Protein AF-A0A3D5WB68-F1 (afdb_monomer)

Nearest PDB structures (foldseek):
  2v7p-assembly1_D  TM=7.667E-01  e=1.329E-14  Thermus thermophilus HB8
  3pqf-assembly1_A  TM=7.451E-01  e=1.057E-14  Bacillus subtilis
  4cl3-assembly1_A  TM=7.354E-01  e=3.321E-14  Chloroflexus aurantiacus Y-400-fl
  1civ-assembly1_A-2  TM=7.216E-01  e=4.623E-13  Flaveria bidentis
  1b8p-assembly1_A  TM=7.689E-01  e=6.076E-12  Aquaspirillum arcticum

Solvent-accessible surface area (backbone atoms only — not comparable to full-atom values): 23400 Å² total; per-residue (Å²): 140,80,90,79,89,87,81,86,86,85,77,93,70,100,64,87,86,81,68,90,89,75,79,71,98,62,72,80,88,81,59,86,83,78,70,57,83,72,53,53,61,59,48,65,67,58,77,42,71,64,68,80,65,42,47,64,47,72,31,91,82,42,59,50,76,86,50,38,28,34,25,36,35,18,34,86,40,69,52,27,40,43,35,52,50,46,39,62,77,65,52,50,54,83,67,36,55,32,40,36,41,25,46,77,55,93,58,79,89,65,81,61,48,67,54,53,54,53,53,50,51,53,56,48,28,72,77,42,80,66,64,71,61,49,74,44,84,41,82,52,51,44,74,43,50,20,33,34,31,38,38,42,53,64,74,74,84,63,78,88,65,86,46,72,72,56,52,57,52,48,49,54,55,33,48,52,53,40,46,55,46,40,49,38,31,64,76,40,48,69,33,78,49,65,33,36,43,36,67,24,62,60,42,40,59,46,30,48,50,38,50,76,72,40,89,43,40,37,9,50,55,17,40,50,49,12,55,49,48,27,49,52,54,33,63,77,66,70,53,57,89,86,57,48,58,45,43,44,21,19,24,38,88,48,70,60,28,54,20,67,39,61,54,62,33,22,51,65,88,35,68,68,53,70,67,61,33,64,66,45,52,69,37,67,38,88,66,75,66,53,64,60,55,38,52,53,42,49,53,30,53,79,70,68,43,88,57,38,63,62,59,46,65,75,45,28,50,63,52,33,66,32,36,49,67,58,50,44,41,62,74,69,48,73,67,37,68,63,49,30,53,45,52,49,50,52,49,42,32,37,70,27,99,46,82,39,81,46,24,32,21,27,77,47,72,63,86,93,44,79,44,41,39,18,40,62,28,36,32,15,25,60,24,59,27,44,51,42,64,87,43,38,67,54,27,67,83,61,41,33,56,61,36,42,52,50,12,53,52,46,49,42,72,71,66,66,63,79,131

Mean predicted aligned error: 9.64 Å

Sequence (419 aa):
MQELHNPCIEFETGKKLVDPKQIGFTFKYMSRCCSTHNEKKNLSRERNYFSKKINYKKDPYGAIGRFKTVTIIGVSGAMGSEILKRILTEHALPDCEKIQLFGRPKNASQGRDKIFYYALIEKLKDGMDGVLPNIEFVDSYDRVDGELIIMCAGKTIPKDTGRASDRTTLMHENKAIFEDCAKSIKENPSRIPEMVIVVSNPNELCTWVFSRYFKRVVAIGPVLDSMRFQREIREELDLPVEISVDGLVGGNHELRGMVIYKSMLRINCEPPTGQILEDISPTLKKNPDVDEVYNKAYEMVQRGSEGVFNYINTYPIPTRLSVKPLIEYYCGERADFPVGIAVIAIIKAFLANVRTLVTLTKRTSLGENEICIGVPLFISKDGIEEIDLDSIENFRAYRDDEQLFRAVEVFKNKYSCPA

Secondary structure (DSSP, 8-state):
-------------------GGG-----TTT-TT---TTHHHHHHHHTTTTTTT--EEPPTT-PPPP-SEEEEETTTSHHHHHHHHHHHHTT--TT--EEEEE---TTTTSS-HHHHHHHHHHHHHHHTTT---EEEEE-SGGG---SEEEE-------TTT--HHHHHHHHHHHHHHHHHHHHHHHHS-SS--SEEEE-SSSHHHHHHHHTTT-S-EEE-HHHHHHHHHHHHHHHHTT--TTS-EE--EEE-SSSS-EEE-GGG-EETTB---HHHHHHHTTTTS--S-HHHHHHHHHHHHHTT-TTHHHHHHTS-HHHHHHHHHHHHHHTT--THHHHHHHHHHHHHHHHSSS-EEEEEEEEEEETTEEEEEEEEEEEETTEEEEE-GGGSTTTTTTTHHHHHHHHHHHHHHHH-S--

Radius of gyration: 22.88 Å; Cα contacts (8 Å, |Δi|>4): 684; chains: 1; bounding box: 59×86×52 Å

Foldseek 3Di:
DDDDDDDDDDDDDDDPPDDPPPDDPDDPQQPPPDDDPVVVVVCVVLQCPCPPQFDWFFQPVWFADQWQEEEEAPCVDLQSVLLVLCCQVVVLRVNHQEYEYEDAAPCPPPPCRVVVVVVSVVVSCVVNVNDDHHYHYDHFLLPDATLEYEYPDADDQDLPPPDPVSVVVRLVRRLVVLLRNLVRCQVRPPHAHNEYEYADPPQFSSQVNNVVRHRHYWYLLFQLLQVLLQVLLCVLVVPDPVKGWGWTWKFGSALALIFTQLLGTDINSHRDDDPSCVSQVVLPDDDDDLVVLQVVLLVCVVVVHPCSLVSQNVHRPSSNSRRVQVSCVSNPHHCSVVSSVSVSSQSNASAAPRWDWHWIFHQDDDPNDGGTMTDIWTHHSGGTMGTPQVSRPCSVVVPSVVSNVRSVVVRCVVPVPDD

pLDDT: mean 81.45, std 21.79, range [21.16, 98.5]

Structure (mmCIF, N/CA/C/O backbone):
data_AF-A0A3D5WB68-F1
#
_entry.id   AF-A0A3D5WB68-F1
#
loop_
_atom_site.group_PDB
_atom_site.id
_atom_site.type_symbol
_atom_site.label_atom_id
_atom_site.label_alt_id
_atom_site.label_comp_id
_atom_site.label_asym_id
_atom_site.label_entity_id
_atom_site.label_seq_id
_atom_site.pdbx_PDB_ins_code
_atom_site.Cartn_x
_atom_site.Cartn_y
_atom_site.Cartn_z
_atom_site.occupancy
_atom_site.B_iso_or_equiv
_atom_site.auth_seq_id
_atom_site.auth_comp_id
_atom_site.auth_asym_id
_atom_site.auth_atom_id
_atom_site.pdbx_PDB_model_num
ATOM 1 N N . MET A 1 1 ? 16.487 -60.489 4.727 1.00 26.53 1 MET A N 1
ATOM 2 C CA . MET A 1 1 ? 17.902 -60.257 5.095 1.00 26.53 1 MET A CA 1
ATOM 3 C C . MET A 1 1 ? 18.490 -59.352 4.026 1.00 26.53 1 MET A C 1
ATOM 5 O O . MET A 1 1 ? 18.529 -59.792 2.893 1.00 26.53 1 MET A O 1
ATOM 9 N N . GLN A 1 2 ? 18.854 -58.095 4.246 1.00 26.25 2 GLN A N 1
ATOM 10 C CA . GLN A 1 2 ? 18.963 -57.282 5.457 1.00 26.25 2 GLN A CA 1
ATOM 11 C C . GLN A 1 2 ? 18.643 -55.830 5.068 1.00 26.25 2 GLN A C 1
ATOM 13 O O . GLN A 1 2 ? 19.237 -55.296 4.136 1.00 26.25 2 GLN A O 1
ATOM 18 N N . GLU A 1 3 ? 17.704 -55.229 5.795 1.00 26.80 3 GLU A N 1
ATOM 19 C CA . GLU A 1 3 ? 17.623 -53.785 6.009 1.00 26.80 3 GLU A CA 1
ATOM 20 C C . GLU A 1 3 ? 18.702 -53.371 7.026 1.00 26.80 3 GLU A C 1
ATOM 22 O O . GLU A 1 3 ? 19.012 -54.131 7.945 1.00 26.80 3 GLU A O 1
ATOM 27 N N . LEU A 1 4 ? 19.234 -52.158 6.876 1.00 22.53 4 LEU A N 1
ATOM 28 C CA . LEU A 1 4 ? 20.011 -51.388 7.862 1.00 22.53 4 LEU A CA 1
ATOM 29 C C . LEU A 1 4 ? 19.562 -49.920 7.666 1.00 22.53 4 LEU A C 1
ATOM 31 O O . LEU A 1 4 ? 19.841 -49.355 6.613 1.00 22.53 4 LEU A O 1
ATOM 35 N N . HIS A 1 5 ? 18.600 -49.387 8.443 1.00 23.22 5 HIS A N 1
ATOM 36 C CA . HIS A 1 5 ? 18.747 -48.606 9.702 1.00 23.22 5 HIS A CA 1
ATOM 37 C C . HIS A 1 5 ? 19.857 -47.531 9.625 1.00 23.22 5 HIS A C 1
ATOM 39 O O . HIS A 1 5 ? 21.001 -47.887 9.372 1.00 23.22 5 HIS A O 1
ATOM 45 N N . ASN A 1 6 ? 19.649 -46.212 9.815 1.00 25.50 6 ASN A N 1
ATOM 46 C CA . ASN A 1 6 ? 18.953 -45.429 10.870 1.00 25.50 6 ASN A CA 1
ATOM 47 C C . ASN A 1 6 ? 19.002 -43.900 10.522 1.00 25.50 6 ASN A C 1
ATOM 49 O O . ASN A 1 6 ? 19.755 -43.562 9.607 1.00 25.50 6 ASN A O 1
ATOM 53 N N . PRO A 1 7 ? 18.412 -42.939 11.288 1.00 26.81 7 PRO A N 1
ATOM 54 C CA . PRO A 1 7 ? 17.330 -43.017 12.279 1.00 26.81 7 PRO A CA 1
ATOM 55 C C . PRO A 1 7 ? 16.188 -41.981 12.072 1.00 26.81 7 PRO A C 1
ATOM 57 O O . PRO A 1 7 ? 16.370 -40.890 11.533 1.00 26.81 7 PRO A O 1
ATOM 60 N N . CYS A 1 8 ? 15.011 -42.329 12.600 1.00 21.16 8 CYS A N 1
ATOM 61 C CA . CYS A 1 8 ? 13.883 -41.438 12.864 1.00 21.16 8 CYS A CA 1
ATOM 62 C C . CYS A 1 8 ? 14.231 -40.326 13.870 1.00 21.16 8 CYS A C 1
ATOM 64 O O . CYS A 1 8 ? 14.886 -40.581 14.879 1.00 21.16 8 CYS A O 1
ATOM 66 N N . ILE A 1 9 ? 13.654 -39.140 13.664 1.00 22.88 9 ILE A N 1
ATOM 67 C CA . ILE A 1 9 ? 13.141 -38.309 14.760 1.00 22.88 9 ILE A CA 1
ATOM 68 C C . ILE A 1 9 ? 11.619 -38.357 14.620 1.00 22.88 9 ILE A C 1
ATOM 70 O O . ILE A 1 9 ? 11.047 -37.742 13.721 1.00 22.88 9 ILE A O 1
ATOM 74 N N . GLU A 1 10 ? 10.984 -39.169 15.463 1.00 22.77 10 GLU A N 1
ATOM 75 C CA . GLU A 1 10 ? 9.537 -39.183 15.6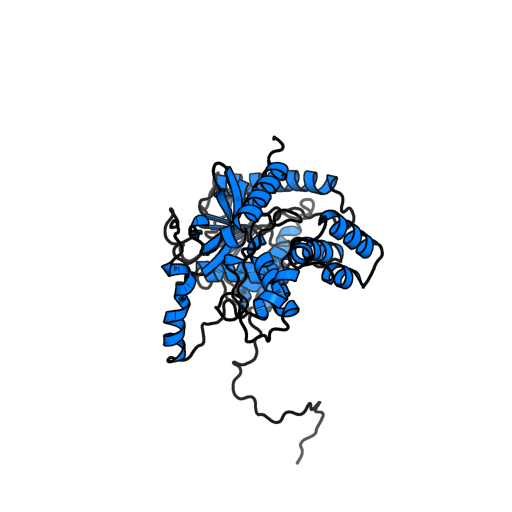61 1.00 22.77 10 GLU A CA 1
ATOM 76 C C . GLU A 1 10 ? 9.144 -37.976 16.518 1.00 22.77 10 GLU A C 1
ATOM 78 O O . GLU A 1 10 ? 9.646 -37.806 17.627 1.00 22.77 10 GLU A O 1
ATOM 83 N N . PHE A 1 11 ? 8.202 -37.173 16.028 1.00 23.62 11 PHE A N 1
ATOM 84 C CA . PHE A 1 11 ? 7.203 -36.575 16.905 1.00 23.62 11 PHE A CA 1
ATOM 85 C C . PHE A 1 11 ? 5.857 -37.193 16.544 1.00 23.62 11 PHE A C 1
ATOM 87 O O . PHE A 1 11 ? 5.378 -37.104 15.411 1.00 23.62 11 PHE A O 1
ATOM 94 N N . GLU A 1 12 ? 5.303 -37.886 17.530 1.00 26.72 12 GLU A N 1
ATOM 95 C CA . GLU A 1 12 ? 4.016 -38.557 17.522 1.00 26.72 12 GLU A CA 1
ATOM 96 C C . GLU A 1 12 ? 2.896 -37.614 17.068 1.00 26.72 12 GLU A C 1
ATOM 98 O O . GLU A 1 12 ? 2.549 -36.665 17.758 1.00 26.72 12 GLU A O 1
ATOM 103 N N . THR A 1 13 ? 2.270 -37.913 15.932 1.00 27.84 13 THR A N 1
ATOM 104 C CA . THR A 1 13 ? 0.804 -37.975 15.817 1.00 27.84 13 THR A CA 1
ATOM 105 C C . THR A 1 13 ? 0.460 -38.884 14.635 1.00 27.84 13 THR A C 1
ATOM 107 O O . THR A 1 13 ? 0.613 -38.533 13.468 1.00 27.84 13 THR A O 1
ATOM 110 N N . GLY A 1 14 ? 0.019 -40.106 14.941 1.00 29.45 14 GLY A N 1
ATOM 111 C CA . GLY A 1 14 ? -0.296 -41.159 13.974 1.00 29.45 14 GLY A CA 1
ATOM 112 C C . GLY A 1 14 ? -1.515 -40.875 13.091 1.00 29.45 14 GLY A C 1
ATOM 113 O O . GLY A 1 14 ? -2.561 -41.504 13.247 1.00 29.45 14 GLY A O 1
ATOM 114 N N . LYS A 1 15 ? -1.375 -39.990 12.100 1.00 28.41 15 LYS A N 1
ATOM 115 C CA . LYS A 1 15 ? -2.268 -39.920 10.934 1.00 28.41 15 LYS A CA 1
ATOM 116 C C . LYS A 1 15 ? -1.447 -39.929 9.648 1.00 28.41 15 LYS A C 1
ATOM 118 O O . LYS A 1 15 ? -0.628 -39.048 9.417 1.00 28.41 15 LYS A O 1
ATOM 123 N N . LYS A 1 16 ? -1.708 -40.914 8.780 1.00 26.38 16 LYS A N 1
ATOM 124 C CA . LYS A 1 16 ? -1.264 -40.891 7.379 1.00 26.38 16 LYS A CA 1
ATOM 125 C C . LYS A 1 16 ? -1.793 -39.610 6.724 1.00 26.38 16 LYS A C 1
ATOM 127 O O . LYS A 1 16 ? -3.000 -39.485 6.531 1.00 26.38 16 LYS A O 1
ATOM 132 N N . LEU A 1 17 ? -0.900 -38.688 6.372 1.00 25.75 17 LEU A N 1
ATOM 133 C CA . LEU A 1 17 ? -1.203 -37.578 5.470 1.00 25.75 17 LEU A CA 1
ATOM 134 C C . LEU A 1 17 ? -1.420 -38.155 4.068 1.00 25.75 17 LEU A C 1
ATOM 136 O O . LEU A 1 17 ? -0.476 -38.501 3.360 1.00 25.75 17 LEU A O 1
ATOM 140 N N . VAL A 1 18 ? -2.686 -38.315 3.698 1.00 29.17 18 VAL A N 1
ATOM 141 C CA . VAL A 1 18 ? -3.109 -38.549 2.319 1.00 29.17 18 VAL A CA 1
ATOM 142 C C . VAL A 1 18 ? -3.513 -37.182 1.766 1.00 29.17 18 VAL A C 1
ATOM 144 O O . VAL A 1 18 ? -4.429 -36.571 2.305 1.00 29.17 18 VAL A O 1
ATOM 147 N N . ASP A 1 19 ? -2.830 -36.756 0.699 1.00 29.81 19 ASP A N 1
ATOM 148 C CA . ASP A 1 19 ? -3.027 -35.545 -0.126 1.00 29.81 19 ASP A CA 1
ATOM 149 C C . ASP A 1 19 ? -1.999 -34.394 0.092 1.00 29.81 19 ASP A C 1
ATOM 151 O O . ASP A 1 19 ? -2.056 -33.674 1.091 1.00 29.81 19 ASP A O 1
ATOM 155 N N . PRO A 1 20 ? -1.086 -34.150 -0.877 1.00 26.00 20 PRO A N 1
ATOM 156 C CA . PRO A 1 20 ? -0.167 -33.002 -0.907 1.00 26.00 20 PRO A CA 1
ATOM 157 C C . PRO A 1 20 ? -0.835 -31.615 -0.973 1.00 26.00 20 PRO A C 1
ATOM 159 O O . PRO A 1 20 ? -0.139 -30.602 -0.973 1.00 26.00 20 PRO A O 1
ATOM 162 N N . LYS A 1 21 ? -2.170 -31.521 -1.014 1.00 32.25 21 LYS A N 1
ATOM 163 C CA . LYS A 1 21 ? -2.915 -30.247 -1.015 1.00 32.25 21 LYS A CA 1
ATOM 164 C C . LYS A 1 21 ? -3.030 -29.542 0.346 1.00 32.25 21 LYS A C 1
ATOM 166 O O . LYS A 1 21 ? -3.719 -28.528 0.428 1.00 32.25 21 LYS A O 1
ATOM 171 N N . GLN A 1 22 ? -2.389 -30.038 1.405 1.00 29.05 22 GLN A N 1
ATOM 172 C CA . GLN A 1 22 ? -2.528 -29.484 2.764 1.00 29.05 22 GLN A CA 1
ATOM 173 C C . GLN A 1 22 ? -1.308 -28.737 3.321 1.00 29.05 22 GLN A C 1
ATOM 175 O O . GLN A 1 22 ? -1.302 -28.388 4.499 1.00 29.05 22 GLN A O 1
ATOM 180 N N . ILE A 1 23 ? -0.305 -28.406 2.505 1.00 25.89 23 ILE A N 1
ATOM 181 C CA . ILE A 1 23 ? 0.820 -27.579 2.964 1.00 25.89 23 ILE A CA 1
ATOM 182 C C . ILE A 1 23 ? 0.810 -26.257 2.201 1.00 25.89 23 ILE A C 1
ATOM 184 O O . ILE A 1 23 ? 1.178 -26.192 1.034 1.00 25.89 23 ILE A O 1
ATOM 188 N N . GLY A 1 24 ? 0.358 -25.195 2.870 1.00 24.08 24 GLY A N 1
ATOM 189 C CA . GLY A 1 24 ? 0.384 -23.846 2.315 1.00 24.08 24 GLY A CA 1
ATOM 190 C C . GLY A 1 24 ? -0.397 -22.849 3.157 1.00 24.08 24 GLY A C 1
ATOM 191 O O . GLY A 1 24 ? -1.539 -22.524 2.830 1.00 24.08 24 GLY A O 1
ATOM 192 N N . PHE A 1 25 ? 0.227 -22.343 4.226 1.00 26.14 25 PHE A N 1
ATOM 193 C CA . PHE A 1 25 ? -0.183 -21.109 4.902 1.00 26.14 25 PHE A CA 1
ATOM 194 C C . PHE A 1 25 ? -0.372 -20.008 3.848 1.00 26.14 25 PHE A C 1
ATOM 196 O O . PHE A 1 25 ? 0.591 -19.420 3.365 1.00 26.14 25 PHE A O 1
ATOM 203 N N . THR A 1 26 ? -1.623 -19.753 3.466 1.00 24.69 26 THR A N 1
ATOM 204 C CA . THR A 1 26 ? -1.976 -18.738 2.474 1.00 24.69 26 THR A CA 1
ATOM 205 C C . THR A 1 26 ? -3.007 -17.812 3.089 1.00 24.69 26 THR A C 1
ATOM 207 O O . THR A 1 26 ? -4.094 -18.248 3.471 1.00 24.69 26 THR A O 1
ATOM 210 N N . PHE A 1 27 ? -2.644 -16.532 3.178 1.00 29.89 27 PHE A N 1
ATOM 211 C CA . PHE A 1 27 ? -3.492 -15.416 3.586 1.00 29.89 27 PHE A CA 1
ATOM 212 C C . PHE A 1 27 ? -4.930 -15.584 3.072 1.00 29.89 27 PHE A C 1
ATOM 214 O O . PHE A 1 27 ? -5.205 -15.566 1.870 1.00 29.89 27 PHE A O 1
ATOM 221 N N . LYS A 1 28 ? -5.858 -15.734 4.020 1.00 31.42 28 LYS A N 1
ATOM 222 C CA . LYS A 1 28 ? -7.269 -16.091 3.806 1.00 31.42 28 LYS A CA 1
ATOM 223 C C . LYS A 1 28 ? -8.103 -14.989 3.135 1.00 31.42 28 LYS A C 1
ATOM 225 O O . LYS A 1 28 ? -9.305 -15.167 2.967 1.00 31.42 28 LYS A O 1
ATOM 230 N N . TYR A 1 29 ? -7.478 -13.883 2.721 1.00 34.78 29 TYR A N 1
ATOM 231 C CA . TYR A 1 29 ? -8.162 -12.768 2.069 1.00 34.78 29 TYR A CA 1
ATOM 232 C C . TYR A 1 29 ? -8.149 -12.800 0.540 1.00 34.78 29 TYR A C 1
ATOM 234 O O . TYR A 1 29 ? -8.860 -12.023 -0.085 1.00 34.78 29 TYR A O 1
ATOM 242 N N . MET A 1 30 ? -7.440 -13.751 -0.081 1.00 31.16 30 MET A N 1
ATOM 243 C CA . MET A 1 30 ? -7.496 -13.941 -1.541 1.00 31.16 30 MET A CA 1
ATOM 244 C C . MET A 1 30 ? -7.534 -15.400 -2.014 1.00 31.16 30 MET A C 1
ATOM 246 O O . MET A 1 30 ? -7.527 -15.658 -3.215 1.00 31.16 30 MET A O 1
ATOM 250 N N . SER A 1 31 ? -7.648 -16.368 -1.099 1.00 27.38 31 SER A N 1
ATOM 251 C CA . SER A 1 31 ? -7.628 -17.806 -1.415 1.00 27.38 31 SER A CA 1
ATOM 252 C C . SER A 1 31 ? -8.966 -18.548 -1.247 1.00 27.38 31 SER A C 1
ATOM 254 O O . SER A 1 31 ? -8.992 -19.774 -1.346 1.00 27.38 31 SER A O 1
ATOM 256 N N . ARG A 1 32 ? -10.121 -17.878 -1.094 1.00 34.34 32 ARG A N 1
ATOM 257 C CA . ARG A 1 32 ? -11.443 -18.564 -1.088 1.00 34.34 32 ARG A CA 1
ATOM 258 C C . ARG A 1 32 ? -11.909 -19.017 -2.494 1.00 34.34 32 ARG A C 1
ATOM 260 O O . ARG A 1 32 ? -13.064 -18.811 -2.868 1.00 34.34 32 ARG A O 1
ATOM 267 N N . CYS A 1 33 ? -11.028 -19.662 -3.265 1.00 30.84 33 CYS A N 1
ATOM 268 C CA . CYS A 1 33 ? -11.356 -20.346 -4.526 1.00 30.84 33 CYS A CA 1
ATOM 269 C C . CYS A 1 33 ? -11.568 -21.865 -4.386 1.00 30.84 33 CYS A C 1
ATOM 271 O O . CYS A 1 33 ? -11.959 -22.506 -5.358 1.00 30.84 33 CYS A O 1
ATOM 273 N N . CYS A 1 34 ? -11.416 -22.442 -3.192 1.00 31.62 34 CYS A N 1
ATOM 274 C CA . CYS A 1 34 ? -11.707 -23.857 -2.952 1.00 31.62 34 CYS A CA 1
ATOM 275 C C . CYS A 1 34 ? -12.851 -24.000 -1.945 1.00 31.62 34 CYS A C 1
ATOM 277 O O . CYS A 1 34 ? -12.616 -24.092 -0.747 1.00 31.62 34 CYS A O 1
ATOM 279 N N . SER A 1 35 ? -14.093 -24.001 -2.430 1.00 29.95 35 SER A N 1
ATOM 280 C CA . SER A 1 35 ? -15.255 -24.399 -1.631 1.00 29.95 35 SER A CA 1
ATOM 281 C C . SER A 1 35 ? -16.192 -25.281 -2.452 1.00 29.95 35 SER A C 1
ATOM 283 O O . SER A 1 35 ? -16.362 -25.103 -3.669 1.00 29.95 35 SER A O 1
ATOM 285 N N . THR A 1 36 ? -16.737 -26.300 -1.793 1.00 39.44 36 THR A N 1
ATOM 286 C CA . THR A 1 36 ? -17.600 -27.316 -2.410 1.00 39.44 36 THR A CA 1
ATOM 287 C C . THR A 1 36 ? -18.930 -26.702 -2.865 1.00 39.44 36 THR A C 1
ATOM 289 O O . THR A 1 36 ? -19.296 -25.586 -2.492 1.00 39.44 36 THR A O 1
ATOM 292 N N . HIS A 1 37 ? -19.673 -27.410 -3.723 1.00 35.75 37 HIS A N 1
ATOM 293 C CA . HIS A 1 37 ? -20.862 -26.879 -4.408 1.00 35.75 37 HIS A CA 1
ATOM 294 C C . HIS A 1 37 ? -21.950 -26.332 -3.452 1.00 35.75 37 HIS A C 1
ATOM 296 O O . HIS A 1 37 ? -22.666 -25.400 -3.819 1.00 35.75 37 HIS A O 1
ATOM 302 N N . ASN A 1 38 ? -22.028 -26.836 -2.212 1.00 29.34 38 ASN A N 1
ATOM 303 C CA . ASN A 1 38 ? -22.981 -26.368 -1.198 1.00 29.34 38 ASN A CA 1
ATOM 304 C C . ASN A 1 38 ? -22.544 -25.080 -0.471 1.00 29.34 38 ASN A C 1
ATOM 306 O O . ASN A 1 38 ? -23.397 -24.257 -0.144 1.00 29.34 38 ASN A O 1
ATOM 310 N N . GLU A 1 39 ? -21.244 -24.822 -0.300 1.00 36.12 39 GLU A N 1
ATOM 311 C CA . GLU A 1 39 ? -20.738 -23.574 0.305 1.00 36.12 39 GLU A CA 1
ATOM 312 C C . GLU A 1 39 ? -20.879 -22.375 -0.648 1.00 36.12 39 GLU A C 1
ATOM 314 O O . GLU A 1 39 ? -21.096 -21.241 -0.216 1.00 36.12 39 GLU A O 1
ATOM 319 N N . LYS A 1 40 ? -20.853 -22.620 -1.966 1.00 35.72 40 LYS A N 1
ATOM 320 C CA . LYS A 1 40 ? -21.068 -21.586 -2.996 1.00 35.72 40 LYS A CA 1
ATOM 321 C C . LYS A 1 40 ? -22.448 -20.920 -2.912 1.00 35.72 40 LYS A C 1
ATOM 323 O O . LYS A 1 40 ? -22.562 -19.740 -3.247 1.00 35.72 40 LYS A O 1
ATOM 328 N N . LYS A 1 41 ? -23.485 -21.628 -2.441 1.00 29.89 41 LYS A N 1
ATOM 329 C CA . LYS A 1 41 ? -24.838 -21.061 -2.280 1.00 29.89 41 LYS A CA 1
ATOM 330 C C . LYS A 1 41 ? -24.919 -20.061 -1.121 1.00 29.89 41 LYS A C 1
ATOM 332 O O . LYS A 1 41 ? -25.504 -18.997 -1.315 1.00 29.89 41 LYS A O 1
ATOM 337 N N . ASN A 1 42 ? -24.270 -20.326 0.015 1.00 31.09 42 ASN A N 1
ATOM 338 C CA . ASN A 1 42 ? -24.211 -19.369 1.132 1.00 31.09 42 ASN A CA 1
ATOM 339 C C . ASN A 1 42 ? -23.279 -18.183 0.823 1.00 31.09 42 ASN A C 1
ATOM 341 O O . ASN A 1 42 ? -23.660 -17.034 1.042 1.00 31.09 42 ASN A O 1
ATOM 345 N N . LEU A 1 43 ? -22.152 -18.429 0.144 1.00 35.06 43 LEU A N 1
ATOM 346 C CA . LEU A 1 43 ? -21.254 -17.379 -0.363 1.00 35.06 43 LEU A CA 1
ATOM 347 C C . LEU A 1 43 ? -21.951 -16.390 -1.316 1.00 35.06 43 LEU A C 1
ATOM 349 O O . LEU A 1 43 ? -21.588 -15.219 -1.358 1.00 35.06 43 LEU A O 1
ATOM 353 N N . SER A 1 44 ? -22.955 -16.825 -2.086 1.00 34.78 44 SER A N 1
ATOM 354 C CA . SER A 1 44 ? -23.699 -15.931 -2.989 1.00 34.78 44 SER A CA 1
ATOM 355 C C . SER A 1 44 ? -24.593 -14.914 -2.260 1.00 34.78 44 SER A C 1
ATOM 357 O O . SER A 1 44 ? -24.872 -13.847 -2.810 1.00 34.78 44 SER A O 1
ATOM 359 N N . ARG A 1 45 ? -25.009 -15.207 -1.017 1.00 34.78 45 ARG A N 1
ATOM 360 C CA . ARG A 1 45 ? -25.766 -14.274 -0.166 1.00 34.78 45 ARG A CA 1
ATOM 361 C C . ARG A 1 45 ? -24.852 -13.275 0.554 1.00 34.78 45 ARG A C 1
ATOM 363 O O . ARG A 1 45 ? -25.220 -12.109 0.638 1.00 34.78 45 ARG A O 1
ATOM 370 N N . GLU A 1 46 ? -23.656 -13.693 0.974 1.00 40.59 46 GLU A N 1
ATOM 371 C CA . GLU A 1 46 ? -22.679 -12.846 1.689 1.00 40.59 46 GLU A CA 1
ATOM 372 C C . GLU A 1 46 ? -21.845 -11.933 0.770 1.00 40.59 46 GLU A C 1
ATOM 374 O O . GLU A 1 46 ? -21.511 -10.811 1.148 1.00 40.59 46 GLU A O 1
ATOM 379 N N . ARG A 1 47 ? -21.570 -12.349 -0.479 1.00 41.78 47 ARG A N 1
ATOM 380 C CA . ARG A 1 47 ? -20.740 -11.603 -1.460 1.00 41.78 47 ARG A CA 1
ATOM 381 C C . ARG A 1 47 ? -21.228 -10.190 -1.806 1.00 41.78 47 ARG A C 1
ATOM 383 O O . ARG A 1 47 ? -20.496 -9.443 -2.445 1.00 41.78 47 ARG A O 1
ATOM 390 N N . ASN A 1 48 ? -22.441 -9.820 -1.400 1.00 44.12 48 ASN A N 1
ATOM 391 C CA . ASN A 1 48 ? -23.091 -8.569 -1.780 1.00 44.12 48 ASN A CA 1
ATOM 392 C C . ASN A 1 48 ? -23.295 -7.570 -0.628 1.00 44.12 48 ASN A C 1
ATOM 394 O O . ASN A 1 48 ? -23.945 -6.550 -0.871 1.00 44.12 48 ASN A O 1
ATOM 398 N N . TYR A 1 49 ? -22.756 -7.812 0.575 1.00 47.19 49 TYR A N 1
ATOM 399 C CA . TYR A 1 49 ? -23.077 -7.009 1.768 1.00 47.19 49 TYR A CA 1
ATOM 400 C C . TYR A 1 49 ? -22.844 -5.501 1.567 1.00 47.19 49 TYR A C 1
ATOM 402 O O . TYR A 1 49 ? -23.751 -4.699 1.769 1.00 47.19 49 TYR A O 1
ATOM 410 N N . PHE A 1 50 ? -21.673 -5.115 1.053 1.00 51.53 50 PHE A N 1
ATOM 411 C CA . PHE A 1 50 ? -21.381 -3.714 0.729 1.00 51.53 50 PHE A CA 1
ATOM 412 C C . PHE A 1 50 ? -22.025 -3.249 -0.591 1.00 51.53 50 PHE A C 1
ATOM 414 O O . PHE A 1 50 ? -22.382 -2.085 -0.736 1.00 51.53 50 PHE A O 1
ATOM 421 N N . SER A 1 51 ? -22.228 -4.151 -1.557 1.00 47.81 51 SER A N 1
ATOM 422 C CA . SER A 1 51 ? -22.639 -3.782 -2.924 1.00 47.81 51 SER A CA 1
ATOM 423 C C . SER A 1 51 ? -24.091 -3.313 -3.072 1.00 47.81 51 SER A C 1
ATOM 425 O O . SER A 1 51 ? -24.393 -2.616 -4.035 1.00 47.81 51 SER A O 1
ATOM 427 N N . LYS A 1 52 ? -24.997 -3.701 -2.160 1.00 50.28 52 LYS A N 1
ATOM 428 C CA . LYS A 1 52 ? -26.429 -3.365 -2.283 1.00 50.28 52 LYS A CA 1
ATOM 429 C C . LYS A 1 52 ? -26.809 -2.008 -1.685 1.00 50.28 52 LYS A C 1
ATOM 431 O O . LYS A 1 52 ? -27.893 -1.528 -1.995 1.00 50.28 52 LYS A O 1
ATOM 436 N N . LYS A 1 53 ? -25.957 -1.415 -0.841 1.00 68.06 53 LYS A N 1
ATOM 437 C CA . LYS A 1 53 ? -26.239 -0.143 -0.150 1.00 68.06 53 LYS A CA 1
ATOM 438 C C . LYS A 1 53 ? -25.235 0.979 -0.435 1.00 68.06 53 LYS A C 1
ATOM 440 O O . LYS A 1 53 ? -25.578 2.130 -0.208 1.00 68.06 53 LYS A O 1
ATOM 445 N N . ILE A 1 54 ? -24.027 0.663 -0.906 1.00 82.88 54 ILE A N 1
ATOM 446 C CA . ILE A 1 54 ? -22.989 1.668 -1.155 1.00 82.88 54 ILE A CA 1
ATOM 447 C C . ILE A 1 54 ? -23.087 2.182 -2.590 1.00 82.88 54 ILE A C 1
ATOM 449 O O . ILE A 1 54 ? -22.993 1.405 -3.545 1.00 82.88 54 ILE A O 1
ATOM 453 N N . ASN A 1 55 ? -23.225 3.497 -2.728 1.00 90.19 55 ASN A N 1
ATOM 454 C CA . ASN A 1 55 ? -23.126 4.190 -4.003 1.00 90.19 55 ASN A CA 1
ATOM 455 C C . ASN A 1 55 ? -21.665 4.238 -4.453 1.00 90.19 55 ASN A C 1
ATOM 457 O O . ASN A 1 55 ? -20.733 4.324 -3.651 1.00 90.19 55 ASN A O 1
ATOM 461 N N . TYR A 1 56 ? -21.454 4.182 -5.763 1.00 91.56 56 TYR A N 1
ATOM 462 C CA . TYR A 1 56 ? -20.118 4.242 -6.330 1.00 91.56 56 TYR A CA 1
ATOM 463 C C . TYR A 1 56 ? -20.128 4.840 -7.730 1.00 91.56 56 TYR A C 1
ATOM 465 O O . TYR A 1 56 ? -21.101 4.726 -8.481 1.00 91.56 56 TYR A O 1
ATOM 473 N N . LYS A 1 57 ? -18.999 5.433 -8.101 1.00 92.69 57 LYS A N 1
ATOM 474 C CA . LYS A 1 57 ? -18.712 5.897 -9.452 1.00 92.69 57 LYS A CA 1
ATOM 475 C C . LYS A 1 57 ? -17.883 4.840 -10.172 1.00 92.69 57 LYS A C 1
ATOM 477 O O . LYS A 1 57 ? -16.816 4.458 -9.698 1.00 92.69 57 LYS A O 1
ATOM 482 N N . LYS A 1 58 ? -18.376 4.371 -11.319 1.00 93.31 58 LYS A N 1
ATOM 483 C CA . LYS A 1 58 ? -17.652 3.418 -12.172 1.00 93.31 58 LYS A CA 1
ATOM 484 C C . LYS A 1 58 ? -16.335 4.004 -12.678 1.00 93.31 58 LYS A C 1
ATOM 486 O O . LYS A 1 58 ? -16.217 5.222 -12.822 1.00 93.31 58 LYS A O 1
ATOM 491 N N . ASP A 1 59 ? -15.393 3.125 -13.009 1.00 93.75 59 ASP A N 1
ATOM 492 C CA . ASP A 1 59 ? -14.164 3.519 -13.694 1.00 93.75 59 ASP A CA 1
ATOM 493 C C . ASP A 1 59 ? -14.515 4.193 -15.038 1.00 93.75 59 ASP A C 1
ATOM 495 O O . ASP A 1 59 ? -15.149 3.561 -15.893 1.00 93.75 59 ASP A O 1
ATOM 499 N N . PRO A 1 60 ? -14.137 5.466 -15.261 1.00 92.19 60 PRO A N 1
ATOM 500 C CA . PRO A 1 60 ? -14.446 6.170 -16.504 1.00 92.19 60 PRO A CA 1
ATOM 501 C C . PRO A 1 60 ? -13.691 5.608 -17.719 1.00 92.19 60 PRO A C 1
ATOM 503 O O . PRO A 1 60 ? -14.017 5.956 -18.852 1.00 92.19 60 PRO A O 1
ATOM 506 N N . TYR A 1 61 ? -12.682 4.761 -17.506 1.00 91.38 61 TYR A N 1
ATOM 507 C CA . TYR A 1 61 ? -11.846 4.187 -18.558 1.00 91.38 61 TYR A CA 1
ATOM 508 C C . TYR A 1 61 ? -12.267 2.768 -18.965 1.00 91.38 61 TYR A C 1
ATOM 510 O O . TYR A 1 61 ? -11.657 2.194 -19.866 1.00 91.38 61 TYR A O 1
ATOM 518 N N . GLY A 1 62 ? -13.319 2.221 -18.347 1.00 87.31 62 GLY A N 1
ATOM 519 C CA . GLY A 1 62 ? -13.852 0.891 -18.642 1.00 87.31 62 GLY A CA 1
ATOM 520 C C . GLY A 1 62 ? -13.051 -0.238 -17.993 1.00 87.31 62 GLY A C 1
ATOM 521 O O . GLY A 1 62 ? -12.332 -0.019 -17.020 1.00 87.31 62 GLY A O 1
ATOM 522 N N . ALA A 1 63 ? -13.181 -1.445 -18.545 1.00 88.00 63 ALA A N 1
ATOM 523 C CA . ALA A 1 63 ? -12.490 -2.627 -18.041 1.00 88.00 63 ALA A CA 1
ATOM 524 C C . ALA A 1 63 ? -10.962 -2.522 -18.189 1.00 88.00 63 ALA A C 1
ATOM 526 O O . ALA A 1 63 ? -10.453 -1.837 -19.080 1.00 88.00 63 ALA A O 1
ATOM 527 N N . ILE A 1 64 ? -10.255 -3.208 -17.297 1.00 85.75 64 ILE A N 1
ATOM 528 C CA . ILE A 1 64 ? -8.818 -3.444 -17.342 1.00 85.75 64 ILE A CA 1
ATOM 529 C C . ILE A 1 64 ? -8.570 -4.728 -18.143 1.00 85.75 64 ILE A C 1
ATOM 531 O O . ILE A 1 64 ? -9.150 -5.779 -17.851 1.00 85.75 64 ILE A O 1
ATOM 535 N N . GLY A 1 65 ? -7.735 -4.636 -19.177 1.00 73.94 65 GLY A N 1
ATOM 536 C CA . GLY A 1 65 ? -7.299 -5.782 -19.971 1.00 73.94 65 GLY A CA 1
ATOM 537 C C . GLY A 1 65 ? -6.434 -6.776 -19.185 1.00 73.94 65 GLY A C 1
ATOM 538 O O . GLY A 1 65 ? -6.005 -6.530 -18.060 1.00 73.94 65 GLY A O 1
ATOM 539 N N . ARG A 1 66 ? -6.142 -7.932 -19.790 1.00 86.38 66 ARG A N 1
ATOM 540 C CA . ARG A 1 66 ? -5.076 -8.816 -19.289 1.00 86.38 66 ARG A CA 1
ATOM 541 C C . ARG A 1 66 ? -3.727 -8.168 -19.590 1.00 86.38 66 ARG A C 1
ATOM 543 O O . ARG A 1 66 ? -3.504 -7.785 -20.733 1.00 86.38 66 ARG A O 1
ATOM 550 N N . PHE A 1 67 ? -2.845 -8.100 -18.594 1.00 93.00 67 PHE A N 1
ATOM 551 C CA . PHE A 1 67 ? -1.512 -7.521 -18.756 1.00 93.00 67 PHE A CA 1
ATOM 552 C C . PHE A 1 67 ? -0.552 -8.507 -19.442 1.00 93.00 67 PHE A C 1
ATOM 554 O O . PHE A 1 67 ? -0.031 -9.422 -18.803 1.00 93.00 67 PHE A O 1
ATOM 561 N N . LYS A 1 68 ? -0.297 -8.310 -20.735 1.00 93.62 68 LYS A N 1
ATOM 562 C CA . LYS A 1 68 ? 0.705 -9.031 -21.533 1.00 93.62 68 LYS A CA 1
ATOM 563 C C . LYS A 1 68 ? 2.119 -8.535 -21.269 1.00 93.62 68 LYS A C 1
ATOM 565 O O . LYS A 1 68 ? 3.052 -9.338 -21.256 1.00 93.62 68 LYS A O 1
ATOM 570 N N . THR A 1 69 ? 2.286 -7.232 -21.052 1.00 95.12 69 THR A N 1
ATOM 571 C CA . THR A 1 69 ? 3.586 -6.619 -20.751 1.00 95.12 69 THR A CA 1
ATOM 572 C C . THR A 1 69 ? 3.558 -5.930 -19.393 1.00 95.12 69 THR A C 1
ATOM 574 O O . THR A 1 69 ? 2.654 -5.148 -19.094 1.00 95.12 69 THR A O 1
ATOM 577 N N . VAL A 1 70 ? 4.557 -6.206 -18.555 1.00 97.06 70 VAL A N 1
ATOM 578 C CA . VAL A 1 70 ? 4.688 -5.596 -17.224 1.00 97.06 70 VAL A CA 1
ATOM 579 C C . VAL A 1 70 ? 6.073 -5.001 -17.062 1.00 97.06 70 VAL A C 1
ATOM 581 O O . VAL A 1 70 ? 7.058 -5.676 -17.331 1.00 97.06 70 VAL A O 1
ATOM 584 N N . THR A 1 71 ? 6.171 -3.766 -16.578 1.00 97.44 71 THR A N 1
ATOM 585 C CA . THR A 1 71 ? 7.456 -3.125 -16.273 1.00 97.44 71 THR A CA 1
ATOM 586 C C . THR A 1 71 ? 7.588 -2.899 -14.773 1.00 97.44 71 THR A C 1
ATOM 588 O O . THR A 1 71 ? 6.766 -2.214 -14.167 1.00 97.44 71 THR A O 1
ATOM 591 N N . ILE A 1 72 ? 8.655 -3.424 -14.170 1.00 97.12 72 ILE A N 1
ATOM 592 C CA . ILE A 1 72 ? 9.003 -3.173 -12.766 1.00 97.12 72 ILE A CA 1
ATOM 593 C C . ILE A 1 72 ? 10.137 -2.151 -12.723 1.00 97.12 72 ILE A C 1
ATOM 595 O O . ILE A 1 72 ? 11.273 -2.445 -13.101 1.00 97.12 72 ILE A O 1
ATOM 599 N N . ILE A 1 73 ? 9.834 -0.949 -12.239 1.00 95.19 73 ILE A N 1
ATOM 600 C CA . ILE A 1 73 ? 10.788 0.156 -12.119 1.00 95.19 73 ILE A CA 1
ATOM 601 C C . ILE A 1 73 ? 11.413 0.124 -10.728 1.00 95.19 73 ILE A C 1
ATOM 603 O O . ILE A 1 73 ? 10.727 0.316 -9.730 1.00 95.19 73 ILE A O 1
ATOM 607 N N . GLY A 1 74 ? 12.728 -0.090 -10.656 1.00 91.44 74 GLY A N 1
ATOM 608 C CA . GLY A 1 74 ? 13.473 -0.195 -9.397 1.00 91.44 74 GLY A CA 1
ATOM 609 C C . GLY A 1 74 ? 13.721 -1.631 -8.933 1.00 91.44 74 GLY A C 1
ATOM 610 O O . GLY A 1 74 ? 13.844 -1.872 -7.733 1.00 91.44 74 GLY A O 1
ATOM 611 N N . VAL A 1 75 ? 13.820 -2.594 -9.855 1.00 89.12 75 VAL A N 1
ATOM 612 C CA . VAL A 1 75 ? 14.009 -4.018 -9.511 1.00 89.12 75 VAL A CA 1
ATOM 613 C C . VAL A 1 75 ? 15.386 -4.348 -8.916 1.00 89.12 75 VAL A C 1
ATOM 615 O O . VAL A 1 75 ? 15.553 -5.376 -8.268 1.00 89.12 75 VAL A O 1
ATOM 618 N N . SER A 1 76 ? 16.373 -3.460 -9.070 1.00 83.62 76 SER A N 1
ATOM 619 C CA . SER A 1 76 ? 17.662 -3.557 -8.366 1.00 83.62 76 SER A CA 1
ATOM 620 C C . SER A 1 76 ? 17.561 -3.252 -6.865 1.00 83.62 76 SER A C 1
ATOM 622 O O . SER A 1 76 ? 18.499 -3.518 -6.106 1.00 83.62 76 SER A O 1
ATOM 624 N N . GLY A 1 77 ? 16.437 -2.682 -6.422 1.00 86.00 77 GLY A N 1
ATOM 625 C CA . GLY A 1 77 ? 16.075 -2.561 -5.017 1.00 86.00 77 GLY A CA 1
ATOM 626 C C . GLY A 1 77 ? 15.463 -3.853 -4.476 1.00 86.00 77 GLY A C 1
ATOM 627 O O . GLY A 1 77 ? 14.931 -4.675 -5.219 1.00 86.00 77 GLY A O 1
ATOM 628 N N . ALA A 1 78 ? 15.502 -4.018 -3.154 1.00 87.31 78 ALA A N 1
ATOM 629 C CA . ALA A 1 78 ? 14.967 -5.213 -2.508 1.00 87.31 78 ALA A CA 1
ATOM 630 C C . ALA A 1 78 ? 13.457 -5.388 -2.730 1.00 87.31 78 ALA A C 1
ATOM 632 O O . ALA A 1 78 ? 13.030 -6.476 -3.099 1.00 87.31 78 ALA A O 1
ATOM 633 N N . MET A 1 79 ? 12.686 -4.300 -2.613 1.00 91.06 79 MET A N 1
ATOM 634 C CA . MET A 1 79 ? 11.241 -4.277 -2.874 1.00 91.06 79 MET A CA 1
ATOM 635 C C . MET A 1 79 ? 10.891 -4.768 -4.283 1.00 91.06 79 MET A C 1
ATOM 637 O O . MET A 1 79 ? 10.103 -5.695 -4.443 1.00 91.06 79 MET A O 1
ATOM 641 N N . GLY A 1 80 ? 11.501 -4.176 -5.317 1.00 93.12 80 GLY A N 1
ATOM 642 C CA . GLY A 1 80 ? 11.223 -4.561 -6.701 1.00 93.12 80 GLY A CA 1
ATOM 643 C C . GLY A 1 80 ? 11.635 -6.007 -6.995 1.00 93.12 80 GLY A C 1
ATOM 644 O O . GLY A 1 80 ? 10.905 -6.723 -7.676 1.00 93.12 80 GLY A O 1
ATOM 645 N N . SER A 1 81 ? 12.764 -6.463 -6.438 1.00 90.88 81 SER A N 1
ATOM 646 C CA . SER A 1 81 ? 13.204 -7.859 -6.561 1.00 90.88 81 SER A CA 1
ATOM 647 C C . SER A 1 81 ? 12.248 -8.843 -5.875 1.00 90.88 81 SER A C 1
ATOM 649 O O . SER A 1 81 ? 11.954 -9.890 -6.446 1.00 90.88 81 SER A O 1
ATOM 651 N N . GLU A 1 82 ? 11.741 -8.518 -4.685 1.00 93.56 82 GLU A N 1
ATOM 652 C CA . GLU A 1 82 ? 10.755 -9.336 -3.965 1.00 93.56 82 GLU A CA 1
ATOM 653 C C . GLU A 1 82 ? 9.438 -9.444 -4.745 1.00 93.56 82 GLU A C 1
ATOM 655 O O . GLU A 1 82 ? 8.917 -10.542 -4.933 1.00 93.56 82 GLU A O 1
ATOM 660 N N . ILE A 1 83 ? 8.935 -8.326 -5.280 1.00 96.38 83 ILE A N 1
ATOM 661 C CA . ILE A 1 83 ? 7.723 -8.316 -6.111 1.00 96.38 83 ILE A CA 1
ATOM 662 C C . ILE A 1 83 ? 7.919 -9.162 -7.374 1.00 96.38 83 ILE A C 1
ATOM 664 O O . ILE A 1 83 ? 7.051 -9.972 -7.692 1.00 96.38 83 ILE A O 1
ATOM 668 N N . LEU A 1 84 ? 9.057 -9.028 -8.067 1.00 95.38 84 LEU A N 1
ATOM 669 C CA . LEU A 1 84 ? 9.369 -9.848 -9.242 1.00 95.38 84 LEU A CA 1
ATOM 670 C C . LEU A 1 84 ? 9.330 -11.341 -8.907 1.00 95.38 84 LEU A C 1
ATOM 672 O O . LEU A 1 84 ? 8.668 -12.108 -9.603 1.00 95.38 84 LEU A O 1
ATOM 676 N N . LYS A 1 85 ? 10.021 -11.752 -7.838 1.00 93.12 85 LYS A N 1
ATOM 677 C CA . LYS A 1 85 ? 10.057 -13.159 -7.419 1.00 93.12 85 LYS A CA 1
ATOM 678 C C . LYS A 1 85 ? 8.654 -13.686 -7.165 1.00 93.12 85 LYS A C 1
ATOM 680 O O . LYS A 1 85 ? 8.330 -14.757 -7.653 1.00 93.12 85 LYS A O 1
ATOM 685 N N . ARG A 1 86 ? 7.807 -12.920 -6.476 1.00 94.50 86 ARG A N 1
ATOM 686 C CA . ARG A 1 86 ? 6.426 -13.331 -6.196 1.00 94.50 86 ARG A CA 1
ATOM 687 C C . ARG A 1 86 ? 5.531 -13.371 -7.419 1.00 94.50 86 ARG A C 1
ATOM 689 O O . ARG A 1 86 ? 4.696 -14.263 -7.519 1.00 94.50 86 ARG A O 1
ATOM 696 N N . ILE A 1 87 ? 5.690 -12.430 -8.350 1.00 94.81 87 ILE A N 1
ATOM 697 C CA . ILE A 1 87 ? 4.966 -12.472 -9.625 1.00 94.81 87 ILE A CA 1
ATOM 698 C C . ILE A 1 87 ? 5.216 -13.819 -10.307 1.00 94.81 87 ILE A C 1
ATOM 700 O O . ILE A 1 87 ? 4.264 -14.450 -10.769 1.00 94.81 87 ILE A O 1
ATOM 704 N N . LEU A 1 88 ? 6.479 -14.254 -10.318 1.00 92.94 88 LEU A N 1
ATOM 705 C CA . LEU A 1 88 ? 6.909 -15.506 -10.927 1.00 92.94 88 LEU A CA 1
ATOM 706 C C . LEU A 1 88 ? 6.438 -16.729 -10.125 1.00 92.94 88 LEU A C 1
ATOM 708 O O . LEU A 1 88 ? 5.768 -17.589 -10.691 1.00 92.94 88 LEU A O 1
ATOM 712 N N . THR A 1 89 ? 6.724 -16.795 -8.821 1.00 90.88 89 THR A N 1
ATOM 713 C CA . THR A 1 89 ? 6.446 -17.983 -7.991 1.00 90.88 89 THR A CA 1
ATOM 714 C C . THR A 1 89 ? 4.966 -18.186 -7.686 1.00 90.88 89 THR A C 1
ATOM 716 O O . THR A 1 89 ? 4.526 -19.318 -7.508 1.00 90.88 89 THR A O 1
ATOM 719 N N . GLU A 1 90 ? 4.174 -17.115 -7.629 1.00 92.25 90 GLU A N 1
ATOM 720 C CA . GLU A 1 90 ? 2.731 -17.198 -7.388 1.00 92.25 90 GLU A CA 1
ATOM 721 C C . GLU A 1 90 ? 1.901 -17.169 -8.679 1.00 92.25 90 GLU A C 1
ATOM 723 O O . GLU A 1 90 ? 0.669 -17.111 -8.599 1.00 92.25 90 GLU A O 1
ATOM 728 N N . HIS A 1 91 ? 2.554 -17.149 -9.849 1.00 89.88 91 HIS A N 1
ATOM 729 C CA . HIS A 1 91 ? 1.924 -17.004 -11.165 1.00 89.88 91 HIS A CA 1
ATOM 730 C C . HIS A 1 91 ? 0.870 -15.883 -11.193 1.00 89.88 91 HIS A C 1
ATOM 732 O O . HIS A 1 91 ? -0.245 -16.051 -11.689 1.00 89.88 91 HIS A O 1
ATOM 738 N N . ALA A 1 92 ? 1.210 -14.727 -10.613 1.00 91.19 92 ALA A N 1
ATOM 739 C CA . ALA A 1 92 ? 0.258 -13.635 -10.397 1.00 91.19 92 ALA A CA 1
ATOM 740 C C . ALA A 1 92 ? -0.221 -12.974 -11.701 1.00 91.19 92 ALA A C 1
ATOM 742 O O . ALA A 1 92 ? -1.263 -12.324 -11.713 1.00 91.19 92 ALA A O 1
ATOM 743 N N . LEU A 1 93 ? 0.544 -13.141 -12.780 1.00 91.81 93 LEU A N 1
ATOM 744 C CA . LEU A 1 93 ? 0.296 -12.587 -14.107 1.00 91.81 93 LEU A CA 1
ATOM 745 C C . LEU A 1 93 ? 0.346 -13.719 -15.151 1.00 91.81 93 LEU A C 1
ATOM 747 O O . LEU A 1 93 ? 1.334 -13.844 -15.871 1.00 91.81 93 LEU A O 1
ATOM 751 N N . PRO A 1 94 ? -0.686 -14.579 -15.224 1.00 86.62 94 PRO A N 1
ATOM 752 C CA . PRO A 1 94 ? -0.655 -15.795 -16.043 1.00 86.62 94 PRO A CA 1
ATOM 753 C C . PRO A 1 94 ? -0.632 -15.529 -17.555 1.00 86.62 94 PRO A C 1
ATOM 755 O O . PRO A 1 94 ? -0.175 -16.373 -18.316 1.00 86.62 94 PRO A O 1
ATOM 758 N N . ASP A 1 95 ? -1.115 -14.363 -17.987 1.00 89.62 95 ASP A N 1
ATOM 759 C CA . ASP A 1 95 ? -1.147 -13.943 -19.394 1.00 89.62 95 ASP A CA 1
ATOM 760 C C . ASP A 1 95 ? 0.050 -13.056 -19.782 1.00 89.62 95 ASP A C 1
ATOM 762 O O . ASP A 1 95 ? 0.084 -12.509 -20.884 1.00 89.62 95 ASP A O 1
ATOM 766 N N . CYS A 1 96 ? 1.012 -12.866 -18.872 1.00 93.50 96 CYS A N 1
ATOM 767 C CA . CYS A 1 96 ? 2.162 -12.014 -19.125 1.00 93.50 96 CYS A CA 1
ATOM 768 C C . CYS A 1 96 ? 3.169 -12.725 -20.031 1.00 93.50 96 CYS A C 1
ATOM 770 O O . CYS A 1 96 ? 3.777 -13.731 -19.673 1.00 93.50 96 CYS A O 1
ATOM 772 N N . GLU A 1 97 ? 3.351 -12.155 -21.215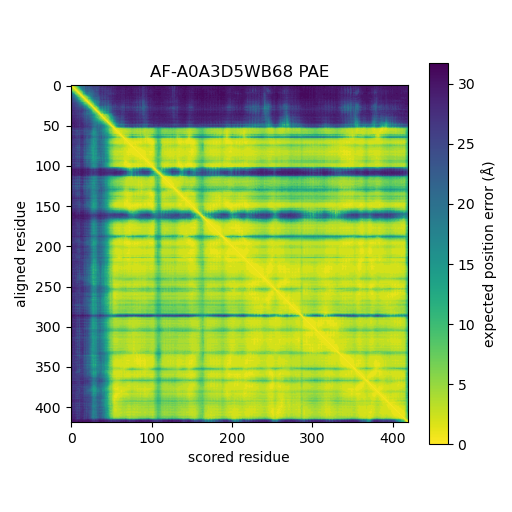 1.00 93.19 97 GLU A N 1
ATOM 773 C CA . GLU A 1 97 ? 4.284 -12.620 -22.234 1.00 93.19 97 GLU A CA 1
ATOM 774 C C . GLU A 1 97 ? 5.676 -12.016 -22.008 1.00 93.19 97 GLU A C 1
ATOM 776 O O . GLU A 1 97 ? 6.683 -12.664 -22.303 1.00 93.19 97 GLU A O 1
ATOM 781 N N . LYS A 1 98 ? 5.741 -10.787 -21.467 1.00 95.31 98 LYS A N 1
ATOM 782 C CA . LYS A 1 98 ? 6.993 -10.054 -21.248 1.00 95.31 98 LYS A CA 1
ATOM 783 C C . LYS A 1 98 ? 7.030 -9.272 -19.933 1.00 95.31 98 LYS A C 1
ATOM 785 O O . LYS A 1 98 ? 6.143 -8.465 -19.657 1.00 95.31 98 LYS A O 1
ATOM 790 N N . ILE A 1 99 ? 8.124 -9.419 -19.187 1.00 96.44 99 ILE A N 1
ATOM 791 C CA . ILE A 1 99 ? 8.442 -8.613 -18.005 1.00 96.44 99 ILE A CA 1
ATOM 792 C C . ILE A 1 99 ? 9.684 -7.759 -18.285 1.00 96.44 99 ILE A C 1
ATOM 794 O O . ILE A 1 99 ? 10.783 -8.277 -18.477 1.00 96.44 99 ILE A O 1
ATOM 798 N N . GLN A 1 100 ? 9.521 -6.438 -18.266 1.00 95.06 100 GLN A N 1
ATOM 799 C CA . GLN A 1 100 ? 10.616 -5.480 -18.331 1.00 95.06 100 GLN A CA 1
ATOM 800 C C . GLN A 1 100 ? 11.150 -5.161 -16.931 1.00 95.06 100 GLN A C 1
ATOM 802 O O . GLN A 1 100 ? 10.431 -4.719 -16.031 1.00 95.06 100 GLN A O 1
ATOM 807 N N . LEU A 1 101 ? 12.450 -5.353 -16.766 1.00 93.94 101 LEU A N 1
ATOM 808 C CA . LEU A 1 101 ? 13.220 -5.019 -15.582 1.00 93.94 101 LEU A CA 1
ATOM 809 C C . LEU A 1 101 ? 13.864 -3.659 -15.797 1.00 93.94 101 LEU A C 1
ATOM 811 O O . LEU A 1 101 ? 14.820 -3.547 -16.562 1.00 93.94 101 LEU A O 1
ATOM 815 N N . PHE A 1 102 ? 13.363 -2.634 -15.114 1.00 90.88 102 PHE A N 1
ATOM 816 C CA . PHE A 1 102 ? 13.959 -1.309 -15.172 1.00 90.88 102 PHE A CA 1
ATOM 817 C C . PHE A 1 102 ? 14.764 -1.013 -13.910 1.00 90.88 102 PHE A C 1
ATOM 819 O O . PHE A 1 102 ? 14.286 -1.159 -12.777 1.00 90.88 102 PHE A O 1
ATOM 826 N N . GLY A 1 103 ? 15.974 -0.494 -14.088 1.00 78.56 103 GLY A N 1
ATOM 827 C CA . GLY A 1 103 ? 16.692 0.131 -12.989 1.00 78.56 103 GLY A CA 1
ATOM 828 C C . GLY A 1 103 ? 17.982 0.812 -13.416 1.00 78.56 103 GLY A C 1
ATOM 829 O O . GLY A 1 103 ? 18.653 0.396 -14.358 1.00 78.56 103 GLY A O 1
ATOM 830 N N . ARG A 1 104 ? 18.344 1.865 -12.678 1.00 68.50 104 ARG A N 1
ATOM 831 C CA . ARG A 1 104 ? 19.581 2.604 -12.923 1.00 68.50 104 ARG A CA 1
ATOM 832 C C . ARG A 1 104 ? 20.784 1.874 -12.307 1.00 68.50 104 ARG A C 1
ATOM 834 O O . ARG A 1 104 ? 20.660 1.346 -11.198 1.00 68.50 104 ARG A O 1
ATOM 841 N N . PRO A 1 105 ? 21.934 1.845 -12.998 1.00 54.28 105 PRO A N 1
ATOM 842 C CA . PRO A 1 105 ? 23.197 1.364 -12.445 1.00 54.28 105 PRO A CA 1
ATOM 843 C C . PRO A 1 105 ? 23.531 2.069 -11.123 1.00 54.28 105 PRO A C 1
ATOM 845 O O . PRO A 1 105 ? 23.476 3.297 -11.058 1.00 54.28 105 PRO A O 1
ATOM 848 N N . LYS A 1 106 ? 23.890 1.323 -10.068 1.00 49.19 106 LYS A N 1
ATOM 849 C CA . LYS A 1 106 ? 24.270 1.935 -8.775 1.00 49.19 106 LYS A CA 1
ATOM 850 C C . LYS A 1 106 ? 25.628 2.637 -8.858 1.00 49.19 106 LYS A C 1
ATOM 852 O O . LYS A 1 106 ? 25.871 3.534 -8.064 1.00 49.19 106 LYS A O 1
ATOM 857 N N . ASN A 1 107 ? 26.466 2.270 -9.834 1.00 47.06 107 ASN A N 1
ATOM 858 C CA . ASN A 1 107 ? 27.774 2.868 -10.090 1.00 47.06 107 ASN A CA 1
ATOM 859 C C . ASN A 1 107 ? 27.993 3.038 -11.604 1.00 47.06 107 ASN A C 1
ATOM 861 O O . ASN A 1 107 ? 28.765 2.298 -12.215 1.00 47.06 107 ASN A O 1
ATOM 865 N N . ALA A 1 108 ? 27.345 4.043 -12.205 1.00 45.38 108 ALA A N 1
ATOM 866 C CA . ALA A 1 108 ? 27.434 4.350 -13.641 1.00 45.38 108 ALA A CA 1
ATOM 867 C C . ALA A 1 108 ? 28.873 4.562 -14.172 1.00 45.38 108 ALA A C 1
ATOM 869 O O . ALA A 1 108 ? 29.089 4.596 -15.379 1.00 45.38 108 ALA A O 1
ATOM 870 N N . SER A 1 109 ? 29.871 4.656 -13.293 1.00 43.97 109 SER A N 1
ATOM 871 C CA . SER A 1 109 ? 31.274 4.843 -13.652 1.00 43.97 109 SER A CA 1
ATOM 872 C C . SER A 1 109 ? 31.991 3.581 -14.159 1.00 43.97 109 SER A C 1
ATOM 874 O O . SER A 1 109 ? 33.132 3.714 -14.588 1.00 43.97 109 SER A O 1
ATOM 876 N N . GLN A 1 110 ? 31.416 2.364 -14.089 1.00 40.28 110 GLN A N 1
ATOM 877 C CA . GLN A 1 110 ? 32.187 1.137 -14.405 1.00 40.28 110 GLN A CA 1
ATOM 878 C C . GLN A 1 110 ? 31.484 0.019 -15.202 1.00 40.28 110 GLN A C 1
ATOM 880 O O . GLN A 1 110 ? 32.001 -1.094 -15.238 1.00 40.28 110 GLN A O 1
ATOM 885 N N . GLY A 1 111 ? 30.335 0.243 -15.849 1.00 44.69 111 GLY A N 1
ATOM 886 C CA . GLY A 1 111 ? 29.776 -0.719 -16.825 1.00 44.69 111 GLY A CA 1
ATOM 887 C C . GLY A 1 111 ? 29.397 -2.120 -16.292 1.00 44.69 111 GLY A C 1
ATOM 888 O O . GLY A 1 111 ? 29.015 -2.989 -17.072 1.00 44.69 111 GLY A O 1
ATOM 889 N N . ARG A 1 112 ? 29.459 -2.351 -14.972 1.00 49.81 112 ARG A N 1
ATOM 890 C CA . ARG A 1 112 ? 29.183 -3.640 -14.303 1.00 49.81 112 ARG A CA 1
ATOM 891 C C . ARG A 1 112 ? 27.696 -3.885 -14.020 1.00 49.81 112 ARG A C 1
ATOM 893 O O . ARG A 1 112 ? 27.325 -4.933 -13.504 1.00 49.81 112 ARG A O 1
ATOM 900 N N . ASP A 1 113 ? 26.825 -2.943 -14.359 1.00 62.25 113 ASP A N 1
ATOM 901 C CA . ASP A 1 113 ? 25.449 -2.938 -13.861 1.00 62.25 113 ASP A CA 1
ATOM 902 C C . ASP A 1 113 ? 24.461 -3.760 -14.694 1.00 62.25 113 ASP A C 1
ATOM 904 O O . ASP A 1 113 ? 23.531 -4.325 -14.126 1.00 62.25 113 ASP A O 1
ATOM 908 N N . LYS A 1 114 ? 24.676 -3.922 -16.009 1.00 69.94 114 LYS A N 1
ATOM 909 C CA . LYS A 1 114 ? 23.878 -4.875 -16.813 1.00 69.94 114 LYS A CA 1
ATOM 910 C C . LYS A 1 114 ? 24.117 -6.317 -16.359 1.00 69.94 114 LYS A C 1
ATOM 912 O O . LYS A 1 114 ? 23.201 -7.132 -16.371 1.00 69.94 114 LYS A O 1
ATOM 917 N N . ILE A 1 115 ? 25.331 -6.603 -15.878 1.00 78.19 115 ILE A N 1
ATOM 918 C CA . ILE A 1 115 ? 25.734 -7.922 -15.374 1.00 78.19 115 ILE A CA 1
ATOM 919 C C . ILE A 1 115 ? 24.893 -8.325 -14.160 1.00 78.19 115 ILE A C 1
ATOM 921 O O . ILE A 1 115 ? 24.513 -9.487 -14.062 1.00 78.19 115 ILE A O 1
ATOM 925 N N . PHE A 1 116 ? 24.539 -7.385 -13.273 1.00 79.62 116 PHE A N 1
ATOM 926 C CA . PHE A 1 116 ? 23.642 -7.678 -12.150 1.00 79.62 116 PHE A CA 1
ATOM 927 C C . PHE A 1 116 ? 22.297 -8.236 -12.628 1.00 79.62 116 PHE A C 1
ATOM 929 O O . PHE A 1 116 ? 21.817 -9.217 -12.067 1.00 79.62 116 PHE A O 1
ATOM 936 N N . TYR A 1 117 ? 21.703 -7.647 -13.668 1.00 80.81 117 TYR A N 1
ATOM 937 C CA . TYR A 1 117 ? 20.410 -8.098 -14.186 1.00 80.81 117 TYR A CA 1
ATOM 938 C C . TYR A 1 117 ? 20.516 -9.439 -14.902 1.00 80.81 117 TYR A C 1
ATOM 940 O O . TYR A 1 117 ? 19.668 -10.296 -14.678 1.00 80.81 117 TYR A O 1
ATOM 948 N N . TYR A 1 118 ? 21.576 -9.666 -15.683 1.00 83.69 118 TYR A N 1
ATOM 949 C CA . TYR A 1 118 ? 21.830 -10.990 -16.256 1.00 83.69 118 TYR A CA 1
ATOM 950 C C . TYR A 1 118 ? 21.998 -12.048 -15.157 1.00 83.69 118 TYR A C 1
ATOM 952 O O . TYR A 1 118 ? 21.352 -13.087 -15.208 1.00 83.69 118 TYR A O 1
ATOM 960 N N . ALA A 1 119 ? 22.767 -11.754 -14.104 1.00 85.50 119 ALA A N 1
ATOM 961 C CA . ALA A 1 119 ? 22.923 -12.654 -12.963 1.00 85.50 119 ALA A CA 1
ATOM 962 C C . ALA A 1 119 ? 21.611 -12.869 -12.186 1.00 85.50 119 ALA A C 1
ATOM 964 O O . ALA A 1 119 ? 21.362 -13.967 -11.694 1.00 85.50 119 ALA A O 1
ATOM 965 N N . LEU A 1 120 ? 20.765 -11.840 -12.062 1.00 85.19 120 LEU A N 1
ATOM 966 C CA . LEU A 1 120 ? 19.432 -11.968 -11.473 1.00 85.19 120 LEU A CA 1
ATOM 967 C C . LEU A 1 120 ? 18.557 -12.907 -12.310 1.00 85.19 120 LEU A C 1
ATOM 969 O O . LEU A 1 120 ? 17.912 -13.776 -11.736 1.00 85.19 120 LEU A O 1
ATOM 973 N N . ILE A 1 121 ? 18.559 -12.762 -13.636 1.00 87.12 121 ILE A N 1
ATOM 974 C CA . ILE A 1 121 ? 17.807 -13.632 -14.547 1.00 87.12 121 ILE A CA 1
ATOM 975 C C . ILE A 1 121 ? 18.277 -15.085 -14.421 1.00 87.12 121 ILE A C 1
ATOM 977 O O . ILE A 1 121 ? 17.432 -15.961 -14.266 1.00 87.12 121 ILE A O 1
ATOM 981 N N . GLU A 1 122 ? 19.587 -15.348 -14.412 1.00 88.75 122 GLU A N 1
ATOM 982 C CA . GLU A 1 122 ? 20.110 -16.712 -14.217 1.00 88.75 122 GLU A CA 1
ATOM 983 C C . GLU A 1 122 ? 19.658 -17.308 -12.875 1.00 88.75 122 GLU A C 1
ATOM 985 O O . GLU A 1 122 ? 19.112 -18.406 -12.842 1.00 88.75 122 GLU A O 1
ATOM 990 N N . LYS A 1 123 ? 19.731 -16.544 -11.778 1.00 87.69 123 LYS A N 1
ATOM 991 C CA . LYS A 1 123 ? 19.218 -16.999 -10.471 1.00 87.69 123 LYS A CA 1
ATOM 992 C C . LYS A 1 123 ? 17.715 -17.273 -10.467 1.00 87.69 123 LYS A C 1
ATOM 994 O O . LYS A 1 123 ? 17.247 -18.134 -9.729 1.00 87.69 123 LYS A O 1
ATOM 999 N N . LEU A 1 124 ? 16.940 -16.502 -11.229 1.00 88.50 124 LEU A N 1
ATOM 1000 C CA . LEU A 1 124 ? 15.505 -16.742 -11.363 1.00 88.50 124 LEU A CA 1
ATOM 1001 C C . LEU A 1 124 ? 15.239 -18.028 -12.145 1.00 88.50 124 LEU A C 1
ATOM 1003 O O . LEU A 1 124 ? 14.326 -18.753 -11.773 1.00 88.50 124 LEU A O 1
ATOM 1007 N N . LYS A 1 125 ? 16.042 -18.344 -13.170 1.00 88.81 125 LYS A N 1
ATOM 1008 C CA . LYS A 1 125 ? 15.933 -19.615 -13.904 1.00 88.81 125 LYS A CA 1
ATOM 1009 C C . LYS A 1 125 ? 16.161 -20.806 -12.982 1.00 88.81 125 LYS A C 1
ATOM 1011 O O . LYS A 1 125 ? 15.360 -21.734 -13.032 1.00 88.81 125 LYS A O 1
ATOM 1016 N N . ASP A 1 126 ? 17.170 -20.743 -12.111 1.00 89.50 126 ASP A N 1
ATOM 1017 C CA . ASP A 1 126 ? 17.453 -21.806 -11.134 1.00 89.50 126 ASP A CA 1
ATOM 1018 C C . ASP A 1 126 ? 16.235 -22.104 -10.243 1.00 89.50 126 ASP A C 1
ATOM 1020 O O . ASP A 1 126 ? 15.922 -23.259 -9.967 1.00 89.50 126 ASP A O 1
ATOM 1024 N N . GLY A 1 127 ? 15.519 -21.061 -9.807 1.00 86.25 127 GLY A N 1
ATOM 1025 C CA . GLY A 1 127 ? 14.331 -21.193 -8.956 1.00 86.25 127 GLY A CA 1
ATOM 1026 C C . GLY A 1 127 ? 13.032 -21.528 -9.696 1.00 86.25 127 GLY A C 1
ATOM 1027 O O . GLY A 1 127 ? 12.043 -21.856 -9.045 1.00 86.25 127 GLY A O 1
ATOM 1028 N N . MET A 1 128 ? 13.020 -21.430 -11.026 1.00 86.25 128 MET A N 1
ATOM 1029 C CA . MET A 1 128 ? 11.827 -21.573 -11.873 1.00 86.25 128 MET A CA 1
ATOM 1030 C C . MET A 1 128 ? 11.945 -22.739 -12.868 1.00 86.25 128 MET A C 1
ATOM 1032 O O . MET A 1 128 ? 11.223 -22.771 -13.861 1.00 86.25 128 MET A O 1
ATOM 1036 N N . ASP A 1 129 ? 12.870 -23.674 -12.629 1.00 85.00 129 ASP A N 1
ATOM 1037 C CA . ASP A 1 129 ? 13.143 -24.830 -13.503 1.00 85.00 129 ASP A CA 1
ATOM 1038 C C . ASP A 1 129 ? 13.416 -24.425 -14.967 1.00 85.00 129 ASP A C 1
ATOM 1040 O O . ASP A 1 129 ? 12.966 -25.041 -15.930 1.00 85.00 129 ASP A O 1
ATOM 1044 N N . GLY A 1 130 ? 14.097 -23.289 -15.148 1.00 80.12 130 GLY A N 1
ATOM 1045 C CA . GLY A 1 130 ? 14.396 -22.715 -16.462 1.00 80.12 130 GLY A CA 1
ATOM 1046 C C . GLY A 1 130 ? 13.202 -22.094 -17.200 1.00 80.12 130 GLY A C 1
ATOM 1047 O O . GLY A 1 130 ? 13.407 -21.491 -18.256 1.00 80.12 130 GLY A O 1
ATOM 1048 N N . VAL A 1 131 ? 11.980 -22.172 -16.664 1.00 81.25 131 VAL A N 1
ATOM 1049 C CA . VAL A 1 131 ? 10.767 -21.639 -17.297 1.00 81.25 131 VAL A CA 1
ATOM 1050 C C . VAL A 1 131 ? 10.489 -20.224 -16.795 1.00 81.25 131 VAL A C 1
ATOM 1052 O O . VAL A 1 131 ? 9.934 -20.010 -15.719 1.00 81.25 131 VAL A O 1
ATOM 1055 N N . LEU A 1 132 ? 10.851 -19.232 -17.607 1.00 83.81 132 LEU A N 1
ATOM 1056 C CA . LEU A 1 132 ? 10.554 -17.822 -17.360 1.00 83.81 132 LEU A CA 1
ATOM 1057 C C . LEU A 1 132 ? 9.757 -17.226 -18.529 1.00 83.81 132 LEU A C 1
ATOM 1059 O O . LEU A 1 132 ? 9.951 -17.649 -19.672 1.00 83.81 132 LEU A O 1
ATOM 1063 N N . PRO A 1 133 ? 8.902 -16.213 -18.281 1.00 86.56 133 PRO A N 1
ATOM 1064 C CA . PRO A 1 133 ? 8.396 -15.364 -19.357 1.00 86.56 133 PRO A CA 1
ATOM 1065 C C . PRO A 1 133 ? 9.562 -14.639 -20.046 1.00 86.56 133 PRO A C 1
ATOM 1067 O O . PRO A 1 133 ? 10.696 -14.658 -19.562 1.00 86.56 133 PRO A O 1
ATOM 1070 N N . ASN A 1 134 ? 9.304 -13.956 -21.163 1.00 93.25 134 ASN A N 1
ATOM 1071 C CA . ASN A 1 134 ? 10.338 -13.132 -21.780 1.00 93.25 134 ASN A CA 1
ATOM 1072 C C . ASN A 1 134 ? 10.749 -12.014 -20.803 1.00 93.25 134 ASN A C 1
ATOM 1074 O O . ASN A 1 134 ? 9.942 -11.140 -20.492 1.00 93.25 134 ASN A O 1
ATOM 1078 N N . ILE A 1 135 ? 11.981 -12.049 -20.292 1.00 92.75 135 ILE A N 1
ATOM 1079 C CA . ILE A 1 135 ? 12.500 -11.016 -19.393 1.00 92.75 135 ILE A CA 1
ATOM 1080 C C . ILE A 1 135 ? 13.452 -10.109 -20.168 1.00 92.75 135 ILE A C 1
ATOM 1082 O O . ILE A 1 135 ? 14.486 -10.552 -20.664 1.00 92.75 135 ILE A O 1
ATOM 1086 N N . GLU A 1 136 ? 13.126 -8.820 -20.219 1.00 91.50 136 GLU A N 1
ATOM 1087 C CA . GLU A 1 136 ? 13.924 -7.792 -20.889 1.00 91.50 136 GLU A CA 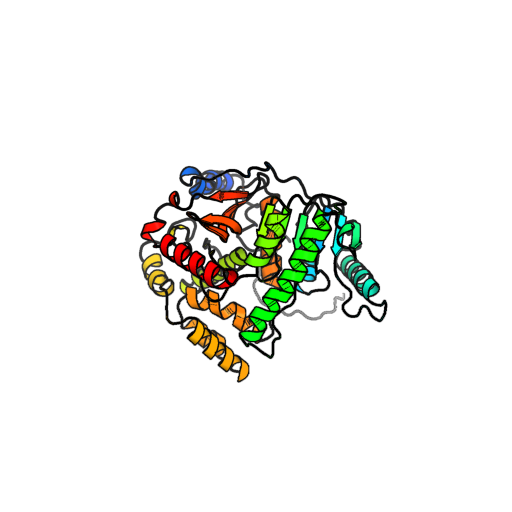1
ATOM 1088 C C . GLU A 1 136 ? 14.488 -6.811 -19.856 1.00 91.50 136 GLU A C 1
ATOM 1090 O O . GLU A 1 136 ? 13.759 -6.313 -19.004 1.00 91.50 136 GLU A O 1
ATOM 1095 N N . PHE A 1 137 ? 15.777 -6.476 -19.944 1.00 89.75 137 PHE A N 1
ATOM 1096 C CA . PHE A 1 137 ? 16.342 -5.370 -19.169 1.00 89.75 137 PHE A CA 1
ATOM 1097 C C . PHE A 1 137 ? 16.246 -4.043 -19.935 1.00 89.75 137 PHE A C 1
ATOM 1099 O O . PHE A 1 137 ? 16.644 -3.954 -21.102 1.00 89.75 137 PHE A O 1
ATOM 1106 N N . VAL A 1 138 ? 15.782 -2.998 -19.245 1.00 88.44 138 VAL A N 1
ATOM 1107 C CA . VAL A 1 138 ? 15.613 -1.645 -19.781 1.00 88.44 138 VAL A CA 1
ATOM 1108 C C . VAL A 1 138 ? 16.314 -0.623 -18.882 1.00 88.44 138 VAL A C 1
ATOM 1110 O O . VAL A 1 138 ? 16.133 -0.610 -17.666 1.00 88.44 138 VAL A O 1
ATOM 1113 N N . ASP A 1 139 ? 17.113 0.256 -19.484 1.00 83.56 139 ASP A N 1
ATOM 1114 C CA . ASP A 1 139 ? 17.912 1.287 -18.808 1.00 83.56 139 ASP A CA 1
ATOM 1115 C C . ASP A 1 139 ? 17.469 2.727 -19.117 1.00 83.56 139 ASP A C 1
ATOM 1117 O O . ASP A 1 139 ? 17.997 3.666 -18.517 1.00 83.56 139 ASP A O 1
ATOM 1121 N N . SER A 1 140 ? 16.480 2.913 -19.996 1.00 86.06 140 SER A N 1
ATOM 1122 C CA . SER A 1 140 ? 15.944 4.219 -20.389 1.00 86.06 140 SER A CA 1
ATOM 1123 C C . SER A 1 140 ? 14.410 4.225 -20.412 1.00 86.06 140 SER A C 1
ATOM 1125 O O . SER A 1 140 ? 13.769 3.221 -20.719 1.00 86.06 140 SER A O 1
ATOM 1127 N N . TYR A 1 141 ? 13.797 5.331 -19.980 1.00 88.19 141 TYR A N 1
ATOM 1128 C CA . TYR A 1 141 ? 12.346 5.392 -19.753 1.00 88.19 141 TYR A CA 1
ATOM 1129 C C . TYR A 1 141 ? 11.522 5.364 -21.049 1.00 88.19 141 TYR A C 1
ATOM 1131 O O . TYR A 1 141 ? 10.398 4.878 -21.041 1.00 88.19 141 TYR A O 1
ATOM 1139 N N . ASP A 1 142 ? 12.078 5.835 -22.162 1.00 84.19 142 ASP A N 1
ATOM 1140 C CA . ASP A 1 142 ? 11.478 5.811 -23.505 1.00 84.19 142 ASP A CA 1
ATOM 1141 C C . ASP A 1 142 ? 11.262 4.384 -24.050 1.00 84.19 142 ASP A C 1
ATOM 1143 O O . ASP A 1 142 ? 10.390 4.134 -24.884 1.00 84.19 142 ASP A O 1
ATOM 1147 N N . ARG A 1 143 ? 12.017 3.412 -23.528 1.00 89.88 143 ARG A N 1
ATOM 1148 C CA . ARG A 1 143 ? 11.901 1.988 -23.877 1.00 89.88 143 ARG A CA 1
ATOM 1149 C C . ARG A 1 143 ? 10.904 1.218 -23.004 1.00 89.88 143 ARG A C 1
ATOM 1151 O O . ARG A 1 143 ? 10.736 0.011 -23.187 1.00 89.88 143 ARG A O 1
ATOM 1158 N N . VAL A 1 144 ? 10.266 1.882 -22.040 1.00 93.12 144 VAL A N 1
ATOM 1159 C CA . VAL A 1 144 ? 9.239 1.270 -21.189 1.00 93.12 144 VAL A CA 1
ATOM 1160 C C . VAL A 1 144 ? 7.968 1.039 -22.005 1.00 93.12 144 VAL A C 1
ATOM 1162 O O . VAL A 1 144 ? 7.416 1.974 -22.585 1.00 93.12 144 VAL A O 1
ATOM 1165 N N . ASP A 1 145 ? 7.487 -0.204 -22.030 1.00 94.38 145 ASP A N 1
ATOM 1166 C CA . ASP A 1 145 ? 6.298 -0.604 -22.794 1.00 94.38 145 ASP A CA 1
ATOM 1167 C C . ASP A 1 145 ? 5.290 -1.470 -22.015 1.00 94.38 145 ASP A C 1
ATOM 1169 O O . ASP A 1 145 ? 4.389 -2.081 -22.602 1.00 94.38 145 ASP A O 1
ATOM 1173 N N . GLY A 1 146 ? 5.411 -1.506 -20.687 1.00 95.19 146 GLY A N 1
ATOM 1174 C CA . GLY A 1 146 ? 4.488 -2.211 -19.805 1.00 95.19 146 GLY A CA 1
ATOM 1175 C C . GLY A 1 146 ? 3.064 -1.651 -19.858 1.00 95.19 146 GLY A C 1
ATOM 1176 O O . GLY A 1 146 ? 2.837 -0.462 -19.633 1.00 95.19 146 GLY A O 1
ATOM 1177 N N . GLU A 1 147 ? 2.087 -2.529 -20.087 1.00 95.62 147 GLU A N 1
ATOM 1178 C CA . GLU A 1 147 ? 0.666 -2.253 -19.848 1.00 95.62 147 GLU A CA 1
ATOM 1179 C C . GLU A 1 147 ? 0.399 -2.045 -18.349 1.00 95.62 147 GLU A C 1
ATOM 1181 O O . GLU A 1 147 ? -0.378 -1.165 -17.973 1.00 95.62 147 GLU A O 1
ATOM 1186 N N . LEU A 1 148 ? 1.093 -2.809 -17.498 1.00 97.19 148 LEU A N 1
ATOM 1187 C CA . LEU A 1 148 ? 1.179 -2.584 -16.058 1.00 97.19 148 LEU A CA 1
ATOM 1188 C C . LEU A 1 148 ? 2.575 -2.076 -15.694 1.00 97.19 148 LEU A C 1
ATOM 1190 O O . LEU A 1 148 ? 3.573 -2.762 -15.919 1.00 97.19 148 LEU A O 1
ATOM 1194 N N . ILE A 1 149 ? 2.646 -0.908 -15.061 1.00 97.75 149 ILE A N 1
ATOM 1195 C CA . ILE A 1 149 ? 3.873 -0.412 -14.432 1.00 97.75 149 ILE A CA 1
ATOM 1196 C C . ILE A 1 149 ? 3.787 -0.617 -12.924 1.00 97.75 149 ILE A C 1
ATOM 1198 O O . ILE A 1 149 ? 2.831 -0.180 -12.288 1.00 97.75 149 ILE A O 1
ATOM 1202 N N . ILE A 1 150 ? 4.822 -1.219 -12.341 1.00 98.31 150 ILE A N 1
ATOM 1203 C CA . ILE A 1 150 ? 5.014 -1.304 -10.893 1.00 98.31 150 ILE A CA 1
ATOM 1204 C C . ILE A 1 150 ? 6.184 -0.393 -10.517 1.00 98.31 150 ILE A C 1
ATOM 1206 O O . ILE A 1 150 ? 7.340 -0.671 -10.842 1.00 98.31 150 ILE A O 1
ATOM 1210 N N . MET A 1 151 ? 5.879 0.722 -9.856 1.00 97.56 151 MET A N 1
ATOM 1211 C CA . MET A 1 151 ? 6.850 1.759 -9.507 1.00 97.56 151 MET A CA 1
ATOM 1212 C C . MET A 1 151 ? 7.396 1.539 -8.092 1.00 97.56 151 MET A C 1
ATOM 1214 O O . MET A 1 151 ? 6.731 1.861 -7.107 1.00 97.56 151 MET A O 1
ATOM 1218 N N . CYS A 1 152 ? 8.616 1.005 -8.002 1.00 95.56 152 CYS A N 1
ATOM 1219 C CA . CYS A 1 152 ? 9.345 0.735 -6.754 1.00 95.56 152 CYS A CA 1
ATOM 1220 C C . CYS A 1 152 ? 10.613 1.591 -6.589 1.00 95.56 152 CYS A C 1
ATOM 1222 O O . CYS A 1 152 ? 11.280 1.512 -5.556 1.00 95.56 152 CYS A O 1
ATOM 1224 N N . ALA A 1 153 ? 10.993 2.371 -7.606 1.00 91.62 153 ALA A N 1
ATOM 1225 C CA . ALA A 1 153 ? 12.186 3.205 -7.561 1.00 91.62 153 ALA A CA 1
ATOM 1226 C C . ALA A 1 153 ? 11.966 4.456 -6.707 1.00 91.62 153 ALA A C 1
ATOM 1228 O O . ALA A 1 153 ? 10.942 5.128 -6.808 1.00 91.62 153 ALA A O 1
ATOM 1229 N N . GLY A 1 154 ? 12.960 4.788 -5.895 1.00 88.12 154 GLY A N 1
ATOM 1230 C CA . GLY A 1 154 ? 12.976 5.969 -5.047 1.00 88.12 154 GLY A CA 1
ATOM 1231 C C . GLY A 1 154 ? 14.164 5.908 -4.098 1.00 88.12 154 GLY A C 1
ATOM 1232 O O . GLY A 1 154 ? 14.760 4.848 -3.888 1.00 88.12 154 GLY A O 1
ATOM 1233 N N . LYS A 1 155 ? 14.527 7.051 -3.533 1.00 85.88 155 LYS A N 1
ATOM 1234 C CA . LYS A 1 155 ? 15.464 7.137 -2.419 1.00 85.88 155 LYS A CA 1
ATOM 1235 C C . LYS A 1 155 ? 14.731 6.857 -1.106 1.00 85.88 155 LYS A C 1
ATOM 1237 O O . LYS A 1 155 ? 13.559 7.202 -0.945 1.00 85.88 155 LYS A O 1
ATOM 1242 N N . THR A 1 156 ? 15.441 6.260 -0.156 1.00 80.75 156 THR A N 1
ATOM 1243 C CA . THR A 1 156 ? 14.934 5.909 1.178 1.00 80.75 156 THR A CA 1
ATOM 1244 C C . THR A 1 156 ? 15.613 6.745 2.259 1.00 80.75 156 THR A C 1
ATOM 1246 O O . THR A 1 156 ? 16.749 7.179 2.081 1.00 80.75 156 THR A O 1
ATOM 1249 N N . ILE A 1 157 ? 14.942 6.930 3.399 1.00 72.06 157 ILE A N 1
ATOM 1250 C CA . ILE A 1 157 ? 15.498 7.650 4.556 1.00 72.06 157 ILE A CA 1
ATOM 1251 C C . ILE A 1 157 ? 16.749 6.902 5.055 1.00 72.06 157 ILE A C 1
ATOM 1253 O O . ILE A 1 157 ? 16.645 5.701 5.305 1.00 72.06 157 ILE A O 1
ATOM 1257 N N . PRO A 1 158 ? 17.919 7.542 5.221 1.00 68.38 158 PRO A N 1
ATOM 1258 C CA . PRO A 1 158 ? 19.075 6.883 5.824 1.00 68.38 158 PRO A CA 1
ATOM 1259 C C . PRO A 1 158 ? 18.742 6.355 7.227 1.00 68.38 158 PRO A C 1
ATOM 1261 O O . PRO A 1 158 ? 18.061 7.030 8.001 1.00 68.38 158 PRO A O 1
ATOM 1264 N N . LYS A 1 159 ? 19.210 5.145 7.561 1.00 64.81 159 LYS A N 1
ATOM 1265 C CA . LYS A 1 159 ? 18.906 4.498 8.852 1.00 64.81 159 LYS A CA 1
ATOM 1266 C C . LYS A 1 159 ? 19.469 5.272 10.055 1.00 64.81 159 LYS A C 1
ATOM 1268 O O . LYS A 1 159 ? 18.890 5.196 11.132 1.00 64.81 159 LYS A O 1
ATOM 1273 N N . ASP A 1 160 ? 20.521 6.063 9.840 1.00 57.81 160 ASP A N 1
ATOM 1274 C CA . ASP A 1 160 ? 21.316 6.663 10.918 1.00 57.81 160 ASP A CA 1
ATOM 1275 C C . ASP A 1 160 ? 20.892 8.089 11.298 1.00 57.81 160 ASP A C 1
ATOM 1277 O O . ASP A 1 160 ? 21.293 8.592 12.347 1.00 57.81 160 ASP A O 1
ATOM 1281 N N . THR A 1 161 ? 20.122 8.786 10.454 1.00 54.34 161 THR A N 1
ATOM 1282 C CA . THR A 1 161 ? 19.965 10.239 10.612 1.00 54.34 161 THR A CA 1
ATOM 1283 C C . THR A 1 161 ? 18.604 10.679 11.123 1.00 54.34 161 THR A C 1
ATOM 1285 O O . THR A 1 161 ? 18.574 11.683 11.823 1.00 54.34 161 THR A O 1
ATOM 1288 N N . GLY A 1 162 ? 17.505 9.953 10.863 1.00 52.34 162 GLY A N 1
ATOM 1289 C CA . GLY A 1 162 ? 16.177 10.122 11.496 1.00 52.34 162 GLY A CA 1
ATOM 1290 C C . GLY A 1 162 ? 15.535 11.529 11.507 1.00 52.34 162 GLY A C 1
ATOM 1291 O O . GLY A 1 162 ? 14.409 11.676 11.982 1.00 52.34 162 GLY A O 1
ATOM 1292 N N . ARG A 1 163 ? 16.211 12.567 11.002 1.00 55.16 163 ARG A N 1
ATOM 1293 C CA . ARG A 1 163 ? 15.890 13.988 11.194 1.00 55.16 163 ARG A CA 1
ATOM 1294 C C . ARG A 1 163 ? 14.847 14.463 10.185 1.00 55.16 163 ARG A C 1
ATOM 1296 O O . ARG A 1 163 ? 14.816 14.037 9.033 1.00 55.16 163 ARG A O 1
ATOM 1303 N N . ALA A 1 164 ? 14.013 15.416 10.606 1.00 52.78 164 ALA A N 1
ATOM 1304 C CA . ALA A 1 164 ? 12.990 16.036 9.759 1.00 52.78 164 ALA A CA 1
ATOM 1305 C C . ALA A 1 164 ? 13.575 16.747 8.517 1.00 52.78 164 ALA A C 1
ATOM 1307 O O . ALA A 1 164 ? 12.959 16.713 7.453 1.00 52.78 164 ALA A O 1
ATOM 1308 N N . SER A 1 165 ? 14.788 17.312 8.620 1.00 49.50 165 SER A N 1
ATOM 1309 C CA . SER A 1 165 ? 15.537 17.917 7.501 1.00 49.50 165 SER A CA 1
ATOM 1310 C C . SER A 1 165 ? 15.774 16.949 6.339 1.00 49.50 165 SER A C 1
ATOM 1312 O O . SER A 1 165 ? 15.754 17.341 5.169 1.00 49.50 165 SER A O 1
ATOM 1314 N N . ASP A 1 166 ? 15.945 15.667 6.654 1.00 60.34 166 ASP A N 1
ATOM 1315 C CA . ASP A 1 166 ? 16.236 14.638 5.662 1.00 60.34 166 ASP A CA 1
ATOM 1316 C C . ASP A 1 166 ? 14.957 14.217 4.939 1.00 60.34 166 ASP A C 1
ATOM 1318 O O . ASP A 1 166 ? 15.001 13.869 3.764 1.00 60.34 166 ASP A O 1
ATOM 1322 N N . ARG A 1 167 ? 13.795 14.313 5.600 1.00 67.19 167 ARG A N 1
ATOM 1323 C CA . ARG A 1 167 ? 12.494 13.955 5.013 1.00 67.19 167 ARG A CA 1
ATOM 1324 C C . ARG A 1 167 ? 12.053 14.944 3.935 1.00 67.19 167 ARG A C 1
ATOM 1326 O O . ARG A 1 167 ? 11.597 14.503 2.883 1.00 67.19 167 ARG A O 1
ATOM 1333 N N . THR A 1 168 ? 12.224 16.250 4.153 1.00 72.25 168 THR A N 1
ATOM 1334 C CA . THR A 1 168 ? 11.915 17.274 3.134 1.00 72.25 168 THR A CA 1
ATOM 1335 C C . THR A 1 168 ? 12.855 17.157 1.937 1.00 72.25 168 THR A C 1
ATOM 1337 O O . THR A 1 168 ? 12.397 17.118 0.797 1.00 72.25 168 THR A O 1
ATOM 1340 N N . THR A 1 169 ? 14.160 17.008 2.181 1.00 74.75 169 THR A N 1
ATOM 1341 C CA . THR A 1 169 ? 15.150 16.792 1.112 1.00 74.75 169 THR A CA 1
ATOM 1342 C C . THR A 1 169 ? 14.815 15.538 0.305 1.00 74.75 169 THR A C 1
ATOM 1344 O O . THR A 1 169 ? 14.691 15.601 -0.917 1.00 74.75 169 THR A O 1
ATOM 1347 N N . LEU A 1 170 ? 14.552 14.417 0.984 1.00 81.81 170 LEU A N 1
ATOM 1348 C CA . LEU A 1 170 ? 14.169 13.157 0.351 1.00 81.81 170 LEU A CA 1
ATOM 1349 C C . LEU A 1 170 ? 12.879 13.280 -0.470 1.00 81.81 170 LEU A C 1
ATOM 1351 O O . LEU A 1 170 ? 12.757 12.664 -1.527 1.00 81.81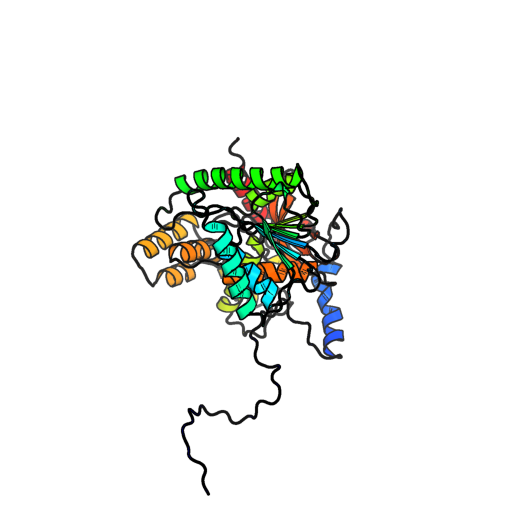 170 LEU A O 1
ATOM 1355 N N . MET A 1 171 ? 11.917 14.078 -0.002 1.00 86.06 171 MET A N 1
ATOM 1356 C CA . MET A 1 171 ? 10.688 14.359 -0.736 1.00 86.06 171 MET A CA 1
ATOM 1357 C C . MET A 1 171 ? 10.976 15.084 -2.057 1.00 86.06 171 MET A C 1
ATOM 1359 O O . MET A 1 171 ? 10.444 14.671 -3.087 1.00 86.06 171 MET A O 1
ATOM 1363 N N . HIS A 1 172 ? 11.837 16.108 -2.060 1.00 86.25 172 HIS A N 1
ATOM 1364 C CA . HIS A 1 172 ? 12.235 16.812 -3.287 1.00 86.25 172 HIS A CA 1
ATOM 1365 C C . HIS A 1 172 ? 13.001 15.906 -4.256 1.00 86.25 172 HIS A C 1
ATOM 1367 O O . HIS A 1 172 ? 12.721 15.906 -5.454 1.00 86.25 172 HIS A O 1
ATOM 1373 N N . GLU A 1 173 ? 13.928 15.094 -3.751 1.00 88.75 173 GLU A N 1
ATOM 1374 C CA . GLU A 1 173 ? 14.683 14.159 -4.587 1.00 88.75 173 GLU A CA 1
ATOM 1375 C C . GLU A 1 173 ? 13.776 13.095 -5.216 1.00 88.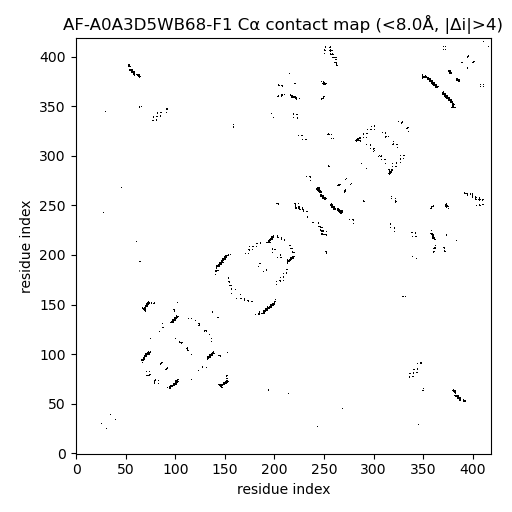75 173 GLU A C 1
ATOM 1377 O O . GLU A 1 173 ? 13.877 12.815 -6.411 1.00 88.75 173 GLU A O 1
ATOM 1382 N N . ASN A 1 174 ? 12.853 12.528 -4.436 1.00 92.38 174 ASN A N 1
ATOM 1383 C CA . ASN A 1 174 ? 11.878 11.572 -4.952 1.00 92.38 174 ASN A CA 1
ATOM 1384 C C . ASN A 1 174 ? 10.896 12.224 -5.927 1.00 92.38 174 ASN A C 1
ATOM 1386 O O . ASN A 1 174 ? 10.587 11.613 -6.946 1.00 92.38 174 ASN A O 1
ATOM 1390 N N . LYS A 1 175 ? 10.470 13.472 -5.687 1.00 93.31 175 LYS A N 1
ATOM 1391 C CA . LYS A 1 175 ? 9.665 14.237 -6.651 1.00 93.31 175 LYS A CA 1
ATOM 1392 C C . LYS A 1 175 ? 10.359 14.298 -8.011 1.00 93.31 175 LYS A C 1
ATOM 1394 O O . LYS A 1 175 ? 9.737 13.938 -9.004 1.00 93.31 175 LYS A O 1
ATOM 1399 N N . ALA A 1 176 ? 11.639 14.672 -8.044 1.00 91.50 176 ALA A N 1
ATOM 1400 C CA . ALA A 1 176 ? 12.406 14.750 -9.285 1.00 91.50 176 ALA A CA 1
ATOM 1401 C C . ALA A 1 176 ? 12.494 13.388 -9.996 1.00 91.50 176 ALA A C 1
ATOM 1403 O O . ALA A 1 176 ? 12.292 13.316 -11.205 1.00 91.50 176 ALA A O 1
ATOM 1404 N N . ILE A 1 177 ? 12.725 12.296 -9.254 1.00 92.06 177 ILE A N 1
ATOM 1405 C CA . ILE A 1 177 ? 12.738 10.931 -9.813 1.00 92.06 177 ILE A CA 1
ATOM 1406 C C . ILE A 1 177 ? 11.376 10.569 -10.419 1.00 92.06 177 ILE A C 1
ATOM 1408 O O . ILE A 1 177 ? 11.319 10.004 -11.512 1.00 92.06 177 ILE A O 1
ATOM 1412 N N . PHE A 1 178 ? 10.281 10.866 -9.717 1.00 95.44 178 PHE A N 1
ATOM 1413 C CA . PHE A 1 178 ? 8.930 10.548 -10.177 1.00 95.44 178 PHE A CA 1
ATOM 1414 C C . PHE A 1 178 ? 8.536 11.380 -11.395 1.00 95.44 178 PHE A C 1
ATOM 1416 O O . PHE A 1 178 ? 7.942 10.835 -12.321 1.00 95.44 178 PHE A O 1
ATOM 1423 N N . GLU A 1 179 ? 8.867 12.673 -11.407 1.00 94.94 179 GLU A N 1
ATOM 1424 C CA . GLU A 1 179 ? 8.573 13.575 -12.523 1.00 94.94 179 GLU A CA 1
ATOM 1425 C C . GLU A 1 179 ? 9.356 13.173 -13.769 1.00 94.94 179 GLU A C 1
ATOM 1427 O O . GLU A 1 179 ? 8.753 13.020 -14.826 1.00 94.94 179 GLU A O 1
ATOM 1432 N N . ASP A 1 180 ? 10.659 12.921 -13.630 1.00 92.00 180 ASP A N 1
ATOM 1433 C CA . ASP A 1 180 ? 11.520 12.438 -14.711 1.00 92.00 180 ASP A CA 1
ATOM 1434 C C . ASP A 1 180 ? 10.998 11.116 -15.297 1.00 92.00 180 ASP A C 1
ATOM 1436 O O . ASP A 1 180 ? 10.838 10.987 -16.509 1.00 92.00 180 ASP A O 1
ATOM 1440 N N . CYS A 1 181 ? 10.635 10.160 -14.435 1.00 93.69 181 CYS A N 1
ATOM 1441 C CA . CYS A 1 181 ? 10.067 8.876 -14.842 1.00 93.69 181 CYS A CA 1
ATOM 1442 C C . CYS A 1 181 ? 8.725 9.034 -15.576 1.00 93.69 181 CYS A C 1
ATOM 1444 O O . CYS A 1 181 ? 8.588 8.615 -16.726 1.00 93.69 181 CYS A O 1
ATOM 1446 N N . ALA A 1 182 ? 7.734 9.662 -14.936 1.00 94.94 182 ALA A N 1
ATOM 1447 C CA . ALA A 1 182 ? 6.384 9.760 -15.483 1.00 94.94 182 ALA A CA 1
ATOM 1448 C C . ALA A 1 182 ? 6.340 10.594 -16.771 1.00 94.94 182 ALA A C 1
ATOM 1450 O O . ALA A 1 182 ? 5.663 10.210 -17.727 1.00 94.94 182 ALA A O 1
ATOM 1451 N N . LYS A 1 183 ? 7.098 11.698 -16.820 1.00 93.94 183 LYS A N 1
ATOM 1452 C CA . LYS A 1 183 ? 7.216 12.550 -18.006 1.00 93.94 183 LYS A CA 1
ATOM 1453 C C . LYS A 1 183 ? 7.894 11.806 -19.154 1.00 93.94 183 LYS A C 1
ATOM 1455 O O . LYS A 1 183 ? 7.330 11.762 -20.242 1.00 93.94 183 LYS A O 1
ATOM 1460 N N . SER A 1 184 ? 9.036 11.161 -18.909 1.00 91.81 184 SER A N 1
ATOM 1461 C CA . SER A 1 184 ? 9.786 10.465 -19.964 1.00 91.81 184 SER A CA 1
ATOM 1462 C C . SER A 1 184 ? 8.987 9.326 -20.600 1.00 91.81 184 SER A C 1
ATOM 1464 O O . SER A 1 184 ? 8.949 9.217 -21.825 1.00 91.81 184 SER A O 1
ATOM 1466 N N . ILE A 1 185 ? 8.293 8.521 -19.785 1.00 92.94 185 ILE A N 1
ATOM 1467 C CA . ILE A 1 185 ? 7.419 7.440 -20.275 1.00 92.94 185 ILE A CA 1
ATOM 1468 C C . ILE A 1 185 ? 6.262 8.012 -21.107 1.00 92.94 185 ILE A C 1
ATOM 1470 O O . ILE A 1 185 ? 5.836 7.407 -22.089 1.00 92.94 185 ILE A O 1
ATOM 1474 N N . LYS A 1 186 ? 5.728 9.180 -20.726 1.00 92.69 186 LYS A N 1
ATOM 1475 C CA . LYS A 1 186 ? 4.607 9.806 -21.434 1.00 92.69 186 LYS A CA 1
ATOM 1476 C C . LYS A 1 186 ? 5.013 10.489 -22.741 1.00 92.69 186 LYS A C 1
ATOM 1478 O O . LYS A 1 186 ? 4.213 10.474 -23.675 1.00 92.69 186 LYS A O 1
ATOM 1483 N N . GLU A 1 187 ? 6.185 11.118 -22.792 1.00 88.88 187 GLU A N 1
ATOM 1484 C CA . GLU A 1 187 ? 6.659 11.885 -23.954 1.00 88.88 187 GLU A CA 1
ATOM 1485 C C . GLU A 1 187 ? 7.148 10.989 -25.093 1.00 88.88 187 GLU A C 1
ATOM 1487 O O . GLU A 1 187 ? 6.919 11.317 -26.253 1.00 88.88 187 GLU A O 1
ATOM 1492 N N . ASN A 1 188 ? 7.745 9.837 -24.773 1.00 80.31 188 ASN A N 1
ATOM 1493 C CA . ASN A 1 188 ? 8.221 8.870 -25.764 1.00 80.31 188 ASN A CA 1
ATOM 1494 C C . ASN A 1 188 ? 7.630 7.478 -25.492 1.00 80.31 188 ASN A C 1
ATOM 1496 O O . ASN A 1 188 ? 8.367 6.559 -25.134 1.00 80.31 188 ASN A O 1
ATOM 1500 N N . PRO A 1 189 ? 6.300 7.301 -25.602 1.00 76.81 189 PRO A N 1
ATOM 1501 C CA . PRO A 1 189 ? 5.680 6.050 -25.216 1.00 76.81 189 PRO A CA 1
ATOM 1502 C C . PRO A 1 189 ? 5.915 4.998 -26.301 1.00 76.81 189 PRO A C 1
ATOM 1504 O O . PRO A 1 189 ? 5.302 5.051 -27.367 1.00 76.81 189 PRO A O 1
ATOM 1507 N N . SER A 1 190 ? 6.717 3.980 -25.991 1.00 80.25 190 SER A N 1
ATOM 1508 C CA . SER A 1 190 ? 6.656 2.706 -26.724 1.00 80.25 190 SER A CA 1
ATOM 1509 C C . SER A 1 190 ? 5.264 2.073 -26.569 1.00 80.25 190 SER A C 1
ATOM 1511 O O . SER A 1 190 ? 4.718 1.480 -27.499 1.00 80.25 190 SER A O 1
ATOM 1513 N N . ARG A 1 191 ? 4.647 2.271 -25.395 1.00 86.44 191 ARG A N 1
ATOM 1514 C CA . ARG A 1 191 ? 3.245 1.966 -25.112 1.00 86.44 191 ARG A CA 1
ATOM 1515 C C . ARG A 1 191 ? 2.711 2.877 -24.009 1.00 86.44 191 ARG A C 1
ATOM 1517 O O . ARG A 1 191 ? 3.450 3.264 -23.113 1.00 86.44 191 ARG A O 1
ATOM 1524 N N . ILE A 1 192 ? 1.418 3.207 -24.050 1.00 86.62 192 ILE A N 1
ATOM 1525 C CA . ILE A 1 192 ? 0.766 3.920 -22.943 1.00 86.62 192 ILE A CA 1
ATOM 1526 C C . ILE A 1 192 ? 0.365 2.896 -21.870 1.00 86.62 192 ILE A C 1
ATOM 1528 O O . ILE A 1 192 ? -0.405 1.987 -22.193 1.00 86.62 192 ILE A O 1
ATOM 1532 N N . PRO A 1 193 ? 0.820 3.053 -20.613 1.00 93.31 193 PRO A N 1
ATOM 1533 C CA . PRO A 1 193 ? 0.424 2.178 -19.518 1.00 93.31 193 PRO A CA 1
ATOM 1534 C C . PRO A 1 193 ? -1.085 2.215 -19.286 1.00 93.31 193 PRO A C 1
ATOM 1536 O O . PRO A 1 193 ? -1.701 3.285 -19.229 1.00 93.31 193 PRO A O 1
ATOM 1539 N N . GLU A 1 194 ? -1.674 1.039 -19.117 1.00 93.56 194 GLU A N 1
ATOM 1540 C CA . GLU A 1 194 ? -3.075 0.883 -18.746 1.00 93.56 194 GLU A CA 1
ATOM 1541 C C . GLU A 1 194 ? -3.280 1.083 -17.240 1.00 93.56 194 GLU A C 1
ATOM 1543 O O . GLU A 1 194 ? -4.314 1.615 -16.818 1.00 93.56 194 GLU A O 1
ATOM 1548 N N . MET A 1 195 ? -2.284 0.691 -16.442 1.00 96.44 195 MET A N 1
ATOM 1549 C CA . MET A 1 195 ? -2.280 0.818 -14.992 1.00 96.44 195 MET A CA 1
ATOM 1550 C C . MET A 1 195 ? -0.876 1.082 -14.450 1.00 96.44 195 MET A C 1
ATOM 1552 O O . MET A 1 195 ? 0.109 0.493 -14.893 1.00 96.44 195 MET A O 1
ATOM 1556 N N . VAL A 1 196 ? -0.805 1.931 -13.428 1.00 98.12 196 VAL A N 1
ATOM 1557 C CA . VAL A 1 196 ? 0.390 2.136 -12.612 1.00 98.12 196 VAL A CA 1
ATOM 1558 C C . VAL A 1 196 ? 0.068 1.776 -11.164 1.00 98.12 196 VAL A C 1
ATOM 1560 O O . VAL A 1 196 ? -0.801 2.393 -10.545 1.00 98.12 196 VAL A O 1
ATOM 1563 N N . ILE A 1 197 ? 0.791 0.797 -10.622 1.00 98.44 197 ILE A N 1
ATOM 1564 C CA . ILE A 1 197 ? 0.805 0.465 -9.197 1.00 98.44 197 ILE A CA 1
ATOM 1565 C C . ILE A 1 197 ? 2.054 1.093 -8.579 1.00 98.44 197 ILE A C 1
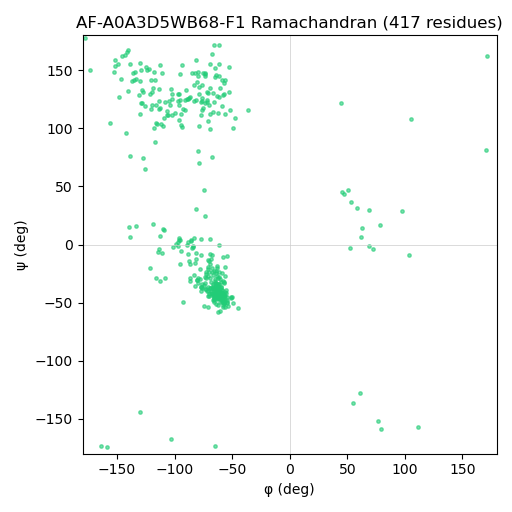ATOM 1567 O O . ILE A 1 197 ? 3.189 0.712 -8.865 1.00 98.44 197 ILE A O 1
ATOM 1571 N N . VAL A 1 198 ? 1.835 2.071 -7.714 1.00 98.50 198 VAL A N 1
ATOM 1572 C CA . VAL A 1 198 ? 2.865 2.767 -6.954 1.00 98.50 198 VAL A CA 1
ATOM 1573 C C . VAL A 1 198 ? 3.141 2.008 -5.659 1.00 98.50 198 VAL A C 1
ATOM 1575 O O . VAL A 1 198 ? 2.248 1.738 -4.856 1.00 98.50 198 VAL A O 1
ATOM 1578 N N . VAL A 1 199 ? 4.413 1.688 -5.456 1.00 97.25 199 VAL A N 1
ATOM 1579 C CA . VAL A 1 199 ? 4.952 1.109 -4.219 1.00 97.25 199 VAL A CA 1
ATOM 1580 C C . VAL A 1 199 ? 5.879 2.112 -3.527 1.00 97.25 199 VAL A C 1
ATOM 1582 O O . VAL A 1 199 ? 5.977 2.134 -2.301 1.00 97.25 199 VAL A O 1
ATOM 1585 N N . SER A 1 200 ? 6.555 2.957 -4.310 1.00 94.31 200 SER A N 1
ATOM 1586 C CA . SER A 1 200 ? 7.489 3.970 -3.822 1.00 94.31 200 SER A CA 1
ATOM 1587 C C . SER A 1 200 ? 6.857 4.966 -2.855 1.00 94.31 200 SER A C 1
ATOM 1589 O O . SER A 1 200 ? 5.747 5.454 -3.056 1.00 94.31 200 SER A O 1
ATOM 1591 N N . ASN A 1 201 ? 7.638 5.336 -1.840 1.00 91.38 201 ASN A N 1
ATOM 1592 C CA . ASN A 1 201 ? 7.287 6.378 -0.887 1.00 91.38 201 ASN A CA 1
ATOM 1593 C C . ASN A 1 201 ? 7.893 7.741 -1.274 1.00 91.38 201 ASN A C 1
ATOM 1595 O O . ASN A 1 201 ? 9.016 7.776 -1.780 1.00 91.38 201 ASN A O 1
ATOM 1599 N N . PRO A 1 202 ? 7.210 8.864 -0.982 1.00 92.12 202 PRO A N 1
ATOM 1600 C CA . PRO A 1 202 ? 5.858 8.944 -0.411 1.00 92.12 202 PRO A CA 1
ATOM 1601 C C . PRO A 1 202 ? 4.778 8.513 -1.421 1.00 92.12 202 PRO A C 1
ATOM 1603 O O . PRO A 1 202 ? 4.776 9.002 -2.555 1.00 92.12 202 PRO A O 1
ATOM 1606 N N . ASN A 1 203 ? 3.873 7.618 -1.003 1.00 92.06 203 ASN A N 1
ATOM 1607 C CA . ASN A 1 203 ? 2.841 7.023 -1.866 1.00 92.06 203 ASN A CA 1
ATOM 1608 C C . ASN A 1 203 ? 1.981 8.111 -2.526 1.00 92.06 203 ASN A C 1
ATOM 1610 O O . ASN A 1 203 ? 1.725 8.073 -3.731 1.00 92.06 203 ASN A O 1
ATOM 1614 N N . GLU A 1 204 ? 1.582 9.115 -1.750 1.00 94.44 204 GLU A N 1
ATOM 1615 C CA . GLU A 1 204 ? 0.709 10.194 -2.197 1.00 94.44 204 GLU A CA 1
ATOM 1616 C C . GLU A 1 204 ? 1.388 11.087 -3.238 1.00 94.44 204 GLU A C 1
ATOM 1618 O O . GLU A 1 204 ? 0.788 11.411 -4.261 1.00 94.44 204 GLU A O 1
ATOM 1623 N N . LEU A 1 205 ? 2.662 11.432 -3.018 1.00 94.75 205 LEU A N 1
ATOM 1624 C CA . LEU A 1 205 ? 3.438 12.263 -3.939 1.00 94.75 205 LEU A CA 1
ATOM 1625 C C . LEU A 1 205 ? 3.663 11.555 -5.278 1.00 94.75 205 LEU A C 1
ATOM 1627 O O . LEU A 1 205 ? 3.461 12.153 -6.334 1.00 94.75 205 LEU A O 1
ATOM 1631 N N . CYS A 1 206 ? 4.077 10.287 -5.243 1.00 96.50 206 CYS A N 1
ATOM 1632 C CA . CYS A 1 206 ? 4.299 9.510 -6.459 1.00 96.50 206 CYS A CA 1
ATOM 1633 C C . CYS A 1 206 ? 2.989 9.351 -7.245 1.00 96.50 206 CYS A C 1
ATOM 1635 O O . CYS A 1 206 ? 2.946 9.624 -8.445 1.00 96.50 206 CYS A O 1
ATOM 1637 N N . THR A 1 207 ? 1.896 9.030 -6.550 1.00 97.44 207 THR A N 1
ATOM 1638 C CA . THR A 1 207 ? 0.557 8.924 -7.148 1.00 97.44 207 THR A CA 1
ATOM 1639 C C . THR A 1 207 ? 0.116 10.236 -7.777 1.00 97.44 207 THR A C 1
ATOM 1641 O O . THR A 1 207 ? -0.364 10.231 -8.910 1.00 97.44 207 THR A O 1
ATOM 1644 N N . TRP A 1 208 ? 0.320 11.363 -7.095 1.00 96.19 208 TRP A N 1
ATOM 1645 C CA . TRP A 1 208 ? -0.010 12.689 -7.610 1.00 96.19 208 TRP A CA 1
ATOM 1646 C C . TRP A 1 208 ? 0.749 13.009 -8.897 1.00 96.19 208 TRP A C 1
ATOM 1648 O O . TRP A 1 208 ? 0.142 13.432 -9.883 1.00 96.19 208 TRP A O 1
ATOM 1658 N N . VAL A 1 209 ? 2.062 12.762 -8.914 1.00 96.69 209 VAL A N 1
ATOM 1659 C CA . VAL A 1 209 ? 2.905 12.989 -10.093 1.00 96.69 209 VAL A CA 1
ATOM 1660 C C . VAL A 1 209 ? 2.457 12.108 -11.260 1.00 96.69 209 VAL A C 1
ATOM 1662 O O . VAL A 1 209 ? 2.181 12.630 -12.337 1.00 96.69 209 VAL A O 1
ATOM 1665 N N . PHE A 1 210 ? 2.313 10.797 -11.057 1.00 97.75 210 PHE A N 1
ATOM 1666 C CA . PHE A 1 210 ? 1.926 9.870 -12.126 1.00 97.75 210 PHE A CA 1
ATOM 1667 C C . PHE A 1 210 ? 0.492 10.107 -12.628 1.00 97.75 210 PHE A C 1
ATOM 1669 O O . PHE A 1 210 ? 0.243 9.999 -13.829 1.00 97.75 210 PHE A O 1
ATOM 1676 N N . SER A 1 211 ? -0.440 10.507 -11.756 1.00 96.19 211 SER A N 1
ATOM 1677 C CA . SER A 1 211 ? -1.840 10.798 -12.125 1.00 96.19 211 SER A CA 1
ATOM 1678 C C . SER A 1 211 ? -1.999 12.031 -13.022 1.00 96.19 211 SER A C 1
ATOM 1680 O O . SER A 1 211 ? -3.093 12.293 -13.519 1.00 96.19 211 SER A O 1
ATOM 1682 N N . ARG A 1 212 ? -0.939 12.823 -13.230 1.00 94.88 212 ARG A N 1
ATOM 1683 C CA . ARG A 1 212 ? -0.923 13.899 -14.237 1.00 94.88 212 ARG A CA 1
ATOM 1684 C C . ARG A 1 212 ? -0.704 13.369 -15.656 1.00 94.88 212 ARG A C 1
ATOM 1686 O O . ARG A 1 212 ? -1.052 14.056 -16.610 1.00 94.88 212 ARG A O 1
ATOM 1693 N N . TYR A 1 213 ? -0.144 12.168 -15.793 1.00 95.06 213 TYR A N 1
ATOM 1694 C CA . TYR A 1 213 ? 0.279 11.601 -17.076 1.00 95.06 213 TYR A CA 1
ATOM 1695 C C . TYR A 1 213 ? -0.495 10.333 -17.465 1.00 95.06 213 TYR A C 1
ATOM 1697 O O . TYR A 1 213 ? -0.673 10.069 -18.661 1.00 95.06 213 TYR A O 1
ATOM 1705 N N . PHE A 1 214 ? -0.982 9.568 -16.482 1.00 95.62 214 PHE A N 1
ATOM 1706 C CA . PHE A 1 214 ? -1.631 8.270 -16.685 1.00 95.62 214 PHE A CA 1
ATOM 1707 C C . PHE A 1 214 ? -3.026 8.204 -16.060 1.00 95.62 214 PHE A C 1
ATOM 1709 O O . PHE A 1 214 ? -3.335 8.896 -15.095 1.00 95.62 214 PHE A O 1
ATOM 1716 N N . LYS A 1 215 ? -3.872 7.346 -16.641 1.00 91.56 215 LYS A N 1
ATOM 1717 C CA . LYS A 1 215 ? -5.306 7.241 -16.332 1.00 91.56 215 LYS A CA 1
ATOM 1718 C C . LYS A 1 215 ? -5.587 6.551 -14.998 1.00 91.56 215 LYS A C 1
ATOM 1720 O O . LYS A 1 215 ? -6.317 7.089 -14.171 1.00 91.56 215 LYS A O 1
ATOM 1725 N N . ARG A 1 216 ? -5.027 5.351 -14.810 1.00 95.56 216 ARG A N 1
ATOM 1726 C CA . ARG A 1 216 ? -5.226 4.519 -13.617 1.00 95.56 216 ARG A CA 1
ATOM 1727 C C . ARG A 1 216 ? -3.924 4.452 -12.836 1.00 95.56 216 ARG A C 1
ATOM 1729 O O . ARG A 1 216 ? -2.996 3.753 -13.234 1.00 95.56 216 ARG A O 1
ATOM 1736 N N . VAL A 1 217 ? -3.864 5.196 -11.740 1.00 98.00 217 VAL A N 1
ATOM 1737 C CA . VAL A 1 217 ? -2.708 5.236 -10.844 1.00 98.00 217 VAL A CA 1
ATOM 1738 C C . VAL A 1 217 ? -3.205 5.002 -9.429 1.00 98.00 217 VAL A C 1
ATOM 1740 O O . VAL A 1 217 ? -4.067 5.737 -8.943 1.00 98.00 217 VAL A O 1
ATOM 1743 N N . VAL A 1 218 ? -2.677 3.966 -8.787 1.00 98.19 218 VAL A N 1
ATOM 1744 C CA . VAL A 1 218 ? -3.000 3.611 -7.403 1.00 98.19 218 VAL A CA 1
ATOM 1745 C C . VAL A 1 218 ? -1.732 3.299 -6.631 1.00 98.19 218 VAL A C 1
ATOM 1747 O O . VAL A 1 218 ? -0.783 2.763 -7.195 1.00 98.19 218 VAL A O 1
ATOM 1750 N N . ALA A 1 219 ? -1.730 3.592 -5.340 1.00 98.19 219 ALA A N 1
ATOM 1751 C CA . ALA A 1 219 ? -0.635 3.305 -4.428 1.00 98.19 219 ALA A CA 1
ATOM 1752 C C . ALA A 1 219 ? -1.067 2.326 -3.336 1.00 98.19 219 ALA A C 1
ATOM 1754 O O . ALA A 1 219 ? -2.187 2.403 -2.822 1.00 98.19 219 ALA A O 1
ATOM 1755 N N . ILE A 1 220 ? -0.162 1.418 -2.977 1.00 95.75 220 ILE A N 1
ATOM 1756 C CA . ILE A 1 220 ? -0.462 0.264 -2.120 1.00 95.75 220 ILE A CA 1
ATOM 1757 C C . ILE A 1 220 ? -0.329 0.527 -0.617 1.00 95.75 220 ILE A C 1
ATOM 1759 O O . ILE A 1 220 ? -0.713 -0.343 0.160 1.00 95.75 220 ILE A O 1
ATOM 1763 N N . GLY A 1 221 ? 0.197 1.682 -0.188 1.00 92.25 221 GLY A N 1
ATOM 1764 C CA . GLY A 1 221 ? 0.423 1.995 1.235 1.00 92.25 221 GLY A CA 1
ATOM 1765 C C . GLY A 1 221 ? -0.759 1.622 2.152 1.00 92.25 221 GLY A C 1
ATOM 1766 O O . GLY A 1 221 ? -0.586 0.784 3.041 1.00 92.25 221 GLY A O 1
ATOM 1767 N N . PRO A 1 222 ? -1.983 2.111 1.869 1.00 95.19 222 PRO A N 1
ATOM 1768 C CA . PRO A 1 222 ? -3.172 1.806 2.672 1.00 95.19 222 PRO A CA 1
ATOM 1769 C C . PRO A 1 222 ? -3.570 0.319 2.737 1.00 95.19 222 PRO A C 1
ATOM 1771 O O . PRO A 1 222 ? -4.215 -0.114 3.696 1.00 95.19 222 PRO A O 1
ATOM 1774 N N . VAL A 1 223 ? -3.168 -0.495 1.753 1.00 95.00 223 VAL A N 1
ATOM 1775 C CA . VAL A 1 223 ? -3.411 -1.950 1.754 1.00 95.00 223 VAL A CA 1
ATOM 1776 C C . VAL A 1 223 ? -2.624 -2.601 2.882 1.00 95.00 223 VAL A C 1
ATOM 1778 O O . VAL A 1 223 ? -3.175 -3.373 3.666 1.00 95.00 223 VAL A O 1
ATOM 1781 N N . LEU A 1 224 ? -1.338 -2.260 2.992 1.00 93.56 224 LEU A N 1
ATOM 1782 C CA . LEU A 1 224 ? -0.473 -2.782 4.044 1.00 93.56 224 LEU A CA 1
ATOM 1783 C C . LEU A 1 224 ? -0.926 -2.295 5.424 1.00 93.56 224 LEU A C 1
ATOM 1785 O O . LEU A 1 224 ? -0.924 -3.068 6.383 1.00 93.56 224 LEU A O 1
ATOM 1789 N N . ASP A 1 225 ? -1.358 -1.040 5.523 1.00 95.88 225 ASP A N 1
ATOM 1790 C CA . ASP A 1 225 ? -1.895 -0.491 6.769 1.00 95.88 225 ASP A CA 1
ATOM 1791 C C . ASP A 1 225 ? -3.179 -1.215 7.195 1.00 95.88 225 ASP A C 1
ATOM 1793 O O . ASP A 1 225 ? -3.355 -1.522 8.374 1.00 95.88 225 ASP A O 1
ATOM 1797 N N . SER A 1 226 ? -4.029 -1.588 6.234 1.00 97.25 226 SER A N 1
ATOM 1798 C CA . SER A 1 226 ? -5.216 -2.416 6.478 1.00 97.25 226 SER A CA 1
ATOM 1799 C C . SER A 1 226 ? -4.849 -3.825 6.941 1.00 97.25 226 SER A C 1
ATOM 1801 O O . SER A 1 226 ? -5.422 -4.316 7.909 1.00 97.25 226 SER A O 1
ATOM 1803 N N . MET A 1 227 ? -3.854 -4.467 6.318 1.00 95.88 227 MET A N 1
ATOM 1804 C CA . MET A 1 227 ? -3.362 -5.782 6.756 1.00 95.88 227 MET A CA 1
ATOM 1805 C C . MET A 1 227 ? -2.813 -5.734 8.188 1.00 95.88 227 MET A C 1
ATOM 1807 O O . MET A 1 227 ? -3.088 -6.628 8.991 1.00 95.88 227 MET A O 1
ATOM 1811 N N . ARG A 1 228 ? -2.069 -4.675 8.532 1.00 95.75 228 ARG A N 1
ATOM 1812 C CA . ARG A 1 228 ? -1.577 -4.439 9.896 1.00 95.75 228 ARG A CA 1
ATOM 1813 C C . ARG A 1 228 ? -2.731 -4.214 10.866 1.00 95.75 228 ARG A C 1
ATOM 1815 O O . ARG A 1 228 ? -2.737 -4.820 11.929 1.00 95.75 228 ARG A O 1
ATOM 1822 N N . PHE A 1 229 ? -3.732 -3.425 10.492 1.00 97.44 229 PHE A N 1
ATOM 1823 C CA . PHE A 1 229 ? -4.916 -3.198 11.319 1.00 97.44 229 PHE A CA 1
ATOM 1824 C C . PHE A 1 229 ? -5.685 -4.486 11.609 1.00 97.44 229 PHE A C 1
ATOM 1826 O O . PHE A 1 229 ? -6.024 -4.756 12.758 1.00 97.44 229 PHE A O 1
ATOM 1833 N N . GLN A 1 230 ? -5.890 -5.322 10.593 1.00 96.81 230 GLN A N 1
ATOM 1834 C CA . GLN A 1 230 ? -6.536 -6.624 10.754 1.00 96.81 230 GLN A CA 1
ATOM 1835 C C . GLN A 1 230 ? -5.740 -7.554 11.680 1.00 96.81 230 GLN A C 1
ATOM 1837 O O . GLN A 1 230 ? -6.339 -8.313 12.440 1.00 96.81 230 GLN A O 1
ATOM 1842 N N . ARG A 1 231 ? -4.399 -7.495 11.647 1.00 96.06 231 ARG A N 1
ATOM 1843 C CA . ARG A 1 231 ? -3.545 -8.207 12.611 1.00 96.06 231 ARG A CA 1
ATOM 1844 C C . ARG A 1 231 ? -3.755 -7.681 14.032 1.00 96.06 231 ARG A C 1
ATOM 1846 O O . ARG A 1 231 ? -4.015 -8.488 14.912 1.00 96.06 231 ARG A O 1
ATOM 1853 N N . GLU A 1 232 ? -3.682 -6.366 14.242 1.00 96.88 232 GLU A N 1
ATOM 1854 C CA . GLU A 1 232 ? -3.849 -5.761 15.575 1.00 96.88 232 GLU A CA 1
ATOM 1855 C C . GLU A 1 232 ? -5.217 -6.096 16.182 1.00 96.88 232 GLU A C 1
ATOM 1857 O O . GLU A 1 232 ? -5.289 -6.442 17.351 1.00 96.88 232 GLU A O 1
ATOM 1862 N N . ILE A 1 233 ? -6.297 -6.056 15.393 1.00 97.00 233 ILE A N 1
ATOM 1863 C CA . ILE A 1 233 ? -7.634 -6.451 15.862 1.00 97.00 233 ILE A CA 1
ATOM 1864 C C . ILE A 1 233 ? -7.680 -7.932 16.247 1.00 97.00 233 ILE A C 1
ATOM 1866 O O . ILE A 1 233 ? -8.274 -8.273 17.265 1.00 97.00 233 ILE A O 1
ATOM 1870 N N . ARG A 1 234 ? -7.070 -8.813 15.441 1.00 96.12 234 ARG A N 1
ATOM 1871 C CA . ARG A 1 234 ? -7.007 -10.248 15.751 1.00 96.12 234 ARG A CA 1
ATOM 1872 C C . ARG A 1 234 ? -6.275 -10.501 17.066 1.00 96.12 234 ARG A C 1
ATOM 1874 O O . ARG A 1 234 ? -6.758 -11.298 17.855 1.00 96.12 234 ARG A O 1
ATOM 1881 N N . GLU A 1 235 ? -5.139 -9.840 17.274 1.00 95.06 235 GLU A N 1
ATOM 1882 C CA . GLU A 1 235 ? -4.335 -9.967 18.495 1.00 95.06 235 GLU A CA 1
ATOM 1883 C C . GLU A 1 235 ? -5.070 -9.405 19.719 1.00 95.06 235 GLU A C 1
ATOM 1885 O O . GLU A 1 235 ? -5.104 -10.054 20.756 1.00 95.06 235 GLU A O 1
ATOM 1890 N N . GLU A 1 236 ? -5.701 -8.236 19.595 1.00 95.31 236 GLU A N 1
ATOM 1891 C CA . GLU A 1 236 ? -6.407 -7.579 20.704 1.00 95.31 236 GLU A CA 1
ATOM 1892 C C . GLU A 1 236 ? -7.624 -8.379 21.192 1.00 95.31 236 GLU A C 1
ATOM 1894 O O . GLU A 1 236 ? -7.949 -8.356 22.374 1.00 95.31 236 GLU A O 1
ATOM 1899 N N . LEU A 1 237 ? -8.291 -9.090 20.282 1.00 95.31 237 LEU A N 1
ATOM 1900 C CA . LEU A 1 237 ? -9.464 -9.915 20.573 1.00 95.31 237 LEU A CA 1
ATOM 1901 C C . LEU A 1 237 ? -9.142 -11.405 20.769 1.00 95.31 237 LEU A C 1
ATOM 1903 O O . LEU A 1 237 ? -10.072 -12.197 20.912 1.00 95.31 237 LEU A O 1
ATOM 1907 N N . ASP A 1 238 ? -7.864 -11.793 20.704 1.00 95.94 238 ASP A N 1
ATOM 1908 C CA . ASP A 1 238 ? -7.413 -13.193 20.723 1.00 95.94 238 ASP A CA 1
ATOM 1909 C C . ASP A 1 238 ? -8.220 -14.096 19.762 1.00 95.94 238 ASP A C 1
ATOM 1911 O O . ASP A 1 238 ? -8.680 -15.192 20.093 1.00 95.94 238 ASP A O 1
ATOM 1915 N N . LEU A 1 239 ? -8.474 -13.596 18.545 1.00 93.62 239 LEU A N 1
ATOM 1916 C CA . LEU A 1 239 ? -9.321 -14.303 17.587 1.00 93.62 239 LEU A CA 1
ATOM 1917 C C . LEU A 1 239 ? -8.551 -15.438 16.901 1.00 93.62 239 LEU A C 1
ATOM 1919 O O . LEU A 1 239 ? -7.451 -15.218 16.376 1.00 93.62 239 LEU A O 1
ATOM 1923 N N . PRO A 1 240 ? -9.160 -16.628 16.769 1.00 91.69 240 PRO A N 1
ATOM 1924 C CA . PRO A 1 240 ? -8.541 -17.731 16.054 1.00 91.69 240 PRO A CA 1
ATOM 1925 C C . PRO A 1 240 ? -8.479 -17.434 14.545 1.00 91.69 240 PRO A C 1
ATOM 1927 O O . PRO A 1 240 ? -9.263 -16.650 14.000 1.00 91.69 240 PRO A O 1
ATOM 1930 N N . VAL A 1 241 ? -7.537 -18.067 13.839 1.00 86.06 241 VAL A N 1
ATOM 1931 C CA . VAL A 1 241 ? -7.245 -17.779 12.418 1.00 86.06 241 VAL A CA 1
ATOM 1932 C C . VAL A 1 241 ? -8.432 -18.079 11.488 1.00 86.06 241 VAL A C 1
ATOM 1934 O O . VAL A 1 241 ? -8.500 -17.602 10.349 1.00 86.06 241 VAL A O 1
ATOM 1937 N N . GLU A 1 242 ? -9.385 -18.886 11.952 1.00 87.50 242 GLU A N 1
ATOM 1938 C CA . GLU A 1 242 ? -10.597 -19.236 11.230 1.00 87.50 242 GLU A CA 1
ATOM 1939 C C . GLU A 1 242 ? -11.526 -18.039 11.048 1.00 87.50 242 GLU A C 1
ATOM 1941 O O . GLU A 1 242 ? -12.146 -17.932 9.980 1.00 87.50 242 GLU A O 1
ATOM 1946 N N . ILE A 1 243 ? -11.566 -17.160 12.052 1.00 86.88 243 ILE A N 1
ATOM 1947 C CA . ILE A 1 243 ? -12.411 -15.972 12.123 1.00 86.88 243 ILE A CA 1
ATOM 1948 C C . ILE A 1 243 ? -11.819 -14.873 11.240 1.00 86.88 243 ILE A C 1
ATOM 1950 O O . ILE A 1 243 ? -10.658 -14.467 11.382 1.00 86.88 243 ILE A O 1
ATOM 1954 N N . SER A 1 244 ? -12.622 -14.396 10.284 1.00 88.00 244 SER A N 1
ATOM 1955 C CA . SER A 1 244 ? -12.208 -13.288 9.425 1.00 88.00 244 SER A CA 1
ATOM 1956 C C . SER A 1 244 ? -12.232 -11.971 10.194 1.00 88.00 244 SER A C 1
ATOM 1958 O O . SER A 1 244 ? -13.082 -11.748 11.056 1.00 88.00 244 SER A O 1
ATOM 1960 N N . VAL A 1 245 ? -11.278 -11.108 9.868 1.00 92.75 245 VAL A N 1
ATOM 1961 C CA . VAL A 1 245 ? -11.190 -9.745 10.381 1.00 92.75 245 VAL A CA 1
ATOM 1962 C C . VAL A 1 245 ? -11.000 -8.862 9.168 1.00 92.75 245 VAL A C 1
ATOM 1964 O O . VAL A 1 245 ? -9.953 -8.918 8.522 1.00 92.75 245 VAL A O 1
ATOM 1967 N N . ASP A 1 246 ? -12.013 -8.059 8.877 1.00 92.62 246 ASP A N 1
ATOM 1968 C CA . ASP A 1 246 ? -12.089 -7.274 7.655 1.00 92.62 246 ASP A CA 1
ATOM 1969 C C . ASP A 1 246 ? -12.107 -5.813 8.079 1.00 92.62 246 ASP A C 1
ATOM 1971 O O . ASP A 1 246 ? -13.111 -5.290 8.554 1.00 92.62 246 ASP A O 1
ATOM 1975 N N . GLY A 1 247 ? -10.951 -5.167 7.984 1.00 93.50 247 GLY A N 1
ATOM 1976 C CA . GLY A 1 247 ? -10.751 -3.793 8.422 1.00 93.50 247 GLY A CA 1
ATOM 1977 C C . GLY A 1 247 ? -10.010 -3.004 7.358 1.00 93.50 247 GLY A C 1
ATOM 1978 O O . GLY A 1 247 ? -9.108 -3.540 6.710 1.00 93.50 247 GLY A O 1
ATOM 1979 N N . LEU A 1 248 ? -10.396 -1.740 7.188 1.00 96.25 248 LEU A N 1
ATOM 1980 C CA . LEU A 1 248 ? -9.816 -0.840 6.201 1.00 96.25 248 LEU A CA 1
ATOM 1981 C C . LEU A 1 248 ? -9.180 0.365 6.878 1.00 96.25 248 LEU A C 1
ATOM 1983 O O . LEU A 1 248 ? -9.781 1.016 7.737 1.00 96.25 248 LEU A O 1
ATOM 1987 N N . VAL A 1 249 ? -7.977 0.679 6.422 1.00 97.19 249 VAL A N 1
ATOM 1988 C CA . VAL A 1 249 ? -7.235 1.881 6.777 1.00 97.19 249 VAL A CA 1
ATOM 1989 C C . VAL A 1 249 ? -6.944 2.661 5.507 1.00 97.19 249 VAL A C 1
ATOM 1991 O O . VAL A 1 249 ? -6.470 2.094 4.527 1.00 97.19 249 VAL A O 1
ATOM 1994 N N . GLY A 1 250 ? -7.252 3.951 5.512 1.00 96.44 250 GLY A N 1
ATOM 1995 C CA . GLY A 1 250 ? -6.897 4.903 4.463 1.00 96.44 250 GLY A CA 1
ATOM 1996 C C . GLY A 1 250 ? -6.256 6.148 5.055 1.00 96.44 250 GLY A C 1
ATOM 1997 O O . GLY A 1 250 ? -5.547 6.073 6.057 1.00 96.44 250 GLY A O 1
ATOM 1998 N N . GLY A 1 251 ? -6.530 7.305 4.461 1.00 94.88 251 GLY A N 1
ATOM 1999 C CA . GLY A 1 251 ? -5.849 8.540 4.827 1.00 94.88 251 GLY A CA 1
ATOM 2000 C C . GLY A 1 251 ? -4.436 8.600 4.249 1.00 94.88 251 GLY A C 1
ATOM 2001 O O . GLY A 1 251 ? -4.166 8.027 3.192 1.00 94.88 251 GLY A O 1
ATOM 2002 N N . ASN A 1 252 ? -3.546 9.316 4.927 1.00 91.94 252 ASN A N 1
ATOM 2003 C CA . ASN A 1 252 ? -2.143 9.413 4.536 1.00 91.94 252 ASN A CA 1
ATOM 2004 C C . ASN A 1 252 ? -1.350 8.216 5.067 1.00 91.94 252 ASN A C 1
ATOM 2006 O O . ASN A 1 252 ? -1.487 7.851 6.236 1.00 91.94 252 ASN A O 1
ATOM 2010 N N . HIS A 1 253 ? -0.471 7.659 4.236 1.00 86.56 253 HIS A N 1
ATOM 2011 C CA . HIS A 1 253 ? 0.477 6.617 4.625 1.00 86.56 253 HIS A CA 1
ATOM 2012 C C . HIS A 1 253 ? 1.681 7.229 5.364 1.00 86.56 253 HIS A C 1
ATOM 2014 O O . HIS A 1 253 ? 2.794 7.334 4.838 1.00 86.56 253 HIS A O 1
ATOM 2020 N N . GLU A 1 254 ? 1.449 7.714 6.584 1.00 82.50 254 GLU A N 1
ATOM 2021 C CA . GLU A 1 254 ? 2.466 8.350 7.421 1.00 82.50 254 GLU A CA 1
ATOM 2022 C C . GLU A 1 254 ? 2.101 8.334 8.914 1.00 82.50 254 GLU A C 1
ATOM 2024 O O . GLU A 1 254 ? 1.102 7.756 9.326 1.00 82.50 254 GLU A O 1
ATOM 2029 N N . LEU A 1 255 ? 2.916 9.002 9.739 1.00 84.12 255 LEU A N 1
ATOM 2030 C CA . LEU A 1 255 ? 2.737 9.056 11.193 1.00 84.12 255 LEU A CA 1
ATOM 2031 C C . LEU A 1 255 ? 1.419 9.731 11.627 1.00 84.12 255 LEU A C 1
ATOM 2033 O O . LEU A 1 255 ? 0.883 9.437 12.692 1.00 84.12 255 LEU A O 1
ATOM 2037 N N . ARG A 1 256 ? 0.905 10.667 10.823 1.00 87.69 256 ARG A N 1
ATOM 2038 C CA . ARG A 1 256 ? -0.315 11.439 11.087 1.00 87.69 256 ARG A CA 1
ATOM 2039 C C . ARG A 1 256 ? -1.301 11.279 9.933 1.00 87.69 256 ARG A C 1
ATOM 2041 O O . ARG A 1 256 ? -0.917 11.172 8.780 1.00 87.69 256 ARG A O 1
ATOM 2048 N N . GLY A 1 257 ? -2.595 11.363 10.229 1.00 88.88 257 GLY A N 1
ATOM 2049 C CA . GLY A 1 257 ? -3.622 11.397 9.185 1.00 88.88 257 GLY A CA 1
ATOM 2050 C C . GLY A 1 257 ? -3.962 10.038 8.568 1.00 88.88 257 GLY A C 1
ATOM 2051 O O . GLY A 1 257 ? -4.598 10.015 7.522 1.00 88.88 257 GLY A O 1
ATOM 2052 N N . MET A 1 258 ? -3.600 8.922 9.205 1.00 93.00 258 MET A N 1
ATOM 2053 C CA . MET A 1 258 ? -4.234 7.632 8.917 1.00 93.00 258 MET A CA 1
ATOM 2054 C C . MET A 1 258 ? -5.713 7.675 9.330 1.00 93.00 258 MET A C 1
ATOM 2056 O O . MET A 1 258 ? -6.071 8.291 10.339 1.00 93.00 258 MET A O 1
ATOM 2060 N N . VAL A 1 259 ? -6.570 7.007 8.561 1.00 94.81 259 VAL A N 1
ATOM 2061 C CA . VAL A 1 259 ? -8.021 6.934 8.784 1.00 94.81 259 VAL A CA 1
ATOM 2062 C C . VAL A 1 259 ? -8.407 5.479 8.965 1.00 94.81 259 VAL A C 1
ATOM 2064 O O . VAL A 1 259 ? -8.271 4.696 8.031 1.00 94.81 259 VAL A O 1
ATOM 2067 N N . ILE A 1 260 ? -8.910 5.110 10.140 1.00 95.56 260 ILE A N 1
ATOM 2068 C CA . ILE A 1 260 ? -9.505 3.786 10.348 1.00 95.56 260 ILE A CA 1
ATOM 2069 C C . ILE A 1 260 ? -10.997 3.900 10.047 1.00 95.56 260 ILE A C 1
ATOM 2071 O O . ILE A 1 260 ? -11.700 4.609 10.768 1.00 95.56 260 ILE A O 1
ATOM 2075 N N . TYR A 1 261 ? -11.470 3.196 9.017 1.00 94.56 261 TYR A N 1
ATOM 2076 C CA . TYR A 1 261 ? -12.885 3.168 8.632 1.00 94.56 261 TYR A CA 1
ATOM 2077 C C . TYR A 1 261 ? -13.659 2.207 9.539 1.00 94.56 261 TYR A C 1
ATOM 2079 O O . TYR A 1 261 ? -13.905 1.048 9.188 1.00 94.56 261 TYR A O 1
ATOM 2087 N N . LYS A 1 262 ? -14.022 2.669 10.738 1.00 94.31 262 LYS A N 1
ATOM 2088 C CA . LYS A 1 262 ? -14.676 1.838 11.763 1.00 94.31 262 LYS A CA 1
ATOM 2089 C C . LYS A 1 262 ? -16.051 1.358 11.307 1.00 94.31 262 LYS A C 1
ATOM 2091 O O . LYS A 1 262 ? -16.421 0.227 11.607 1.00 94.31 262 LYS A O 1
ATOM 2096 N N . SER A 1 263 ? -16.761 2.164 10.517 1.00 91.31 263 SER A N 1
ATOM 2097 C CA . SER A 1 263 ? -18.040 1.790 9.892 1.00 91.31 263 SER A CA 1
ATOM 2098 C C . SER A 1 263 ? -17.936 0.557 8.978 1.00 91.31 263 SER A C 1
ATOM 2100 O O . SER A 1 263 ? -18.911 -0.178 8.776 1.00 91.31 263 SER A O 1
ATOM 2102 N N . MET A 1 264 ? -16.738 0.277 8.460 1.00 91.56 264 MET A N 1
ATOM 2103 C CA . MET A 1 264 ? -16.453 -0.842 7.562 1.00 91.56 264 MET A CA 1
ATOM 2104 C C . MET A 1 264 ? -15.780 -2.035 8.251 1.00 91.56 264 MET A C 1
ATOM 2106 O O . MET A 1 264 ? -15.582 -3.053 7.592 1.00 91.56 264 MET A O 1
ATOM 2110 N N . LEU A 1 265 ? -15.477 -1.959 9.553 1.00 93.38 265 LEU A N 1
ATOM 2111 C CA . LEU A 1 265 ? -14.904 -3.081 10.299 1.00 93.38 265 LEU A CA 1
ATOM 2112 C C . LEU A 1 265 ? -15.914 -4.233 10.400 1.00 93.38 265 LEU A C 1
ATOM 2114 O O . LEU A 1 265 ? -17.066 -4.019 10.790 1.00 93.38 265 LEU A O 1
ATOM 2118 N N . ARG A 1 266 ? -15.489 -5.453 10.069 1.00 91.31 266 ARG A N 1
ATOM 2119 C CA . ARG A 1 266 ? -16.265 -6.685 10.254 1.00 91.31 266 ARG A CA 1
ATOM 2120 C C . ARG A 1 266 ? -15.434 -7.754 10.952 1.00 91.31 266 ARG A C 1
ATOM 2122 O O . ARG A 1 266 ? -14.255 -7.925 10.649 1.00 91.31 266 ARG A O 1
ATOM 2129 N N . ILE A 1 267 ? -16.073 -8.492 11.852 1.00 91.94 267 ILE A N 1
ATOM 2130 C CA . ILE A 1 267 ? -15.551 -9.711 12.470 1.00 91.94 267 ILE A CA 1
ATOM 2131 C C . ILE A 1 267 ? -16.463 -10.847 12.032 1.00 91.94 267 ILE A C 1
ATOM 2133 O O . ILE A 1 267 ? -17.669 -10.802 12.258 1.00 91.94 267 ILE A O 1
ATOM 2137 N N . ASN A 1 268 ? -15.896 -11.843 11.358 1.00 89.69 268 ASN A N 1
ATOM 2138 C CA . ASN A 1 268 ? -16.646 -12.933 10.740 1.00 89.69 268 ASN A CA 1
ATOM 2139 C C . ASN A 1 268 ? -17.810 -12.439 9.856 1.00 89.69 268 ASN A C 1
ATOM 2141 O O . ASN A 1 268 ? -18.930 -12.929 9.962 1.00 89.69 268 ASN A O 1
ATOM 2145 N N . CYS A 1 269 ? -17.535 -11.454 8.996 1.00 85.00 269 CYS A N 1
ATOM 2146 C CA . CYS A 1 269 ? -18.496 -10.805 8.092 1.00 85.00 269 CYS A CA 1
ATOM 2147 C C . CYS A 1 269 ? -19.573 -9.919 8.755 1.00 85.00 269 CYS A C 1
ATOM 2149 O O . CYS A 1 269 ? -20.320 -9.263 8.029 1.00 85.00 269 CYS A O 1
ATOM 2151 N N . GLU A 1 270 ? -19.611 -9.801 10.085 1.00 85.75 270 GLU A N 1
ATOM 2152 C CA . GLU A 1 270 ? -20.600 -8.990 10.809 1.00 85.75 270 GLU A CA 1
ATOM 2153 C C . GLU A 1 270 ? -19.971 -7.749 11.463 1.00 85.75 270 GLU A C 1
ATOM 2155 O O . GLU A 1 270 ? -18.802 -7.784 11.861 1.00 85.75 270 GLU A O 1
ATOM 2160 N N . PRO A 1 271 ? -20.696 -6.620 11.587 1.00 89.00 271 PRO A N 1
ATOM 2161 C CA . PRO A 1 271 ? -20.234 -5.492 12.391 1.00 89.00 271 PRO A CA 1
ATOM 2162 C C . PRO A 1 271 ? -19.953 -5.925 13.843 1.00 89.00 271 PRO A C 1
ATOM 2164 O O . PRO A 1 271 ? -20.726 -6.709 14.399 1.00 89.00 271 PRO A O 1
ATOM 2167 N N . PRO A 1 272 ? -18.895 -5.407 14.495 1.00 91.12 272 PRO A N 1
ATOM 2168 C CA . PRO A 1 272 ? -18.672 -5.652 15.916 1.00 91.12 272 PRO A CA 1
ATOM 2169 C C . PRO A 1 272 ? -19.871 -5.187 16.750 1.00 91.12 272 PRO A C 1
ATOM 2171 O O . PRO A 1 272 ? -20.304 -4.039 16.638 1.00 91.12 272 PRO A O 1
ATOM 2174 N N . THR A 1 273 ? -20.391 -6.061 17.609 1.00 92.38 273 THR A N 1
ATOM 2175 C CA . THR A 1 273 ? -21.501 -5.769 18.531 1.00 92.38 273 THR A CA 1
ATOM 2176 C C . THR A 1 273 ? -21.262 -6.446 19.883 1.00 92.38 273 THR A C 1
ATOM 2178 O O . THR A 1 273 ? -20.391 -7.311 19.997 1.00 92.38 273 THR A O 1
ATOM 2181 N N . GLY A 1 274 ? -22.017 -6.044 20.913 1.00 93.94 274 GLY A N 1
ATOM 2182 C CA . GLY A 1 274 ? -21.934 -6.629 22.256 1.00 93.94 274 GLY A CA 1
ATOM 2183 C C . GLY A 1 274 ? -20.514 -6.593 22.826 1.00 93.94 274 GLY A C 1
ATOM 2184 O O . GLY A 1 274 ? -19.808 -5.600 22.653 1.00 93.94 274 GLY A O 1
ATOM 2185 N N . GLN A 1 275 ? -20.086 -7.703 23.434 1.00 92.62 275 GLN A N 1
ATOM 2186 C CA . GLN A 1 275 ? -18.774 -7.823 24.078 1.00 92.62 275 GLN A CA 1
ATOM 2187 C C . GLN A 1 275 ? -17.610 -7.492 23.133 1.00 92.62 275 GLN A C 1
ATOM 2189 O O . GLN A 1 275 ? -16.723 -6.737 23.503 1.00 92.62 275 GLN A O 1
ATOM 2194 N N . ILE A 1 276 ? -17.657 -7.955 21.876 1.00 93.25 276 ILE A N 1
ATOM 2195 C CA . ILE A 1 276 ? -16.600 -7.672 20.888 1.00 93.25 276 ILE A CA 1
ATOM 2196 C C . ILE A 1 276 ? -16.426 -6.161 20.705 1.00 93.25 276 ILE A C 1
ATOM 2198 O O . ILE A 1 276 ? -15.303 -5.667 20.622 1.00 93.25 276 ILE A O 1
ATOM 2202 N N . LEU A 1 277 ? -17.535 -5.417 20.627 1.00 93.25 277 LEU A N 1
ATOM 2203 C CA . LEU A 1 277 ? -17.486 -3.963 20.497 1.00 93.25 277 LEU A CA 1
ATOM 2204 C C . LEU A 1 277 ? -16.953 -3.307 21.775 1.00 93.25 277 LEU A C 1
ATOM 2206 O O . LEU A 1 277 ? -16.189 -2.347 21.674 1.00 93.25 277 LEU A O 1
ATOM 2210 N N . GLU A 1 278 ? -17.344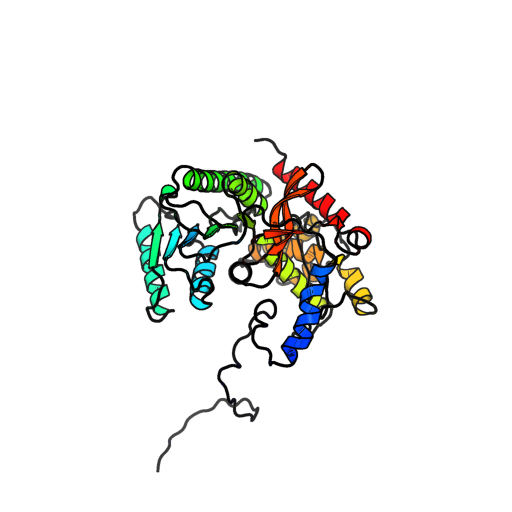 -3.795 22.951 1.00 93.31 278 GLU A N 1
ATOM 2211 C CA . GLU A 1 278 ? -16.858 -3.300 24.245 1.00 93.31 278 GLU A CA 1
ATOM 2212 C C . GLU A 1 278 ? -15.345 -3.502 24.409 1.00 93.31 278 GLU A C 1
ATOM 2214 O O . GLU A 1 278 ? -14.666 -2.579 24.860 1.00 93.31 278 GLU A O 1
ATOM 2219 N N . ASP A 1 279 ? -14.813 -4.633 23.944 1.00 93.25 279 ASP A N 1
ATOM 2220 C CA . ASP A 1 279 ? -13.391 -4.981 24.032 1.00 93.25 279 ASP A CA 1
ATOM 2221 C C . ASP A 1 279 ? -12.527 -4.128 23.083 1.00 93.25 279 ASP A C 1
ATOM 2223 O O . ASP A 1 279 ? -11.495 -3.586 23.484 1.00 93.25 279 ASP A O 1
ATOM 2227 N N . ILE A 1 280 ? -12.957 -3.924 21.828 1.00 93.25 280 ILE A N 1
ATOM 2228 C CA . ILE A 1 280 ? -12.175 -3.137 20.848 1.00 93.25 280 ILE A CA 1
ATOM 2229 C C . ILE A 1 280 ? -12.376 -1.626 20.962 1.00 93.25 280 ILE A C 1
ATOM 2231 O O . ILE A 1 280 ? -11.525 -0.844 20.535 1.00 93.25 280 ILE A O 1
ATOM 2235 N N . SER A 1 281 ? -13.515 -1.157 21.474 1.00 91.69 281 SER A N 1
ATOM 2236 C CA . SER A 1 281 ? -13.820 0.280 21.465 1.00 91.69 281 SER A CA 1
ATOM 2237 C C . SER A 1 281 ? -12.757 1.130 22.177 1.00 91.69 281 SER A C 1
ATOM 2239 O O . SER A 1 281 ? -12.394 2.176 21.630 1.00 91.69 281 SER A O 1
ATOM 2241 N N . PRO A 1 282 ? -12.212 0.733 23.347 1.00 91.12 282 PRO A N 1
ATOM 2242 C CA . PRO A 1 282 ? -11.114 1.441 24.004 1.00 91.12 282 PRO A CA 1
ATOM 2243 C C . PRO A 1 282 ? -9.834 1.499 23.162 1.00 91.12 282 PRO A C 1
ATOM 2245 O O . PRO A 1 282 ? -9.158 2.529 23.149 1.00 91.12 282 PRO A O 1
ATOM 2248 N N . THR A 1 283 ? -9.525 0.434 22.424 1.00 91.81 283 THR A N 1
ATOM 2249 C CA . THR A 1 283 ? -8.263 0.255 21.685 1.00 91.81 283 THR A CA 1
ATOM 2250 C C . THR A 1 283 ? -8.281 0.973 20.335 1.00 91.81 283 THR A C 1
ATOM 2252 O O . THR A 1 283 ? -7.232 1.246 19.755 1.00 91.81 283 THR A O 1
ATOM 2255 N N . LEU A 1 284 ? -9.468 1.369 19.865 1.00 91.31 284 LEU A N 1
ATOM 2256 C CA . LEU A 1 284 ? -9.689 2.191 18.671 1.00 91.31 284 LEU A CA 1
ATOM 2257 C C . LEU A 1 284 ? -9.841 3.689 18.964 1.00 91.31 284 LEU A C 1
ATOM 2259 O O . LEU A 1 284 ? -10.127 4.481 18.052 1.00 91.31 284 LEU A O 1
ATOM 2263 N N . LYS A 1 285 ? -9.692 4.111 20.222 1.00 85.00 285 LYS A N 1
ATOM 2264 C CA . LYS A 1 285 ? -9.654 5.535 20.571 1.00 85.00 285 LYS A CA 1
ATOM 2265 C C . LYS A 1 285 ? -8.325 6.145 20.133 1.00 85.00 285 LYS A C 1
ATOM 2267 O O . LYS A 1 285 ? -7.280 5.499 20.142 1.00 85.00 285 LYS A O 1
ATOM 2272 N N . LYS A 1 286 ? -8.366 7.423 19.758 1.00 72.25 286 LYS A N 1
ATOM 2273 C CA . LYS A 1 286 ? -7.150 8.200 19.511 1.00 72.25 286 LYS A CA 1
ATOM 2274 C C . LYS A 1 286 ? -6.463 8.448 20.861 1.00 72.25 286 LYS A C 1
ATOM 2276 O O . LYS A 1 286 ? -7.094 9.034 21.735 1.00 72.25 286 LYS A O 1
ATOM 2281 N N . ASN A 1 287 ? -5.221 7.989 21.021 1.00 68.25 287 ASN A N 1
ATOM 2282 C CA . ASN A 1 287 ? -4.389 8.235 22.212 1.00 68.25 287 ASN A CA 1
ATOM 2283 C C . ASN A 1 287 ? -3.319 9.319 21.909 1.00 68.25 287 ASN A C 1
ATOM 2285 O O . ASN A 1 287 ? -3.554 10.023 20.924 1.00 68.25 287 ASN A O 1
ATOM 2289 N N . PRO A 1 288 ? -2.264 9.562 22.728 1.00 70.31 288 PRO A N 1
ATOM 2290 C CA . PRO A 1 288 ? -1.590 10.865 22.866 1.00 70.31 288 PRO A CA 1
ATOM 2291 C C . PRO A 1 288 ? -0.872 11.340 21.596 1.00 70.31 288 PRO A C 1
ATOM 2293 O O . PRO A 1 288 ? -0.998 10.745 20.527 1.00 70.31 288 PRO A O 1
ATOM 2296 N N . ASP A 1 289 ? -0.131 12.443 21.711 1.00 86.50 289 ASP A N 1
ATOM 2297 C CA . ASP A 1 289 ? 0.707 12.962 20.634 1.00 86.50 289 ASP A CA 1
ATOM 2298 C C . ASP A 1 289 ? 1.560 11.834 20.021 1.00 86.50 289 ASP A C 1
ATOM 2300 O O . ASP A 1 289 ? 2.460 11.274 20.650 1.00 86.50 289 ASP A O 1
ATOM 2304 N N . VAL A 1 290 ? 1.213 11.446 18.791 1.00 90.25 290 VAL A N 1
ATOM 2305 C CA . VAL A 1 290 ? 1.821 10.307 18.095 1.00 90.25 290 VAL A CA 1
ATOM 2306 C C . VAL A 1 290 ? 3.313 10.544 17.858 1.00 90.25 290 VAL A C 1
ATOM 2308 O O . VAL A 1 290 ? 4.091 9.590 17.824 1.00 90.25 290 VAL A O 1
ATOM 2311 N N . ASP A 1 291 ? 3.724 11.809 17.765 1.00 90.88 291 ASP A N 1
ATOM 2312 C CA . ASP A 1 291 ? 5.119 12.203 17.619 1.00 90.88 291 ASP A CA 1
ATOM 2313 C C . ASP A 1 291 ? 5.902 11.968 18.905 1.00 90.88 291 ASP A C 1
ATOM 2315 O O . ASP A 1 291 ? 7.042 11.519 18.837 1.00 90.88 291 ASP A O 1
ATOM 2319 N N . GLU A 1 292 ? 5.299 12.182 20.076 1.00 92.69 292 GLU A N 1
ATOM 2320 C CA . GLU A 1 292 ? 5.931 11.859 21.359 1.00 92.69 292 GLU A CA 1
ATOM 2321 C C . GLU A 1 292 ? 6.195 10.352 21.467 1.00 92.69 292 GLU A C 1
ATOM 2323 O O . GLU A 1 292 ? 7.307 9.924 21.797 1.00 92.69 292 GLU A O 1
ATOM 2328 N N . VAL A 1 293 ? 5.197 9.534 21.112 1.00 94.25 293 VAL A N 1
ATOM 2329 C CA . VAL A 1 293 ? 5.327 8.071 21.131 1.00 94.25 293 VAL A CA 1
ATOM 2330 C C . VAL A 1 293 ? 6.404 7.609 20.151 1.00 94.25 293 VAL A C 1
ATOM 2332 O O . VAL A 1 293 ? 7.251 6.792 20.519 1.00 94.25 293 VAL A O 1
ATOM 2335 N N . TYR A 1 294 ? 6.405 8.157 18.934 1.00 93.44 294 TYR A N 1
ATOM 2336 C CA . TYR A 1 294 ? 7.424 7.885 17.924 1.00 93.44 294 TYR A CA 1
ATOM 2337 C C . TYR A 1 294 ? 8.825 8.287 18.389 1.00 93.44 294 TYR A C 1
ATOM 2339 O O . TYR A 1 294 ? 9.735 7.466 18.308 1.00 93.44 294 TYR A O 1
ATOM 2347 N N . ASN A 1 295 ? 9.008 9.506 18.901 1.00 93.38 295 ASN A N 1
ATOM 2348 C CA . ASN A 1 295 ? 10.316 10.013 19.319 1.00 93.38 295 ASN A CA 1
ATOM 2349 C C . ASN A 1 295 ? 10.903 9.152 20.438 1.00 93.38 295 ASN A C 1
ATOM 2351 O O . ASN A 1 295 ? 12.053 8.723 20.351 1.00 93.38 295 ASN A O 1
ATOM 2355 N N . LYS A 1 296 ? 10.093 8.802 21.442 1.00 94.94 296 LYS A N 1
ATOM 2356 C CA . LYS A 1 296 ? 10.525 7.913 22.523 1.00 94.94 296 LYS A CA 1
ATOM 2357 C C . LYS A 1 296 ? 10.845 6.503 22.025 1.00 94.94 296 LYS A C 1
ATOM 2359 O O . LYS A 1 296 ? 11.862 5.940 22.423 1.00 94.94 296 LYS A O 1
ATOM 2364 N N . ALA A 1 297 ? 10.028 5.934 21.136 1.00 95.19 297 ALA A N 1
ATOM 2365 C CA . ALA A 1 297 ? 10.323 4.631 20.541 1.00 95.19 297 ALA A CA 1
ATOM 2366 C C . ALA A 1 297 ? 11.612 4.667 19.699 1.00 95.19 297 ALA A C 1
ATOM 2368 O O . ALA A 1 297 ? 12.423 3.747 19.769 1.00 95.19 297 ALA A O 1
ATOM 2369 N N . TYR A 1 298 ? 11.844 5.747 18.954 1.00 92.88 298 TYR A N 1
ATOM 2370 C CA . TYR A 1 298 ? 13.071 5.945 18.189 1.00 92.88 298 TYR A CA 1
ATOM 2371 C C . TYR A 1 298 ? 14.298 6.031 19.108 1.00 92.88 298 TYR A C 1
ATOM 2373 O O . TYR A 1 298 ? 15.283 5.336 18.870 1.00 92.88 298 TYR A O 1
ATOM 2381 N N . GLU A 1 299 ? 14.231 6.791 20.205 1.00 93.88 299 GLU A N 1
ATOM 2382 C CA . GLU A 1 299 ? 15.294 6.829 21.220 1.00 93.88 299 GLU A CA 1
ATOM 2383 C C . GLU A 1 299 ? 15.579 5.450 21.829 1.00 93.88 299 GLU A C 1
ATOM 2385 O O . GLU A 1 299 ? 16.740 5.101 22.051 1.00 93.88 299 GLU A O 1
ATOM 2390 N N . MET A 1 300 ? 14.539 4.649 22.078 1.00 96.25 300 MET A N 1
ATOM 2391 C CA . MET A 1 300 ? 14.692 3.271 22.549 1.00 96.25 300 MET A CA 1
ATOM 2392 C C . MET A 1 300 ? 15.472 2.413 21.545 1.00 96.25 300 MET A C 1
ATOM 2394 O O . MET A 1 300 ? 16.376 1.691 21.966 1.00 96.25 300 MET A O 1
ATOM 2398 N N . VAL A 1 301 ? 15.193 2.530 20.239 1.00 93.06 301 VAL A N 1
ATOM 2399 C CA . VAL A 1 301 ? 15.963 1.839 19.185 1.00 93.06 301 VAL A CA 1
ATOM 2400 C C . VAL A 1 301 ? 17.421 2.291 19.180 1.00 93.06 301 VAL A C 1
ATOM 2402 O O . VAL A 1 301 ? 18.313 1.449 19.165 1.00 93.06 301 VAL A O 1
ATOM 2405 N N . GLN A 1 302 ? 17.679 3.600 19.259 1.00 90.81 302 GLN A N 1
ATOM 2406 C CA . GLN A 1 302 ? 19.047 4.141 19.274 1.00 90.81 302 GLN A CA 1
ATOM 2407 C C . GLN A 1 302 ? 19.864 3.657 20.482 1.00 90.81 302 GLN A C 1
ATOM 2409 O O . GLN A 1 302 ? 21.084 3.545 20.406 1.00 90.81 302 GLN A O 1
ATOM 2414 N N . ARG A 1 303 ? 19.197 3.337 21.596 1.00 94.19 303 ARG A N 1
ATOM 2415 C CA . ARG A 1 303 ? 19.814 2.750 22.796 1.00 94.19 303 ARG A CA 1
ATOM 2416 C C . ARG A 1 303 ? 19.873 1.216 22.772 1.00 94.19 303 ARG A C 1
ATOM 2418 O O . ARG A 1 303 ? 20.303 0.631 23.760 1.00 94.19 303 ARG A O 1
ATOM 2425 N N . GLY A 1 304 ? 19.424 0.567 21.695 1.00 92.56 304 GLY A N 1
ATOM 2426 C CA . GLY A 1 304 ? 19.394 -0.894 21.576 1.00 92.56 304 GLY A CA 1
ATOM 2427 C C . GLY A 1 304 ? 18.375 -1.575 22.497 1.00 92.56 304 GLY A C 1
ATOM 2428 O O . GLY A 1 304 ? 18.611 -2.687 22.956 1.00 92.56 304 GLY A O 1
ATOM 2429 N N . SER A 1 305 ? 17.262 -0.912 22.824 1.00 93.56 305 SER A N 1
ATOM 2430 C CA . SER A 1 305 ? 16.259 -1.459 23.744 1.00 93.56 305 SER A CA 1
ATOM 2431 C C . SER A 1 305 ? 15.398 -2.544 23.090 1.00 93.56 305 SER A C 1
ATOM 2433 O O . SER A 1 305 ? 14.598 -2.265 22.197 1.00 93.56 305 SER A O 1
ATOM 2435 N N . GLU A 1 306 ? 15.474 -3.766 23.618 1.00 93.38 306 GLU A N 1
ATOM 2436 C CA . GLU A 1 306 ? 14.643 -4.905 23.191 1.00 93.38 306 GLU A CA 1
ATOM 2437 C C . GLU A 1 306 ? 13.142 -4.703 23.493 1.00 93.38 306 GLU A C 1
ATOM 2439 O O . GLU A 1 306 ? 12.275 -5.273 22.835 1.00 93.38 306 GLU A O 1
ATOM 2444 N N . GLY A 1 307 ? 12.808 -3.842 24.462 1.00 95.12 307 GLY A N 1
ATOM 2445 C CA . GLY A 1 307 ? 11.434 -3.582 24.905 1.00 95.12 307 GLY A CA 1
ATOM 2446 C C . GLY A 1 307 ? 10.646 -2.574 24.059 1.00 95.12 307 GLY A C 1
ATOM 2447 O O . GLY A 1 307 ? 9.535 -2.209 24.448 1.00 95.12 307 GLY A O 1
ATOM 2448 N N . VAL A 1 308 ? 11.187 -2.088 22.935 1.00 96.81 308 VAL A N 1
ATOM 2449 C CA . VAL A 1 308 ? 10.558 -1.015 22.138 1.00 96.81 308 VAL A CA 1
ATOM 2450 C C . VAL A 1 308 ? 9.162 -1.386 21.630 1.00 96.81 308 VAL A C 1
ATOM 2452 O O . VAL A 1 308 ? 8.239 -0.575 21.714 1.00 96.81 308 VAL A O 1
ATOM 2455 N N . PHE A 1 309 ? 8.956 -2.622 21.174 1.00 96.19 309 PHE A N 1
ATOM 2456 C CA . PHE A 1 309 ? 7.641 -3.053 20.695 1.00 96.19 309 PHE A CA 1
ATOM 2457 C C . PHE A 1 309 ? 6.653 -3.279 21.839 1.00 96.19 309 PHE A C 1
ATOM 2459 O O . PHE A 1 309 ? 5.484 -2.938 21.684 1.00 96.19 309 PHE A O 1
ATOM 2466 N N . ASN A 1 310 ? 7.117 -3.734 23.008 1.00 96.69 310 ASN A N 1
ATOM 2467 C CA . ASN A 1 310 ? 6.281 -3.807 24.209 1.00 96.69 310 ASN A CA 1
ATOM 2468 C C . ASN A 1 310 ? 5.795 -2.414 24.615 1.00 96.69 310 ASN A C 1
ATOM 2470 O O . ASN A 1 310 ? 4.610 -2.238 24.878 1.00 96.69 310 ASN A O 1
ATOM 2474 N N . TYR A 1 311 ? 6.679 -1.410 24.578 1.00 96.44 311 TYR A N 1
ATOM 2475 C CA . TYR A 1 311 ? 6.312 -0.012 24.801 1.00 96.44 311 TYR A CA 1
ATOM 2476 C C . TYR A 1 311 ? 5.236 0.458 23.813 1.00 96.44 311 TYR A C 1
ATOM 2478 O O . TYR A 1 311 ? 4.196 0.956 24.241 1.00 96.44 311 TYR A O 1
ATOM 2486 N N . ILE A 1 312 ? 5.425 0.244 22.507 1.00 95.50 312 ILE A N 1
ATOM 2487 C CA . ILE A 1 312 ? 4.435 0.650 21.495 1.00 95.50 312 ILE A CA 1
ATOM 2488 C C . ILE A 1 312 ? 3.099 -0.093 21.685 1.00 95.50 312 ILE A C 1
ATOM 2490 O O . ILE A 1 312 ? 2.040 0.515 21.543 1.00 95.50 312 ILE A O 1
ATOM 2494 N N . ASN A 1 313 ? 3.128 -1.377 22.055 1.00 94.88 313 ASN A N 1
ATOM 2495 C CA . ASN A 1 313 ? 1.935 -2.203 22.277 1.00 94.88 313 ASN A CA 1
ATOM 2496 C C . ASN A 1 313 ? 1.056 -1.710 23.437 1.00 94.88 313 ASN A C 1
ATOM 2498 O O . ASN A 1 313 ? -0.138 -1.999 23.454 1.00 94.88 313 ASN A O 1
ATOM 2502 N N . THR A 1 314 ? 1.592 -0.911 24.363 1.00 94.12 314 THR A N 1
ATOM 2503 C CA . THR A 1 314 ? 0.782 -0.283 25.426 1.00 94.12 314 THR A CA 1
ATOM 2504 C C . THR A 1 314 ? -0.163 0.812 24.925 1.00 94.12 314 THR A C 1
ATOM 2506 O O . THR A 1 314 ? -1.079 1.211 25.642 1.00 94.12 314 THR A O 1
ATOM 2509 N N . TYR A 1 315 ? 0.024 1.301 23.695 1.00 95.06 315 TYR A N 1
ATOM 2510 C CA . TYR A 1 315 ? -0.820 2.339 23.109 1.00 95.06 315 TYR A CA 1
ATOM 2511 C C . TYR A 1 315 ? -1.961 1.740 22.276 1.00 95.06 315 TYR A C 1
ATOM 2513 O O . TYR A 1 315 ? -1.808 0.656 21.735 1.00 95.06 315 TYR A O 1
ATOM 2521 N N . PRO A 1 316 ? -3.085 2.448 22.098 1.00 94.88 316 PRO A N 1
ATOM 2522 C CA . PRO A 1 316 ? -4.166 2.096 21.185 1.00 94.88 316 PRO A CA 1
ATOM 2523 C C . PRO A 1 316 ? -3.713 1.843 19.750 1.00 94.88 316 PRO A C 1
ATOM 2525 O O . PRO A 1 316 ? -2.739 2.423 19.258 1.00 94.88 316 PRO A O 1
ATOM 2528 N N . ILE A 1 317 ? -4.483 1.005 19.062 1.00 95.44 317 ILE A N 1
ATOM 2529 C CA . ILE A 1 317 ? -4.209 0.504 17.716 1.00 95.44 317 ILE A CA 1
ATOM 2530 C C . ILE A 1 317 ? -3.874 1.629 16.720 1.00 95.44 317 ILE A C 1
ATOM 2532 O O . ILE A 1 317 ? -2.867 1.486 16.027 1.00 95.44 317 ILE A O 1
ATOM 2536 N N . PRO A 1 318 ? -4.593 2.774 16.656 1.00 93.88 318 PRO A N 1
ATOM 2537 C CA . PRO A 1 318 ? -4.226 3.855 15.735 1.00 93.88 318 PRO A CA 1
ATOM 2538 C C . PRO A 1 318 ? -2.778 4.350 15.906 1.00 93.88 318 PRO A C 1
ATOM 2540 O O . PRO A 1 318 ? -2.079 4.606 14.923 1.00 93.88 318 PRO A O 1
ATOM 2543 N N . THR A 1 319 ? -2.304 4.448 17.152 1.00 93.75 319 THR A N 1
ATOM 2544 C CA . THR A 1 319 ? -0.926 4.847 17.471 1.00 93.75 319 THR A CA 1
ATOM 2545 C C . THR A 1 319 ? 0.059 3.750 17.072 1.00 93.75 319 THR A C 1
ATOM 2547 O O . THR A 1 319 ? 1.069 4.044 16.434 1.00 93.75 319 THR A O 1
ATOM 2550 N N . ARG A 1 320 ? -0.251 2.480 17.372 1.00 94.38 320 ARG A N 1
ATOM 2551 C CA . ARG A 1 320 ? 0.574 1.328 16.963 1.00 94.38 320 ARG A CA 1
ATOM 2552 C C . ARG A 1 320 ? 0.768 1.292 15.447 1.00 94.38 320 ARG A C 1
ATOM 2554 O O . ARG A 1 320 ? 1.900 1.161 14.990 1.00 94.38 320 ARG A O 1
ATOM 2561 N N . LEU A 1 321 ? -0.313 1.457 14.683 1.00 93.69 321 LEU A N 1
ATOM 2562 C CA . LEU A 1 321 ? -0.290 1.445 13.217 1.00 93.69 321 LEU A CA 1
ATOM 2563 C C . LEU A 1 321 ? 0.590 2.543 12.629 1.00 93.69 321 LEU A C 1
ATOM 2565 O O . LEU A 1 321 ? 1.295 2.294 11.658 1.00 93.69 321 LEU A O 1
ATOM 2569 N N . SER A 1 322 ? 0.580 3.725 13.240 1.00 92.00 322 SER A N 1
ATOM 2570 C CA . SER A 1 322 ? 1.359 4.870 12.765 1.00 92.00 322 SER A CA 1
ATOM 2571 C C . SER A 1 322 ? 2.850 4.742 13.112 1.00 92.00 322 SER A C 1
ATOM 2573 O O . SER A 1 322 ? 3.717 5.133 12.332 1.00 92.00 322 SER A O 1
ATOM 2575 N N . VAL A 1 323 ? 3.164 4.193 14.294 1.00 93.62 323 VAL A N 1
ATOM 2576 C CA . VAL A 1 323 ? 4.527 4.183 14.855 1.00 93.62 323 VAL A CA 1
ATOM 2577 C C . VAL A 1 323 ? 5.307 2.919 14.488 1.00 93.62 323 VAL A C 1
ATOM 2579 O O . VAL A 1 323 ? 6.438 3.031 14.010 1.00 93.62 323 VAL A O 1
ATOM 2582 N N . LYS A 1 324 ? 4.731 1.719 14.683 1.00 93.69 324 LYS A N 1
ATOM 2583 C CA . LYS A 1 324 ? 5.439 0.434 14.494 1.00 93.69 324 LYS A CA 1
ATOM 2584 C C . LYS A 1 324 ? 6.153 0.332 13.139 1.00 93.69 324 LYS A C 1
ATOM 2586 O O . LYS A 1 324 ? 7.326 -0.023 13.158 1.00 93.69 324 LYS A O 1
ATOM 2591 N N . PRO A 1 325 ? 5.540 0.695 11.992 1.00 91.62 325 PRO A N 1
ATOM 2592 C CA . PRO A 1 325 ? 6.188 0.549 10.687 1.00 91.62 325 PRO A CA 1
ATOM 2593 C C . PRO A 1 325 ? 7.502 1.317 10.546 1.00 91.62 325 PRO A C 1
ATOM 2595 O O . PRO A 1 325 ? 8.448 0.836 9.925 1.00 91.62 325 PRO A O 1
ATOM 2598 N N . LEU A 1 326 ? 7.557 2.528 11.104 1.00 89.38 326 LEU A N 1
ATOM 2599 C CA . LEU A 1 326 ? 8.762 3.352 11.067 1.00 89.38 326 LEU A CA 1
ATOM 2600 C C . LEU A 1 326 ? 9.818 2.802 12.025 1.00 89.38 326 LEU A C 1
ATOM 2602 O O . LEU A 1 326 ? 10.998 2.792 11.694 1.00 89.38 326 LEU A O 1
ATOM 2606 N N . ILE A 1 327 ? 9.404 2.313 13.193 1.00 92.88 327 ILE A N 1
ATOM 2607 C CA . ILE A 1 327 ? 10.317 1.718 14.172 1.00 92.88 327 ILE A CA 1
ATOM 2608 C C . ILE A 1 327 ? 10.922 0.409 13.648 1.00 92.88 327 ILE A C 1
ATOM 2610 O O . ILE A 1 327 ? 12.136 0.257 13.722 1.00 92.88 327 ILE A O 1
ATOM 2614 N N . GLU A 1 328 ? 10.129 -0.468 13.021 1.00 91.50 328 GLU A N 1
ATOM 2615 C CA . GLU A 1 328 ? 10.610 -1.659 12.294 1.00 91.50 328 GLU A CA 1
ATOM 2616 C C . GLU A 1 328 ? 11.721 -1.286 11.294 1.00 91.50 328 GLU A C 1
ATOM 2618 O O . GLU A 1 328 ? 12.781 -1.916 11.274 1.00 91.50 328 GLU A O 1
ATOM 2623 N N . TYR A 1 329 ? 11.519 -0.202 10.531 1.00 88.50 329 TYR A N 1
ATOM 2624 C CA . TYR A 1 329 ? 12.509 0.313 9.584 1.00 88.50 329 TYR A CA 1
ATOM 2625 C C . TYR A 1 329 ? 13.835 0.711 10.245 1.00 88.50 329 TYR A C 1
ATOM 2627 O O . TYR A 1 329 ? 14.913 0.351 9.757 1.00 88.50 329 TYR A O 1
ATOM 2635 N N . TYR A 1 330 ? 13.772 1.434 11.364 1.00 88.38 330 TYR A N 1
ATOM 2636 C CA . TYR A 1 330 ? 14.962 1.857 12.108 1.00 88.38 330 TYR A CA 1
ATOM 2637 C C . TYR A 1 330 ? 15.642 0.709 12.863 1.00 88.38 330 TYR A C 1
ATOM 2639 O O . TYR A 1 330 ? 16.856 0.748 13.038 1.00 88.38 330 TYR A O 1
ATOM 2647 N N . CYS A 1 331 ? 14.911 -0.351 13.219 1.00 88.56 331 CYS A N 1
ATOM 2648 C CA . CYS A 1 331 ? 15.488 -1.608 13.710 1.00 88.56 331 CYS A CA 1
ATOM 2649 C C . CYS A 1 331 ? 16.239 -2.391 12.619 1.00 88.56 331 CYS A C 1
ATOM 2651 O O . CYS A 1 331 ? 16.911 -3.375 12.910 1.00 88.56 331 CYS A O 1
ATOM 2653 N N . GLY A 1 332 ? 16.153 -1.952 11.363 1.00 85.12 332 GLY A N 1
ATOM 2654 C CA . GLY A 1 332 ? 16.902 -2.507 10.248 1.00 85.12 332 GLY A CA 1
ATOM 2655 C C . GLY A 1 332 ? 16.089 -3.415 9.331 1.00 85.12 332 GLY A C 1
ATOM 2656 O O . GLY A 1 332 ? 16.578 -3.719 8.236 1.00 85.12 332 GLY A O 1
ATOM 2657 N N . GLU A 1 333 ? 14.863 -3.750 9.722 1.00 87.00 333 GLU A N 1
ATOM 2658 C CA . GLU A 1 333 ? 13.932 -4.550 8.937 1.00 87.00 333 GLU A CA 1
ATOM 2659 C C . GLU A 1 333 ? 13.239 -3.721 7.860 1.00 87.00 333 GLU A C 1
ATOM 2661 O O . GLU A 1 333 ? 12.994 -2.526 8.005 1.00 87.00 333 GLU A O 1
ATOM 2666 N N . ARG A 1 334 ? 12.912 -4.351 6.733 1.00 83.38 334 ARG A N 1
ATOM 2667 C CA . ARG A 1 334 ? 12.122 -3.710 5.676 1.00 83.38 334 ARG A CA 1
ATOM 2668 C C . ARG A 1 334 ? 10.820 -4.458 5.493 1.00 83.38 334 ARG A C 1
ATOM 2670 O O . ARG A 1 334 ? 10.771 -5.678 5.572 1.00 83.38 334 ARG A O 1
ATOM 2677 N N . ALA A 1 335 ? 9.782 -3.726 5.113 1.00 87.56 335 ALA A N 1
ATOM 2678 C CA . ALA A 1 335 ? 8.484 -4.302 4.788 1.00 87.56 335 ALA A CA 1
ATOM 2679 C C . ALA A 1 335 ? 8.465 -5.038 3.427 1.00 87.56 335 ALA A C 1
ATOM 2681 O O . ALA A 1 335 ? 7.397 -5.149 2.835 1.00 87.56 335 ALA A O 1
ATOM 2682 N N . ASP A 1 336 ? 9.609 -5.528 2.924 1.00 91.94 336 ASP A N 1
ATOM 2683 C CA . ASP A 1 336 ? 9.750 -6.131 1.588 1.00 91.94 336 ASP A CA 1
ATOM 2684 C C . ASP A 1 336 ? 8.725 -7.264 1.388 1.00 91.94 336 ASP A C 1
ATOM 2686 O O . ASP A 1 336 ? 7.916 -7.231 0.460 1.00 91.94 336 ASP A O 1
ATOM 2690 N N . PHE A 1 337 ? 8.689 -8.217 2.325 1.00 92.25 337 PHE A N 1
ATOM 2691 C CA . PHE A 1 337 ? 7.783 -9.368 2.305 1.00 92.25 337 PHE A CA 1
ATOM 2692 C C . PHE A 1 337 ? 6.288 -8.985 2.322 1.00 92.25 337 PHE A C 1
ATOM 2694 O O . PHE A 1 337 ? 5.569 -9.375 1.395 1.00 92.25 337 PHE A O 1
ATOM 2701 N N . PRO A 1 338 ? 5.772 -8.228 3.317 1.00 93.06 338 PRO A N 1
ATOM 2702 C CA . PRO A 1 338 ? 4.346 -7.909 3.359 1.00 93.06 338 PRO A CA 1
ATOM 2703 C C . PRO A 1 338 ? 3.914 -6.943 2.244 1.00 93.06 338 PRO A C 1
ATOM 2705 O O . PRO A 1 338 ? 2.785 -7.049 1.766 1.00 93.06 338 PRO A O 1
ATOM 2708 N N . VAL A 1 339 ? 4.799 -6.058 1.765 1.00 94.19 339 VAL A N 1
ATOM 2709 C CA . VAL A 1 339 ? 4.549 -5.240 0.564 1.00 94.19 339 VAL A CA 1
ATOM 2710 C C . VAL A 1 339 ? 4.411 -6.122 -0.672 1.00 94.19 339 VAL A C 1
ATOM 2712 O O . VAL A 1 339 ? 3.470 -5.939 -1.442 1.00 94.19 339 VAL A O 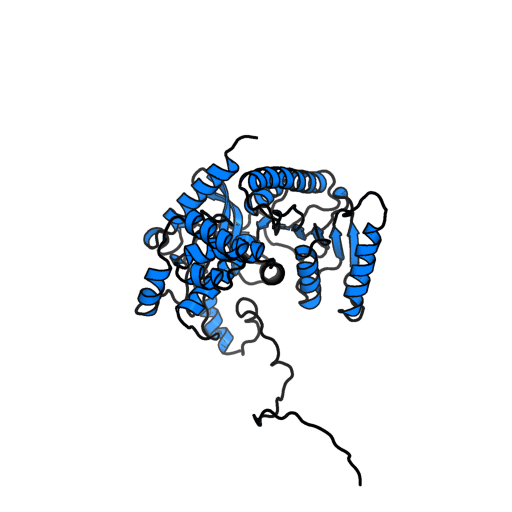1
ATOM 2715 N N . GLY A 1 340 ? 5.301 -7.102 -0.846 1.00 95.50 340 GLY A N 1
ATOM 2716 C CA . GLY A 1 340 ? 5.211 -8.078 -1.926 1.00 95.50 340 GLY A CA 1
ATOM 2717 C C . GLY A 1 340 ? 3.854 -8.784 -1.942 1.00 95.50 340 GLY A C 1
ATOM 2718 O O . GLY A 1 340 ? 3.193 -8.805 -2.978 1.00 95.50 340 GLY A O 1
ATOM 2719 N N . ILE A 1 341 ? 3.390 -9.270 -0.784 1.00 94.12 341 ILE A N 1
ATOM 2720 C CA . ILE A 1 341 ? 2.055 -9.880 -0.639 1.00 94.12 341 ILE A CA 1
ATOM 2721 C C . ILE A 1 341 ? 0.949 -8.906 -1.063 1.00 94.12 341 ILE A C 1
ATOM 2723 O O . ILE A 1 341 ? 0.074 -9.282 -1.843 1.00 94.12 341 ILE A O 1
ATOM 2727 N N . ALA A 1 342 ? 0.986 -7.661 -0.579 1.00 94.62 342 ALA A N 1
ATOM 2728 C CA . ALA A 1 342 ? -0.022 -6.654 -0.902 1.00 94.62 342 ALA A CA 1
ATOM 2729 C C . ALA A 1 342 ? -0.074 -6.349 -2.409 1.00 94.62 342 ALA A C 1
ATOM 2731 O O . ALA A 1 342 ? -1.155 -6.291 -2.990 1.00 94.62 342 ALA A O 1
ATOM 2732 N N . VAL A 1 343 ? 1.078 -6.214 -3.073 1.00 97.00 343 VAL A N 1
ATOM 2733 C CA . VAL A 1 343 ? 1.137 -5.962 -4.522 1.00 97.00 343 VAL A CA 1
ATOM 2734 C C . VAL A 1 343 ? 0.548 -7.130 -5.310 1.00 97.00 343 VAL A C 1
ATOM 2736 O O . VAL A 1 343 ? -0.288 -6.904 -6.186 1.00 97.00 343 VAL A O 1
ATOM 2739 N N . ILE A 1 344 ? 0.918 -8.375 -4.987 1.00 95.69 344 ILE A N 1
ATOM 2740 C CA . ILE A 1 344 ? 0.352 -9.551 -5.665 1.00 95.69 344 ILE A CA 1
ATOM 2741 C C . ILE A 1 344 ? -1.155 -9.647 -5.447 1.00 95.69 344 ILE A C 1
ATOM 2743 O O . ILE A 1 344 ? -1.892 -9.970 -6.381 1.00 95.69 344 ILE A O 1
ATOM 2747 N N . ALA A 1 345 ? -1.618 -9.339 -4.238 1.00 93.06 345 ALA A N 1
ATOM 2748 C CA . ALA A 1 345 ? -3.034 -9.305 -3.926 1.00 93.06 345 ALA A CA 1
ATOM 2749 C C . ALA A 1 345 ? -3.786 -8.308 -4.828 1.00 93.06 345 ALA A C 1
ATOM 2751 O O . ALA A 1 345 ? -4.768 -8.664 -5.480 1.00 93.06 345 ALA A O 1
ATOM 2752 N N . ILE A 1 346 ? -3.276 -7.083 -4.955 1.00 94.94 346 ILE A N 1
ATOM 2753 C CA . ILE A 1 346 ? -3.869 -6.057 -5.819 1.00 94.94 346 ILE A CA 1
ATOM 2754 C C . ILE A 1 346 ? -3.854 -6.468 -7.297 1.00 94.94 346 ILE A C 1
ATOM 2756 O O . ILE A 1 346 ? -4.875 -6.330 -7.971 1.00 94.94 346 ILE A O 1
ATOM 2760 N N . ILE A 1 347 ? -2.751 -7.036 -7.794 1.00 94.94 347 ILE A N 1
ATOM 2761 C CA . ILE A 1 347 ? -2.670 -7.548 -9.172 1.00 94.94 347 ILE A CA 1
ATOM 2762 C C . ILE A 1 347 ? -3.745 -8.614 -9.409 1.00 94.94 347 ILE A C 1
ATOM 2764 O O . ILE A 1 347 ? -4.540 -8.499 -10.341 1.00 94.94 347 ILE A O 1
ATOM 2768 N N . LYS A 1 348 ? -3.823 -9.626 -8.537 1.00 92.88 348 LYS A N 1
ATOM 2769 C CA . LYS A 1 348 ? -4.822 -10.699 -8.640 1.00 92.88 348 LYS A CA 1
ATOM 2770 C C . LYS A 1 348 ? -6.249 -10.145 -8.577 1.00 92.88 348 LYS A C 1
ATOM 2772 O O . LYS A 1 348 ? -7.115 -10.643 -9.291 1.00 92.88 348 LYS A O 1
ATOM 2777 N N . ALA A 1 349 ? -6.499 -9.113 -7.771 1.00 91.81 349 ALA A N 1
ATOM 2778 C CA . ALA A 1 349 ? -7.811 -8.484 -7.656 1.00 91.81 349 ALA A CA 1
ATOM 2779 C C . ALA A 1 349 ? -8.212 -7.746 -8.944 1.00 91.81 349 ALA A C 1
ATOM 2781 O O . ALA A 1 349 ? -9.342 -7.907 -9.397 1.00 91.81 349 ALA A O 1
ATOM 2782 N N . PHE A 1 350 ? -7.291 -7.024 -9.590 1.00 92.12 350 PHE A N 1
ATOM 2783 C CA . PHE A 1 350 ? -7.545 -6.397 -10.894 1.00 92.12 350 PHE A CA 1
ATOM 2784 C C . PHE A 1 350 ? -7.751 -7.403 -12.030 1.00 92.12 350 PHE A C 1
ATOM 2786 O O . PHE A 1 350 ? -8.446 -7.097 -12.989 1.00 92.12 350 PHE A O 1
ATOM 2793 N N . LEU A 1 351 ? -7.201 -8.612 -11.929 1.00 89.06 351 LEU A N 1
ATOM 2794 C CA . LEU A 1 351 ? -7.434 -9.672 -12.917 1.00 89.06 351 LEU A CA 1
ATOM 2795 C C . LEU A 1 351 ? -8.689 -10.507 -12.613 1.00 89.06 351 LEU A C 1
ATOM 2797 O O . LEU A 1 351 ? -9.168 -11.260 -13.467 1.00 89.06 351 LEU A O 1
ATOM 2801 N N . ALA A 1 352 ? -9.235 -10.397 -11.401 1.00 85.12 352 ALA A N 1
ATOM 2802 C CA . ALA A 1 352 ? -10.376 -11.183 -10.969 1.00 85.12 352 ALA A CA 1
ATOM 2803 C C . ALA A 1 352 ? -11.701 -10.625 -11.508 1.00 85.12 352 ALA A C 1
ATOM 2805 O O . ALA A 1 352 ? -11.956 -9.421 -11.540 1.00 85.12 352 ALA A O 1
ATOM 2806 N N . ASN A 1 353 ? -12.624 -11.538 -11.817 1.00 79.56 353 ASN A N 1
ATOM 2807 C CA . ASN A 1 353 ? -14.030 -11.222 -12.090 1.00 79.56 353 ASN A CA 1
ATOM 2808 C C . ASN A 1 353 ? -14.846 -11.044 -10.791 1.00 79.56 353 ASN A C 1
ATOM 2810 O O . ASN A 1 353 ? -16.015 -11.427 -10.723 1.00 79.56 353 ASN A O 1
ATOM 2814 N N . VAL A 1 354 ? -14.199 -10.572 -9.725 1.00 81.00 354 VAL A N 1
ATOM 2815 C CA . VAL A 1 354 ? -14.798 -10.385 -8.403 1.00 81.00 354 VAL A CA 1
ATOM 2816 C C . VAL A 1 354 ? -14.462 -8.986 -7.928 1.00 81.00 354 VAL A C 1
ATOM 2818 O O . VAL A 1 354 ? -13.302 -8.583 -7.905 1.00 81.00 354 VAL A O 1
ATOM 2821 N N . ARG A 1 355 ? -15.504 -8.268 -7.522 1.00 86.38 355 ARG A N 1
ATOM 2822 C CA . ARG A 1 355 ? -15.400 -6.941 -6.937 1.00 86.38 355 ARG A CA 1
ATOM 2823 C C . ARG A 1 355 ? -14.748 -7.032 -5.558 1.00 86.38 355 ARG A C 1
ATOM 2825 O O . ARG A 1 355 ? -15.344 -7.579 -4.633 1.00 86.38 355 ARG A O 1
ATOM 2832 N N . THR A 1 356 ? -13.541 -6.500 -5.429 1.00 89.12 356 THR A N 1
ATOM 2833 C CA . THR A 1 356 ? -12.758 -6.533 -4.189 1.00 89.12 356 THR A CA 1
ATOM 2834 C C . THR A 1 356 ? -12.784 -5.160 -3.536 1.00 89.12 356 THR A C 1
ATOM 2836 O O . THR A 1 356 ? -12.407 -4.177 -4.167 1.00 89.12 356 THR A O 1
ATOM 2839 N N . LEU A 1 357 ? -13.238 -5.088 -2.284 1.00 92.25 357 LEU A N 1
ATOM 2840 C CA . LEU A 1 357 ? -13.177 -3.873 -1.474 1.00 92.25 357 LEU A CA 1
ATOM 2841 C C . LEU A 1 357 ? -11.779 -3.741 -0.862 1.00 92.25 357 LEU A C 1
ATOM 2843 O O . LEU A 1 357 ? -11.326 -4.648 -0.165 1.00 92.25 357 LEU A O 1
ATOM 2847 N N . VAL A 1 358 ? -11.111 -2.619 -1.108 1.00 95.00 358 VAL A N 1
ATOM 2848 C CA . VAL A 1 358 ? -9.761 -2.345 -0.603 1.00 95.00 358 VAL A CA 1
ATOM 2849 C C . VAL A 1 358 ? -9.545 -0.846 -0.444 1.00 95.00 358 VAL A C 1
ATOM 2851 O O . VAL A 1 358 ? -10.219 -0.056 -1.094 1.00 95.00 358 VAL A O 1
ATOM 2854 N N . THR A 1 359 ? -8.593 -0.430 0.383 1.00 96.81 359 THR A N 1
ATOM 2855 C CA . THR A 1 359 ? -8.108 0.952 0.404 1.00 96.81 359 THR A CA 1
ATOM 2856 C C . THR A 1 359 ? -6.839 1.093 -0.425 1.00 96.81 359 THR A C 1
ATOM 2858 O O . THR A 1 359 ? -5.879 0.344 -0.259 1.00 96.81 359 THR A O 1
ATOM 2861 N N . LEU A 1 360 ? -6.824 2.075 -1.322 1.00 97.69 360 LEU A N 1
ATOM 2862 C CA . LEU A 1 360 ? -5.656 2.439 -2.123 1.00 97.69 360 LEU A CA 1
ATOM 2863 C C . LEU A 1 360 ? -5.523 3.955 -2.138 1.00 97.69 360 LEU A C 1
ATOM 2865 O O . LEU A 1 360 ? -6.526 4.675 -2.133 1.00 97.69 360 LEU A O 1
ATOM 2869 N N . THR A 1 361 ? -4.290 4.446 -2.198 1.00 98.00 361 THR A N 1
ATOM 2870 C CA . THR A 1 361 ? -4.058 5.870 -2.443 1.00 98.00 361 THR A CA 1
ATOM 2871 C C . THR A 1 361 ? -4.297 6.148 -3.919 1.00 98.00 361 THR A C 1
ATOM 2873 O O . THR A 1 361 ? -3.672 5.528 -4.776 1.00 98.00 361 THR A O 1
ATOM 2876 N N . LYS A 1 362 ? -5.199 7.075 -4.233 1.00 96.44 362 LYS A N 1
ATOM 2877 C CA . LYS A 1 362 ? -5.460 7.543 -5.603 1.00 96.44 362 LYS A CA 1
ATOM 2878 C C . LYS A 1 362 ? -5.750 9.034 -5.604 1.00 96.44 362 LYS A C 1
ATOM 2880 O O . LYS A 1 362 ? -6.113 9.594 -4.570 1.00 96.44 362 LYS A O 1
ATOM 2885 N N . ARG A 1 363 ? -5.657 9.658 -6.778 1.00 95.62 363 ARG A N 1
ATOM 2886 C CA . ARG A 1 363 ? -6.197 11.004 -6.991 1.00 95.62 363 ARG A CA 1
ATOM 2887 C C . ARG A 1 363 ? -7.723 10.958 -6.863 1.00 95.62 363 ARG A C 1
ATOM 2889 O O . ARG A 1 363 ? -8.372 10.177 -7.559 1.00 95.62 363 ARG A O 1
ATOM 2896 N N . THR A 1 364 ? -8.272 11.752 -5.955 1.00 92.81 364 THR A N 1
ATOM 2897 C CA . THR A 1 364 ? -9.702 11.802 -5.619 1.00 92.81 364 THR A CA 1
ATOM 2898 C C . THR A 1 364 ? -10.116 13.229 -5.256 1.00 92.81 364 THR A C 1
ATOM 2900 O O . THR A 1 364 ? -9.267 14.080 -4.970 1.00 92.81 364 THR A O 1
ATOM 2903 N N . SER A 1 365 ? -11.422 13.485 -5.286 1.00 90.50 365 SER A N 1
ATOM 2904 C CA . SER A 1 365 ? -12.030 14.738 -4.851 1.00 90.50 365 SER A CA 1
ATOM 2905 C C . SER A 1 365 ? -12.740 14.519 -3.518 1.00 90.50 365 SER A C 1
ATOM 2907 O O . SER A 1 365 ? -13.723 13.785 -3.454 1.00 90.50 365 SER A O 1
ATOM 2909 N N . LEU A 1 366 ? -12.255 15.173 -2.462 1.00 87.44 366 LEU A N 1
ATOM 2910 C CA . LEU A 1 366 ? -12.883 15.177 -1.139 1.00 87.44 366 LEU A CA 1
ATOM 2911 C C . LEU A 1 366 ? -13.333 16.601 -0.801 1.00 87.44 366 LEU A C 1
ATOM 2913 O O . LEU A 1 366 ? -12.520 17.480 -0.485 1.00 87.44 366 LEU A O 1
ATOM 2917 N N . GLY A 1 367 ? -14.643 16.832 -0.906 1.00 85.06 367 GLY A N 1
ATOM 2918 C CA . GLY A 1 367 ? -15.206 18.180 -0.935 1.00 85.06 367 GLY A CA 1
ATOM 2919 C C . GLY A 1 367 ? -14.664 18.955 -2.139 1.00 85.06 367 GLY A C 1
ATOM 2920 O O . GLY A 1 367 ? -14.673 18.455 -3.260 1.00 85.06 367 GLY A O 1
ATOM 2921 N N . GLU A 1 368 ? -14.136 20.152 -1.897 1.00 83.75 368 GLU A N 1
ATOM 2922 C CA . GLU A 1 368 ? -13.512 20.998 -2.929 1.00 83.75 368 GLU A CA 1
ATOM 2923 C C . GLU A 1 368 ? -12.034 20.655 -3.192 1.00 83.75 368 GLU A C 1
ATOM 2925 O O . GLU A 1 368 ? -11.392 21.255 -4.052 1.00 83.75 368 GLU A O 1
ATOM 2930 N N . ASN A 1 369 ? -11.464 19.701 -2.448 1.00 86.19 369 ASN A N 1
ATOM 2931 C CA . ASN A 1 369 ? -10.036 19.406 -2.504 1.00 86.19 369 ASN A CA 1
ATOM 2932 C C . ASN A 1 369 ? -9.758 18.260 -3.470 1.00 86.19 369 ASN A C 1
ATOM 2934 O O . ASN A 1 369 ? -10.261 17.151 -3.287 1.00 86.19 369 ASN A O 1
ATOM 2938 N N . GLU A 1 370 ? -8.886 18.501 -4.443 1.00 91.44 370 GLU A N 1
ATOM 2939 C CA . GLU A 1 370 ? -8.314 17.448 -5.273 1.00 91.44 370 GLU A CA 1
ATOM 2940 C C . GLU A 1 370 ? -6.965 17.010 -4.694 1.00 91.44 370 GLU A C 1
ATOM 2942 O O . GLU A 1 370 ? -6.002 17.778 -4.689 1.00 91.44 370 GLU A O 1
ATOM 2947 N N . ILE A 1 371 ? -6.897 15.782 -4.181 1.00 93.44 371 ILE A N 1
ATOM 2948 C CA . ILE A 1 371 ? -5.729 15.273 -3.449 1.00 93.44 371 ILE A CA 1
ATOM 2949 C C . ILE A 1 371 ? -5.440 13.812 -3.796 1.00 93.44 371 ILE A C 1
ATOM 2951 O O . ILE A 1 371 ? -6.263 13.132 -4.407 1.00 93.44 371 ILE A O 1
ATOM 2955 N N . CYS A 1 372 ? -4.265 13.314 -3.408 1.00 95.00 372 CYS A N 1
ATOM 2956 C CA . CYS A 1 372 ? -3.956 11.885 -3.439 1.00 95.00 372 CYS A CA 1
ATOM 2957 C C . CYS A 1 372 ? -3.955 11.335 -2.019 1.00 95.00 372 CYS A C 1
ATOM 2959 O O . CYS A 1 372 ? -3.080 11.683 -1.237 1.00 95.00 372 CYS A O 1
ATOM 2961 N N . ILE A 1 373 ? -4.927 10.487 -1.694 1.00 95.56 373 ILE A N 1
ATOM 2962 C CA . ILE A 1 373 ? -5.099 9.956 -0.339 1.00 95.56 373 ILE A CA 1
ATOM 2963 C C . ILE A 1 373 ? -5.692 8.546 -0.383 1.00 95.56 373 ILE A C 1
ATOM 2965 O O . ILE A 1 373 ? -6.341 8.172 -1.364 1.00 95.56 373 ILE A O 1
ATOM 2969 N N . GLY A 1 374 ? -5.451 7.755 0.662 1.00 96.75 374 GLY A N 1
ATOM 2970 C CA . GLY A 1 374 ? -6.020 6.424 0.833 1.00 96.75 374 GLY A CA 1
ATOM 2971 C C . GLY A 1 374 ? -7.532 6.463 1.036 1.00 96.75 374 GLY A C 1
ATOM 2972 O O . GLY A 1 374 ? -8.016 6.924 2.072 1.00 96.75 374 GLY A O 1
ATOM 2973 N N . VAL A 1 375 ? -8.281 5.921 0.082 1.00 95.88 375 VAL A N 1
ATOM 2974 C CA . VAL A 1 375 ? -9.748 5.824 0.134 1.00 95.88 375 VAL A CA 1
ATOM 2975 C C . VAL A 1 375 ? -10.205 4.395 -0.151 1.00 95.88 375 VAL A C 1
ATOM 2977 O O . VAL A 1 375 ? -9.497 3.672 -0.858 1.00 95.88 375 VAL A O 1
ATOM 2980 N N . PRO A 1 376 ? -11.349 3.952 0.402 1.00 95.62 376 PRO A N 1
ATOM 2981 C CA . PRO A 1 376 ? -11.926 2.660 0.077 1.00 95.62 376 PRO A CA 1
ATOM 2982 C C . PRO A 1 376 ? -12.456 2.687 -1.359 1.00 95.62 376 PRO A C 1
ATOM 2984 O O . PRO A 1 376 ? -13.108 3.635 -1.795 1.00 95.62 376 PRO A O 1
ATOM 2987 N N . LEU A 1 377 ? -12.155 1.633 -2.102 1.00 94.56 377 LEU A N 1
ATOM 2988 C CA . LEU A 1 377 ? -12.470 1.460 -3.509 1.00 94.56 377 LEU A CA 1
ATOM 2989 C C . LEU A 1 377 ? -12.927 0.037 -3.748 1.00 94.56 377 LEU A C 1
ATOM 2991 O O . LEU A 1 377 ? -12.526 -0.895 -3.046 1.00 94.56 377 LEU A O 1
ATOM 2995 N N . PHE A 1 378 ? -13.702 -0.131 -4.807 1.00 93.75 378 PHE A N 1
ATOM 2996 C CA . PHE A 1 378 ? -13.863 -1.437 -5.405 1.00 93.75 378 PHE A CA 1
ATOM 2997 C C . PHE A 1 378 ? -12.904 -1.579 -6.581 1.00 93.75 378 PHE A C 1
ATOM 2999 O O . PHE A 1 378 ? -12.850 -0.719 -7.458 1.00 93.75 378 PHE A O 1
ATOM 3006 N N . ILE A 1 379 ? -12.155 -2.676 -6.598 1.00 93.56 379 ILE A N 1
ATOM 3007 C CA . ILE A 1 379 ? -11.278 -3.036 -7.709 1.00 93.56 379 ILE A CA 1
ATOM 3008 C C . ILE A 1 379 ? -11.673 -4.392 -8.279 1.00 93.56 379 ILE A C 1
ATOM 3010 O O . ILE A 1 379 ? -12.074 -5.304 -7.551 1.00 93.56 379 ILE A O 1
ATOM 3014 N N . SER A 1 380 ? -11.590 -4.510 -9.596 1.00 91.19 380 SER A N 1
ATOM 3015 C CA . SER A 1 380 ? -11.788 -5.758 -10.331 1.00 91.19 380 SER A CA 1
ATOM 3016 C C . SER A 1 380 ? -11.240 -5.607 -11.749 1.00 91.19 380 SER A C 1
ATOM 3018 O O . SER A 1 380 ? -10.713 -4.549 -12.104 1.00 91.19 380 SER A O 1
ATOM 3020 N N . LYS A 1 381 ? -11.462 -6.612 -12.599 1.00 90.25 381 LYS A N 1
ATOM 3021 C CA . LYS A 1 381 ? -11.267 -6.477 -14.049 1.00 90.25 381 LYS A CA 1
ATOM 3022 C C . LYS A 1 381 ? -12.070 -5.337 -14.682 1.00 90.25 381 LYS A C 1
ATOM 3024 O O . LYS A 1 381 ? -11.749 -4.930 -15.786 1.00 90.25 381 LYS A O 1
ATOM 3029 N N . ASP A 1 382 ? -13.123 -4.837 -14.035 1.00 90.94 382 ASP A N 1
ATOM 3030 C CA . ASP A 1 382 ? -13.949 -3.751 -14.576 1.00 90.94 382 ASP A CA 1
ATOM 3031 C C . ASP A 1 382 ? -13.376 -2.360 -14.247 1.00 90.94 382 ASP A C 1
ATOM 3033 O O . ASP A 1 382 ? -13.974 -1.348 -14.611 1.00 90.94 382 ASP A O 1
ATOM 3037 N N . GLY A 1 383 ? -12.212 -2.304 -13.587 1.00 93.38 383 GLY A N 1
ATOM 3038 C CA . GLY A 1 383 ? -11.517 -1.064 -13.273 1.00 93.38 383 GLY A CA 1
ATOM 3039 C C . GLY A 1 383 ? -11.490 -0.726 -11.787 1.00 93.38 383 GLY A C 1
ATOM 3040 O O . GLY A 1 383 ? -11.593 -1.592 -10.913 1.00 93.38 383 GLY A O 1
ATOM 3041 N N . ILE A 1 384 ? -11.314 0.566 -11.520 1.00 95.38 384 ILE A N 1
ATOM 3042 C CA . ILE A 1 384 ? -11.338 1.170 -10.188 1.00 95.38 384 ILE A CA 1
ATOM 3043 C C . ILE A 1 384 ? -12.651 1.932 -10.018 1.00 95.38 384 ILE A C 1
ATOM 3045 O O . ILE A 1 384 ? -12.852 2.985 -10.625 1.00 95.38 384 ILE A O 1
ATOM 3049 N N . GLU A 1 385 ? -13.528 1.435 -9.154 1.00 93.81 385 GLU A N 1
ATOM 3050 C CA . GLU A 1 385 ? -14.791 2.091 -8.836 1.00 93.81 385 GLU A CA 1
ATOM 3051 C C . GLU A 1 385 ? -14.681 2.811 -7.492 1.00 93.81 385 GLU A C 1
ATOM 3053 O O . GLU A 1 385 ? -14.312 2.238 -6.462 1.00 93.81 385 GLU A O 1
ATOM 3058 N N . GLU A 1 386 ? -14.990 4.099 -7.514 1.00 92.75 386 GLU A N 1
ATOM 3059 C CA . GLU A 1 386 ? -14.850 4.978 -6.365 1.00 92.75 386 GLU A CA 1
ATOM 3060 C C . GLU A 1 386 ? -16.088 4.932 -5.492 1.00 92.75 386 GLU A C 1
ATOM 3062 O O . GLU A 1 386 ? -17.195 5.136 -5.985 1.00 92.75 386 GLU A O 1
ATOM 3067 N N . ILE A 1 387 ? -15.897 4.663 -4.205 1.00 92.06 387 ILE A N 1
ATOM 3068 C CA . ILE A 1 387 ? -16.990 4.611 -3.243 1.00 92.06 387 ILE A CA 1
ATOM 3069 C C . ILE A 1 387 ? -17.386 6.031 -2.855 1.00 92.06 387 ILE A C 1
ATOM 3071 O O . ILE A 1 387 ? -16.542 6.836 -2.466 1.00 92.06 387 ILE A O 1
ATOM 3075 N N . ASP A 1 388 ? -18.682 6.314 -2.930 1.00 91.31 388 ASP A N 1
ATOM 3076 C CA . ASP A 1 388 ? -19.261 7.492 -2.299 1.00 91.31 388 ASP A CA 1
ATOM 3077 C C . ASP A 1 388 ? -19.248 7.279 -0.781 1.00 91.31 388 ASP A C 1
ATOM 3079 O O . ASP A 1 388 ? -20.010 6.470 -0.244 1.00 91.31 388 ASP A O 1
ATOM 3083 N N . LEU A 1 389 ? -18.341 7.972 -0.096 1.00 90.38 389 LEU A N 1
ATOM 3084 C CA . LEU A 1 389 ? -18.102 7.778 1.333 1.00 90.38 389 LEU A CA 1
ATOM 3085 C C . LEU A 1 389 ? -19.317 8.162 2.185 1.00 90.38 389 LEU A C 1
ATOM 3087 O O . LEU A 1 389 ? -19.555 7.531 3.212 1.00 90.38 389 LEU A O 1
ATOM 3091 N N . ASP A 1 390 ? -20.132 9.121 1.737 1.00 87.25 390 ASP A N 1
ATOM 3092 C CA . ASP A 1 390 ? -21.360 9.516 2.434 1.00 87.25 390 ASP A CA 1
ATOM 3093 C C . ASP A 1 390 ? -22.462 8.447 2.333 1.00 87.25 390 ASP A C 1
ATOM 3095 O O . ASP A 1 390 ? -23.375 8.417 3.160 1.00 87.25 390 ASP A O 1
ATOM 3099 N N . SER A 1 391 ? -22.362 7.529 1.366 1.00 88.56 391 SER A N 1
ATOM 3100 C CA . SER A 1 391 ? -23.269 6.380 1.249 1.00 88.56 391 SER A CA 1
ATOM 3101 C C . SER A 1 391 ? -22.911 5.213 2.177 1.00 88.56 391 SER A C 1
ATOM 3103 O O . SER A 1 391 ? -23.664 4.241 2.274 1.00 88.56 391 SER A O 1
ATOM 3105 N N . ILE A 1 392 ? -21.764 5.280 2.862 1.00 88.25 392 ILE A N 1
ATOM 3106 C CA . ILE A 1 392 ? -21.343 4.243 3.801 1.00 88.25 392 ILE A CA 1
ATOM 3107 C C . ILE A 1 392 ? -22.222 4.323 5.056 1.00 88.25 392 ILE A C 1
ATOM 3109 O O . ILE A 1 392 ? -22.292 5.337 5.753 1.00 88.25 392 ILE A O 1
ATOM 3113 N N . GLU A 1 393 ? -22.890 3.214 5.370 1.00 85.62 393 GLU A N 1
ATOM 3114 C CA . GLU A 1 393 ? -23.745 3.104 6.551 1.00 85.62 393 GLU A CA 1
ATOM 3115 C C . GLU A 1 393 ? -22.954 3.417 7.831 1.00 85.62 393 GLU A C 1
ATOM 3117 O O . GLU A 1 393 ? -21.881 2.863 8.065 1.00 85.62 393 GLU A O 1
ATOM 3122 N N . ASN A 1 394 ? -23.495 4.305 8.670 1.00 88.06 394 ASN A N 1
ATOM 3123 C CA . ASN A 1 394 ? -22.892 4.766 9.925 1.00 88.06 394 ASN A CA 1
ATOM 3124 C C . ASN A 1 394 ? -21.544 5.510 9.796 1.00 88.06 394 ASN A C 1
ATOM 3126 O O . ASN A 1 394 ? -20.906 5.749 10.820 1.00 88.06 394 ASN A O 1
ATOM 3130 N N . PHE A 1 395 ? -21.125 5.948 8.602 1.00 88.94 395 PHE A N 1
ATOM 3131 C CA . PHE A 1 395 ? -19.851 6.659 8.381 1.00 88.94 395 PHE A CA 1
ATOM 3132 C C . PHE A 1 395 ? -19.622 7.824 9.362 1.00 88.94 395 PHE A C 1
ATOM 3134 O O . PHE A 1 395 ? -18.610 7.884 10.061 1.00 88.94 395 PHE A O 1
ATOM 3141 N N . ARG A 1 396 ? -20.628 8.697 9.498 1.00 88.94 396 ARG A N 1
ATOM 3142 C CA . ARG A 1 396 ? -20.610 9.846 10.421 1.00 88.94 396 ARG A CA 1
ATOM 3143 C C . ARG A 1 396 ? -20.801 9.443 11.883 1.00 88.94 396 ARG A C 1
ATOM 3145 O O . ARG A 1 396 ? -20.188 10.022 12.771 1.00 88.94 396 ARG A O 1
ATOM 3152 N N . ALA A 1 397 ? -21.614 8.418 12.149 1.00 88.44 397 ALA A N 1
ATOM 3153 C CA . ALA A 1 397 ? -21.837 7.923 13.511 1.00 88.44 397 ALA A CA 1
ATOM 3154 C C . ALA A 1 397 ? -20.545 7.363 14.134 1.00 88.44 397 ALA A C 1
ATOM 3156 O O . ALA A 1 397 ? -20.298 7.541 15.326 1.00 88.44 397 ALA A O 1
ATOM 3157 N N . TYR A 1 398 ? -19.684 6.755 13.314 1.00 89.56 398 TYR A N 1
ATOM 3158 C CA . TYR A 1 398 ? -18.355 6.293 13.713 1.00 89.56 398 TYR A CA 1
ATOM 3159 C C . TYR A 1 398 ? -17.265 7.379 13.665 1.00 89.56 398 TYR A C 1
ATOM 3161 O O . TYR A 1 398 ? -16.132 7.118 14.083 1.00 89.56 398 TYR A O 1
ATOM 3169 N N . ARG A 1 399 ? -17.607 8.602 13.230 1.00 91.69 399 ARG A N 1
ATOM 3170 C CA . ARG A 1 399 ? -16.688 9.739 13.040 1.00 91.69 399 ARG A CA 1
ATOM 3171 C C . ARG A 1 399 ? -15.559 9.431 12.050 1.00 91.69 399 ARG A C 1
ATOM 3173 O O . ARG A 1 399 ? -14.433 9.917 12.205 1.00 91.69 399 ARG A O 1
ATOM 3180 N N . ASP A 1 400 ? -15.830 8.581 11.061 1.00 91.62 400 ASP A N 1
ATOM 3181 C CA . ASP A 1 400 ? -14.871 8.269 9.998 1.00 91.62 400 ASP A CA 1
ATOM 3182 C C . ASP A 1 400 ? -14.650 9.502 9.096 1.00 91.62 400 ASP A C 1
ATOM 3184 O O . ASP A 1 400 ? -13.529 9.757 8.654 1.00 91.62 400 ASP A O 1
ATOM 3188 N N . ASP A 1 401 ? -15.684 10.329 8.918 1.00 92.06 401 ASP A N 1
ATOM 3189 C CA . ASP A 1 401 ? -15.643 11.623 8.227 1.00 92.06 401 ASP A CA 1
ATOM 3190 C C . ASP A 1 401 ? -14.697 12.624 8.904 1.00 92.06 401 ASP A C 1
ATOM 3192 O O . ASP A 1 401 ? -13.882 13.266 8.240 1.00 92.06 401 ASP A O 1
ATOM 3196 N N . GLU A 1 402 ? -14.735 12.724 10.232 1.00 92.50 402 GLU A N 1
ATOM 3197 C CA . GLU A 1 402 ? -13.832 13.608 10.972 1.00 92.50 402 GLU A CA 1
ATOM 3198 C C . GLU A 1 402 ? -12.367 13.164 10.888 1.00 92.50 402 GLU A C 1
ATOM 3200 O O . GLU A 1 402 ? -11.457 13.998 10.821 1.00 92.50 402 GLU A O 1
ATOM 3205 N N . GLN A 1 403 ? -12.116 11.850 10.912 1.00 92.75 403 GLN A N 1
ATOM 3206 C CA . GLN A 1 403 ? -10.774 11.307 10.698 1.00 92.75 403 GLN A CA 1
ATOM 3207 C C . GLN A 1 403 ? -10.277 11.661 9.295 1.00 92.75 403 GLN A C 1
ATOM 3209 O O . GLN A 1 403 ? -9.149 12.136 9.148 1.00 92.75 403 GLN A O 1
ATOM 3214 N N . LEU A 1 404 ? -11.132 11.488 8.286 1.00 92.75 404 LEU A N 1
ATOM 3215 C CA . LEU A 1 404 ? -10.815 11.816 6.904 1.00 92.75 404 LEU A CA 1
ATOM 3216 C C . LEU A 1 404 ? -10.540 13.308 6.716 1.00 92.75 404 LEU A C 1
ATOM 3218 O O . LEU A 1 404 ? -9.542 13.662 6.093 1.00 92.75 404 LEU A O 1
ATOM 3222 N N . PHE A 1 405 ? -11.343 14.187 7.317 1.00 92.50 405 PHE A N 1
ATOM 3223 C CA . PHE A 1 405 ? -11.104 15.631 7.282 1.00 92.50 405 PHE A CA 1
ATOM 3224 C C . PHE A 1 405 ? -9.728 15.994 7.857 1.00 92.50 405 PHE A C 1
ATOM 3226 O O . PHE A 1 405 ? -8.966 16.743 7.249 1.00 92.50 405 PHE A O 1
ATOM 3233 N N . ARG A 1 406 ? -9.345 15.402 8.995 1.00 92.00 406 ARG A N 1
ATOM 3234 C CA . ARG A 1 406 ? -8.002 15.602 9.569 1.00 92.00 406 ARG A CA 1
ATOM 3235 C C . ARG A 1 406 ? -6.901 15.097 8.642 1.00 92.00 406 ARG A C 1
ATOM 3237 O O . ARG A 1 406 ? -5.848 15.722 8.565 1.00 92.00 406 ARG A O 1
ATOM 3244 N N . ALA A 1 407 ? -7.124 13.979 7.958 1.00 92.69 407 ALA A N 1
ATOM 3245 C CA . ALA A 1 407 ? -6.176 13.445 6.991 1.00 92.69 407 ALA A CA 1
ATOM 3246 C C . ALA A 1 407 ? -5.990 14.391 5.792 1.00 92.69 407 ALA A C 1
ATOM 3248 O O . ALA A 1 407 ? -4.855 14.634 5.385 1.00 92.69 407 ALA A O 1
ATOM 3249 N N . VAL A 1 408 ? -7.069 15.004 5.295 1.00 92.81 408 VAL A N 1
ATOM 3250 C CA . VAL A 1 408 ? -7.010 16.051 4.259 1.00 92.81 408 VAL A CA 1
ATOM 3251 C C . VAL A 1 408 ? -6.161 17.238 4.725 1.00 92.81 408 VAL A C 1
ATOM 3253 O O . VAL A 1 408 ? -5.298 17.703 3.984 1.00 92.81 408 VAL A O 1
ATOM 3256 N N . GLU A 1 409 ? -6.346 17.705 5.959 1.00 92.06 409 GLU A N 1
ATOM 3257 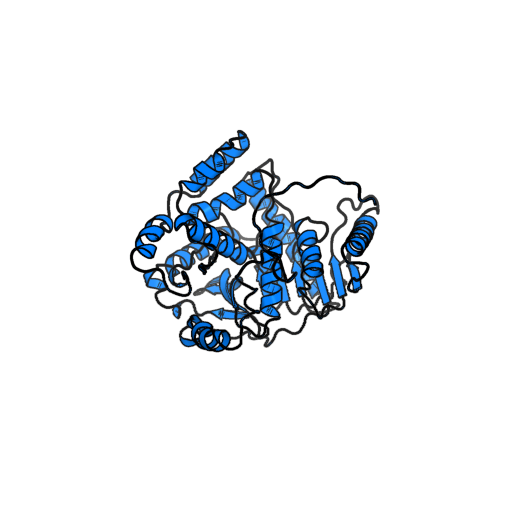C CA . GLU A 1 409 ? -5.563 18.826 6.496 1.00 92.06 409 GLU A CA 1
ATOM 3258 C C . GLU A 1 409 ? -4.083 18.469 6.702 1.00 92.06 409 GLU A C 1
ATOM 3260 O O . GLU A 1 409 ? -3.202 19.278 6.413 1.00 92.06 409 GLU A O 1
ATOM 3265 N N . VAL A 1 410 ? -3.772 17.241 7.130 1.00 90.38 410 VAL A N 1
ATOM 3266 C CA . VAL A 1 410 ? -2.383 16.749 7.193 1.00 90.38 410 VAL A CA 1
ATOM 3267 C C . VAL A 1 410 ? -1.754 16.713 5.798 1.00 90.38 410 VAL A C 1
ATOM 3269 O O . VAL A 1 410 ? -0.641 17.212 5.627 1.00 90.38 410 VAL A O 1
ATOM 3272 N N . PHE A 1 411 ? -2.479 16.194 4.802 1.00 90.62 411 PHE A N 1
ATOM 3273 C CA . PHE A 1 411 ? -2.024 16.157 3.413 1.00 90.62 411 PHE A CA 1
ATOM 3274 C C . PHE A 1 411 ? -1.693 17.566 2.912 1.00 90.62 411 PHE A C 1
ATOM 3276 O O . PHE A 1 411 ? -0.597 17.808 2.407 1.00 90.62 411 PHE A O 1
ATOM 3283 N N . LYS A 1 412 ? -2.615 18.518 3.098 1.00 89.12 412 LYS A N 1
ATOM 3284 C CA . LYS A 1 412 ? -2.398 19.918 2.722 1.00 89.12 412 LYS A CA 1
ATOM 3285 C C . LYS A 1 412 ? -1.176 20.483 3.424 1.00 89.12 412 LYS A C 1
ATOM 3287 O O . LYS A 1 412 ? -0.247 20.909 2.765 1.00 89.12 412 LYS A O 1
ATOM 3292 N N . ASN A 1 413 ? -1.081 20.399 4.744 1.00 87.56 413 ASN A N 1
ATOM 3293 C CA . ASN A 1 413 ? 0.070 20.964 5.454 1.00 87.56 413 ASN A CA 1
ATOM 3294 C C . ASN A 1 413 ? 1.419 20.398 4.975 1.00 87.56 413 ASN A C 1
ATOM 3296 O O . ASN A 1 413 ? 2.417 21.115 4.957 1.00 87.56 413 ASN A O 1
ATOM 3300 N N . LYS A 1 414 ? 1.447 19.134 4.544 1.00 84.69 414 LYS A N 1
ATOM 3301 C CA . LYS A 1 414 ? 2.645 18.482 4.008 1.00 84.69 414 LYS A CA 1
ATOM 3302 C C . LYS A 1 414 ? 2.982 18.892 2.572 1.00 84.69 414 LYS A C 1
ATOM 3304 O O . LYS A 1 414 ? 4.158 19.053 2.254 1.00 84.69 414 LYS A O 1
ATOM 3309 N N . TYR A 1 415 ? 1.977 19.043 1.710 1.00 81.69 415 TYR A N 1
ATOM 3310 C CA . TYR A 1 415 ? 2.159 19.236 0.264 1.00 81.69 415 TYR A CA 1
ATOM 3311 C C . TYR A 1 415 ? 1.778 20.634 -0.253 1.00 81.69 415 TYR A C 1
ATOM 3313 O O . TYR A 1 415 ? 2.042 20.941 -1.412 1.00 81.69 415 TYR A O 1
ATOM 3321 N N . SER A 1 416 ? 1.193 21.492 0.583 1.00 67.00 416 SER A N 1
ATOM 3322 C CA . SER A 1 416 ? 0.804 22.879 0.282 1.00 67.00 416 SER A CA 1
ATOM 3323 C C . SER A 1 416 ? 1.941 23.886 0.479 1.00 67.00 416 SER A C 1
ATOM 3325 O O . SER A 1 416 ? 1.720 25.081 0.302 1.00 67.00 416 SER A O 1
ATOM 3327 N N . CYS A 1 417 ? 3.159 23.440 0.805 1.00 34.75 417 CYS A N 1
ATOM 3328 C CA . CYS A 1 417 ? 4.327 24.315 0.730 1.00 34.75 417 CYS A CA 1
ATOM 3329 C C . CYS A 1 417 ? 4.690 24.517 -0.760 1.00 34.75 417 CYS A C 1
ATOM 3331 O O . CYS A 1 417 ? 4.875 23.515 -1.460 1.00 34.75 417 CYS A O 1
ATOM 3333 N N . PRO A 1 418 ? 4.728 25.762 -1.273 1.00 34.81 418 PRO A N 1
ATOM 3334 C CA . PRO A 1 418 ? 4.803 26.019 -2.704 1.00 34.81 418 PRO A CA 1
ATOM 3335 C C . PRO A 1 418 ? 6.101 25.492 -3.321 1.00 34.81 418 PRO A C 1
ATOM 3337 O O . PRO A 1 418 ? 7.160 25.499 -2.693 1.00 34.81 418 PRO A O 1
ATOM 3340 N N . ALA A 1 419 ? 5.965 25.033 -4.567 1.00 28.48 419 ALA A N 1
ATOM 3341 C CA . ALA A 1 419 ? 7.072 24.856 -5.497 1.00 28.48 419 ALA A CA 1
ATOM 3342 C C . ALA A 1 419 ? 7.776 26.187 -5.785 1.00 28.48 419 ALA A C 1
ATOM 3344 O O . ALA A 1 419 ? 7.082 27.231 -5.747 1.00 28.48 419 ALA A O 1
#